Protein AF-I3EE08-F1 (afdb_monomer)

Radius of gyration: 29.26 Å; Cα contacts (8 Å, |Δi|>4): 512; chains: 1; bounding box: 79×59×73 Å

Organism: Nematocida parisii (strain ERTm3) (NCBI:txid935791)

Solvent-accessible surface area (backbone atoms only — not comparable to full-atom values): 28052 Å² total; per-residue (Å²): 80,55,53,71,56,52,55,50,30,56,55,23,62,73,35,81,93,30,45,67,58,19,50,59,48,57,72,55,63,68,26,43,69,60,32,43,51,40,28,57,54,37,52,78,77,47,58,72,72,52,23,36,53,28,29,53,49,34,36,50,27,51,51,53,41,65,31,85,79,43,67,77,59,75,73,58,53,69,58,54,44,51,52,49,45,53,52,62,68,66,50,74,91,80,44,73,71,39,37,51,35,40,48,51,33,45,34,60,51,34,78,73,50,58,69,83,64,45,50,79,67,52,44,68,87,70,58,82,58,95,44,72,66,35,40,51,39,40,45,55,50,29,32,42,38,54,58,49,65,77,52,77,94,45,72,70,54,50,52,51,51,50,53,51,44,72,77,35,48,72,58,53,53,53,50,40,53,46,29,62,75,41,49,80,34,72,62,32,49,53,42,46,39,30,52,49,50,38,51,40,28,48,53,75,78,47,83,54,67,73,54,61,80,42,39,67,62,56,50,59,38,52,61,38,68,75,71,23,67,70,67,78,71,66,48,97,83,44,80,61,48,63,56,52,51,50,37,52,52,45,38,47,55,41,52,38,45,44,51,71,75,42,46,84,80,44,94,64,65,58,70,67,61,75,43,41,66,51,50,50,56,53,22,72,66,70,42,73,70,48,37,34,52,48,51,54,33,50,44,48,53,57,70,70,49,95,80,74,55,74,66,58,49,51,53,50,52,54,55,37,50,63,55,50,53,77,95,70,93,62,64,49,57,67,56,45,48,46,71,66,71,61,57,82,79,39,56,38,43,47,30,27,42,42,54,44,54,36,44,76,70,63,79,41,50,74,67,58,51,47,50,52,46,48,70,65,46,84,70,59,75,66,57,30,53,50,45,46,35,46,50,41,46,42,45,68,62,33,90,69,84,72,65,75,72,62,55,48,57,48,52,50,49,38,51,45,53,53,71,72,36,99,53,62,84,44,68,44,52,53,49,52,54,52,45,46,52,53,51,34,60,75,72,67,60,87,74,66,61,67,65,52,50,48,53,50,53,52,38,49,53,51,52,57,69,67,48,85,59,96,66,81,56,70,42,58,57,52,50,52,55,51,50,55,50,50,54,54,54,49,57,52,53,56,57,56,66,74,73,111

pLDDT: mean 78.21, std 14.84, range [32.47, 97.88]

Foldseek 3Di:
DALVLLVVLLVLVVDPVSVVVNVVSLVVQQLDLRSLVSLLVCLPPHDPSSLLVSLVSNLVSLCNCLPPVNVVPPQPQVSLLVSLLSLLVSLDVPDPNSNVSSLSSLLSSLVSYAPVSCCVSLPCVPPPDLDPNNLSSLSSVLSNLLVLLVDDDDPSSVVRLVVVCVVCVVVLLVLLVVCLVCVQDPSNLSNLLSSLSNVLSSLSHHQDPSCLVVVVSVLSSLLSLLVYPVLVDDDQPDPCLVSSLSSLLSSLSSLLSCLQPVVVSDPDPCSVQVCLLSSCVSQVRRDQQSLLSSLVSVLSNLVSDDDDDPVSVLSLLLSLLVQQQDDDDAADPVNLVCLQVDDCSGSNLSSLVSVLVCCLSVVDDLVRSLVSLLVNDDDDPLSSLVSSLSSLSSNLRRPDDHDLVVNLVSLVSNLCSLQVPPNLADSRSLSSLLSSLLSCLVSVVDDCSVVSLVSSVVSLVVNVVVPPDPDDPPRSVVSVVSSVVSVVVSVVVVVVVVVD

Sequence (500 aa):
MKESEVYELLRAYIDPAKTKEAEILARRINGDTEEITAFVKQLGSSPPKVKEIAALFLRHSLSLSLSHSAIQKGVDTQYYTTIFSHVCQYITQESEITDKLLYESISILSNALTLSDVLPVIELGRITQPDKAAVKTLNLLVRYTQKYRTKEKSDELYLEINHLIEVTKTIFHALVQYIIAHPDTEISLQIYICIYTIIYSILVHDIPDYYEENIEHYTAGLFIPINNNHLKNVHSTDPLVCIIRSAVVIQIQVASILISRYSDAYDSFMPFTSTMDRLYTTSELLDEGIQVEFMNYLQVLLNTHCRLDGQTISTILKMLISKIVVDTDVGTVEYINELLQGDPTLTREISAGILKDLLARGALTLTDLIHHTVQQAHGAPSKLQVSSVYIILYLIRSKYRLASGIYSEYIQHALHTVIKGDITNTHEVLGIAYAILILAVQYNIAGGLEDRAQDIFNAMDHLVTLNESAEVPEYILYISIGLAYTVYVHSKKTFHTLLE

Mean predicted aligned error: 11.99 Å

InterPro domains:
  IPR011989 Armadillo-like helical [G3DSA:1.25.10.10] (117-328)
  IPR013713 Exportin-2, central domain [PF08506] (146-327)
  IPR016024 Armadillo-type fold [SSF48371] (29-438)

Nearest PDB structures (foldseek):
  7abh-assembly1_u  TM=3.963E-01  e=1.121E-02  Homo sapiens
  5ve8-assembly2_B  TM=3.281E-01  e=4.914E-02  Kluyveromyces lactis
  8whh-assembly2_B  TM=5.958E-01  e=1.652E+00  Homo sapiens
  5vch-assembly2_B  TM=2.728E-01  e=8.945E-02  Kluyveromyces lactis
  6r7o-assembly2_B  TM=3.718E-01  e=8.375E-01  Homo sapiens

Secondary structure (DSSP, 8-state):
--HHHHHHHHHHHH-GGGHHHHHHHHTT----HHHHHHHHHHHHHS-HHHHHHHHHHHHHHHHHHTSTTTTTS---HHHHHHHHHHHHHH--SS-HHHHHHHHHHHHHHHTT--HHHHHHHH-GGG--SSSHHHHHHHHHHHHHHGGGGGSPP-HHHHHHHHHHHHHHHHHHHHHHHHHHH-TT-HHHHHHHHHHHHHHHHHHTT---HHHHHTHHHHHHHHTSGGG-GGGGG--TT-THHHHHHHHHHHHHHHHHHHHHHHGGG-S--HHHHHTHHHHHHHHHHH-HHHHHHHHHHHHHHHHH-S---HHHHHHHHHHHHHHH---S----HHHHHHHHH--TTSHHHHHHHHHHHHHHTTSS-HHHHHHHHHHH--S-HHHHHHHHHHHHHHHHHSSSPPPHHHHHHHHHHHHHHHHHSTTTTSHHHHHHHHHHHHHHHHTT--SSHHHHHHHHHHHHHHHHHH--SS---HHHHHHHHHHHHHHHHHHHHHHHHT--

Structure (mmCIF, N/CA/C/O backbone):
data_AF-I3EE08-F1
#
_entry.id   AF-I3EE08-F1
#
loop_
_atom_site.group_PDB
_atom_site.id
_atom_site.type_symbol
_atom_site.label_atom_id
_atom_site.label_alt_id
_atom_site.label_comp_id
_atom_site.label_asym_id
_atom_site.label_entity_id
_atom_site.label_seq_id
_atom_site.pdbx_PDB_ins_code
_atom_site.Cartn_x
_atom_site.Cartn_y
_atom_site.Cartn_z
_atom_site.occupancy
_atom_site.B_iso_or_equiv
_atom_site.auth_seq_id
_atom_site.auth_comp_id
_atom_site.auth_asym_id
_atom_site.auth_atom_id
_atom_site.pdbx_PDB_model_num
ATOM 1 N N . MET A 1 1 ? 1.294 -0.399 36.064 1.00 84.00 1 MET A N 1
ATOM 2 C CA . MET A 1 1 ? 0.981 0.887 36.765 1.00 84.00 1 MET A CA 1
ATOM 3 C C . MET A 1 1 ? -0.447 0.871 37.332 1.00 84.00 1 MET A C 1
ATOM 5 O O . MET A 1 1 ? -1.305 0.242 36.724 1.00 84.00 1 MET A O 1
ATOM 9 N N . LYS A 1 2 ? -0.740 1.523 38.472 1.00 85.94 2 LYS A N 1
ATOM 10 C CA . LYS A 1 2 ? -2.108 1.550 39.055 1.00 85.94 2 LYS A CA 1
ATOM 11 C C . LYS A 1 2 ? -3.010 2.590 38.383 1.00 85.94 2 LYS A C 1
ATOM 13 O O . LYS A 1 2 ? -2.530 3.589 37.856 1.00 85.94 2 LYS A O 1
ATOM 18 N N . GLU A 1 3 ? -4.331 2.423 38.498 1.00 86.69 3 GLU A N 1
ATOM 19 C CA . GLU A 1 3 ? -5.318 3.363 37.935 1.00 86.69 3 GLU A CA 1
ATOM 20 C C . GLU A 1 3 ? -5.083 4.826 38.389 1.00 86.69 3 GLU A C 1
ATOM 22 O O . GLU A 1 3 ? -5.162 5.739 37.571 1.00 86.69 3 GLU A O 1
ATOM 27 N N . SER A 1 4 ? -4.736 5.080 39.657 1.00 87.38 4 SER A N 1
ATOM 28 C CA . SER A 1 4 ? -4.446 6.441 40.149 1.00 87.38 4 SER A CA 1
ATOM 29 C C . SER A 1 4 ? -3.250 7.094 39.448 1.00 87.38 4 SER A C 1
ATOM 31 O O . SER A 1 4 ? -3.302 8.276 39.118 1.00 87.38 4 SER A O 1
ATOM 33 N N . GLU A 1 5 ? -2.202 6.318 39.176 1.00 89.25 5 GLU A N 1
ATOM 34 C CA . GLU A 1 5 ? -0.988 6.785 38.497 1.00 89.25 5 GLU A CA 1
ATOM 35 C C . GLU A 1 5 ? -1.260 7.074 37.011 1.00 89.25 5 GLU A C 1
ATOM 37 O O . GLU A 1 5 ? -0.707 8.020 36.455 1.00 89.25 5 GLU A O 1
ATOM 42 N N . VAL A 1 6 ? -2.177 6.326 36.382 1.00 90.12 6 VAL A N 1
ATOM 43 C CA . VAL A 1 6 ? -2.670 6.611 35.021 1.00 90.12 6 VAL A CA 1
ATOM 44 C C . VAL A 1 6 ? -3.338 7.988 34.965 1.00 90.12 6 VAL A C 1
ATOM 46 O O . VAL A 1 6 ? -3.036 8.786 34.077 1.00 90.12 6 VAL A O 1
ATOM 49 N N . TYR A 1 7 ? -4.217 8.312 35.920 1.00 88.69 7 TYR A N 1
ATOM 50 C CA . TYR A 1 7 ? -4.845 9.639 35.973 1.00 88.69 7 TYR A CA 1
ATOM 51 C C . TYR A 1 7 ? -3.821 10.760 36.182 1.00 88.69 7 TYR A C 1
ATOM 53 O O . TYR A 1 7 ? -3.944 11.826 35.572 1.00 88.69 7 TYR A O 1
ATOM 61 N N . GLU A 1 8 ? -2.828 10.539 37.045 1.00 90.06 8 GLU A N 1
ATOM 62 C CA . GLU A 1 8 ? -1.746 11.496 37.290 1.00 90.06 8 GLU A CA 1
ATOM 63 C C . GLU A 1 8 ? -0.903 11.723 36.035 1.00 90.06 8 GLU A C 1
ATOM 65 O O . GLU A 1 8 ? -0.684 12.876 35.664 1.00 90.06 8 GLU A O 1
ATOM 70 N N . LEU A 1 9 ? -0.530 10.651 35.327 1.00 92.44 9 LEU A N 1
ATOM 71 C CA . LEU A 1 9 ? 0.187 10.721 34.056 1.00 92.44 9 LEU A CA 1
ATOM 72 C C . LEU A 1 9 ? -0.577 11.566 33.032 1.00 92.44 9 LEU A C 1
ATOM 74 O O . LEU A 1 9 ? -0.013 12.492 32.453 1.00 92.44 9 LEU A O 1
ATOM 78 N N . LEU A 1 10 ? -1.864 11.284 32.823 1.00 91.38 10 LEU A N 1
ATOM 79 C CA . LEU A 1 10 ? -2.666 11.991 31.822 1.00 91.38 10 LEU A CA 1
ATOM 80 C C . LEU A 1 10 ? -2.838 13.475 32.156 1.00 91.38 10 LEU A C 1
ATOM 82 O O . LEU A 1 10 ? -2.793 14.315 31.259 1.00 91.38 10 LEU A O 1
ATOM 86 N N . ARG A 1 11 ? -2.998 13.816 33.441 1.00 88.94 11 ARG A N 1
ATOM 87 C CA . ARG A 1 11 ? -3.045 15.216 33.887 1.00 88.94 11 ARG A CA 1
ATOM 88 C C . ARG A 1 11 ? -1.700 15.911 33.706 1.00 88.94 11 ARG A C 1
ATOM 90 O O . ARG A 1 11 ? -1.672 17.039 33.224 1.00 88.94 11 ARG A O 1
ATOM 97 N N . ALA A 1 12 ? -0.605 15.249 34.075 1.00 89.12 12 ALA A N 1
ATOM 98 C CA . ALA A 1 12 ? 0.742 15.791 33.945 1.00 89.12 12 ALA A CA 1
ATOM 99 C C . ALA A 1 12 ? 1.135 16.008 32.476 1.00 89.12 12 ALA A C 1
ATOM 101 O O . ALA A 1 12 ? 1.799 16.988 32.169 1.00 89.12 12 ALA A O 1
ATOM 102 N N . TYR A 1 13 ? 0.691 15.142 31.561 1.00 89.44 13 TYR A N 1
ATOM 103 C CA . TYR A 1 13 ? 1.016 15.238 30.134 1.00 89.44 13 TYR A CA 1
ATOM 104 C C . TYR A 1 13 ? 0.350 16.435 29.433 1.00 89.44 13 TYR A C 1
ATOM 106 O O . TYR A 1 13 ? 0.838 16.912 28.412 1.00 89.44 13 TYR A O 1
ATOM 114 N N . ILE A 1 14 ? -0.767 16.933 29.971 1.00 89.31 14 ILE A N 1
ATOM 115 C CA . ILE A 1 14 ? -1.477 18.106 29.433 1.00 89.31 14 ILE A CA 1
ATOM 116 C C . ILE A 1 14 ? -0.879 19.415 29.963 1.00 89.31 14 ILE A C 1
ATOM 118 O O . ILE A 1 14 ? -1.052 20.462 29.342 1.00 89.31 14 ILE A O 1
ATOM 122 N N . ASP A 1 15 ? -0.175 19.367 31.094 1.00 88.88 15 ASP A N 1
ATOM 123 C CA . ASP A 1 15 ? 0.423 20.530 31.740 1.00 88.88 15 ASP A CA 1
ATOM 124 C C . ASP A 1 15 ? 1.898 20.691 31.316 1.00 88.88 15 ASP A C 1
ATOM 126 O O . ASP A 1 15 ? 2.750 19.902 31.740 1.00 88.88 15 ASP A O 1
ATOM 130 N N . PRO A 1 16 ? 2.256 21.735 30.539 1.00 87.00 16 PRO A N 1
ATOM 131 C CA . PRO A 1 16 ? 3.635 21.964 30.112 1.00 87.00 16 PRO A CA 1
ATOM 132 C C . PRO A 1 16 ? 4.627 22.067 31.279 1.00 87.00 16 PRO A C 1
ATOM 134 O O . PRO A 1 16 ? 5.789 21.671 31.140 1.00 87.00 16 PRO A O 1
ATOM 137 N N . ALA A 1 17 ? 4.186 22.545 32.450 1.00 89.06 17 ALA A N 1
ATOM 138 C CA . ALA A 1 17 ? 5.033 22.653 33.637 1.00 89.06 17 ALA A CA 1
ATOM 139 C C . ALA A 1 17 ? 5.385 21.283 34.244 1.00 89.06 17 ALA A C 1
ATOM 141 O O . ALA A 1 17 ? 6.385 21.162 34.954 1.00 89.06 17 ALA A O 1
ATOM 142 N N . LYS A 1 18 ? 4.605 20.242 33.933 1.00 90.69 18 LYS A N 1
ATOM 143 C CA . LYS A 1 18 ? 4.770 18.877 34.449 1.00 90.69 18 LYS A CA 1
ATOM 144 C C . LYS A 1 18 ? 5.339 17.899 33.430 1.00 90.69 18 LYS A C 1
ATOM 146 O O . LYS A 1 18 ? 5.402 16.705 33.705 1.00 90.69 18 LYS A O 1
ATOM 151 N N . T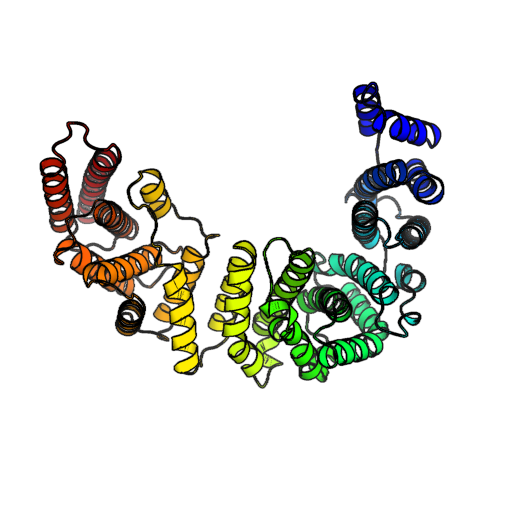HR A 1 19 ? 5.853 18.385 32.300 1.00 86.69 19 THR A N 1
ATOM 152 C CA . THR A 1 19 ? 6.406 17.538 31.228 1.00 86.69 19 THR A CA 1
ATOM 153 C C . THR A 1 19 ? 7.432 16.512 31.737 1.00 86.69 19 THR A C 1
ATOM 155 O O . THR A 1 19 ? 7.369 15.343 31.369 1.00 86.69 19 THR A O 1
ATOM 158 N N . LYS A 1 20 ? 8.340 16.905 32.646 1.00 88.56 20 LYS A N 1
ATOM 159 C CA . LYS A 1 20 ? 9.329 15.980 33.241 1.00 88.56 20 LYS A CA 1
ATOM 160 C C . LYS A 1 20 ? 8.690 14.909 34.130 1.00 88.56 20 LYS A C 1
ATOM 162 O O . LYS A 1 20 ? 9.139 13.770 34.139 1.00 88.56 20 LYS A O 1
ATOM 167 N N . GLU A 1 21 ? 7.663 15.276 34.891 1.00 88.94 21 GLU A N 1
ATOM 168 C CA . GLU A 1 21 ? 6.918 14.346 35.746 1.00 88.94 21 GLU A CA 1
ATOM 169 C C . GLU A 1 21 ? 6.133 13.346 34.887 1.00 88.94 21 GLU A C 1
ATOM 171 O O . GLU A 1 21 ? 6.205 12.141 35.122 1.00 88.94 21 GLU A O 1
ATOM 176 N N . ALA A 1 22 ? 5.479 13.837 33.830 1.00 88.88 22 ALA A N 1
ATOM 177 C CA . ALA A 1 22 ? 4.795 13.013 32.844 1.00 88.88 22 ALA A CA 1
ATOM 178 C C . ALA A 1 22 ? 5.757 12.038 32.149 1.00 88.88 22 ALA A C 1
ATOM 180 O O . ALA A 1 22 ? 5.425 10.870 31.988 1.00 88.88 22 ALA A O 1
ATOM 181 N N . GLU A 1 23 ? 6.969 12.475 31.793 1.00 88.19 23 GLU A N 1
ATOM 182 C CA . GLU A 1 23 ? 7.991 11.604 31.206 1.00 88.19 23 GLU A CA 1
ATOM 183 C C . GLU A 1 23 ? 8.440 10.503 32.181 1.00 88.19 23 GLU A C 1
ATOM 185 O O . GLU A 1 23 ? 8.545 9.336 31.799 1.00 88.19 23 GLU A O 1
ATOM 190 N N . ILE A 1 24 ? 8.665 10.844 33.455 1.00 90.44 24 ILE A N 1
ATOM 191 C CA . ILE A 1 24 ? 9.034 9.868 34.492 1.00 90.44 24 ILE A CA 1
ATOM 192 C C . ILE A 1 24 ? 7.925 8.828 34.681 1.00 90.44 24 ILE A C 1
ATOM 194 O O . ILE A 1 24 ? 8.229 7.640 34.787 1.00 90.44 24 ILE A O 1
ATOM 198 N N . LEU A 1 25 ? 6.661 9.257 34.725 1.00 90.06 25 LEU A N 1
ATOM 199 C CA . LEU A 1 25 ? 5.512 8.360 34.849 1.00 90.06 25 LEU A CA 1
ATOM 200 C C . LEU A 1 25 ? 5.318 7.511 33.586 1.00 90.06 25 LEU A C 1
ATOM 202 O O . LEU A 1 25 ? 5.108 6.307 33.695 1.00 90.06 25 LEU A O 1
ATOM 206 N N . ALA A 1 26 ? 5.481 8.090 32.394 1.00 88.81 26 ALA A N 1
ATOM 207 C CA . ALA A 1 26 ? 5.372 7.372 31.125 1.00 88.81 26 ALA A CA 1
ATOM 208 C C . ALA A 1 26 ? 6.407 6.243 31.009 1.00 88.81 26 ALA A C 1
ATOM 210 O O . ALA A 1 26 ? 6.090 5.171 30.506 1.00 88.81 26 ALA A O 1
ATOM 211 N N . ARG A 1 27 ? 7.624 6.431 31.540 1.00 88.50 27 ARG A N 1
ATOM 212 C CA . ARG A 1 27 ? 8.659 5.379 31.586 1.00 88.50 27 ARG A CA 1
ATOM 213 C C . ARG A 1 27 ? 8.311 4.196 32.499 1.00 88.50 27 ARG A C 1
ATOM 215 O O . ARG A 1 27 ? 9.005 3.186 32.44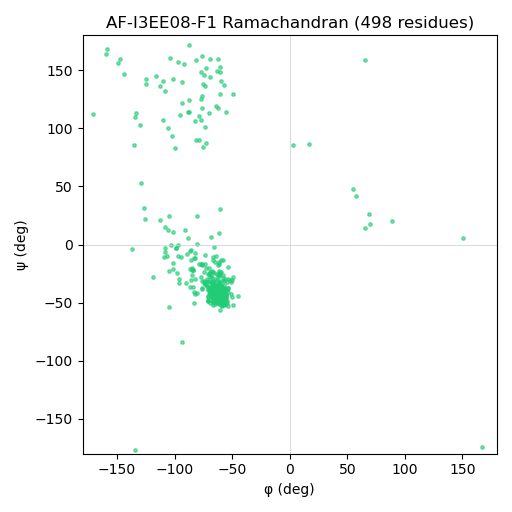7 1.00 88.50 27 ARG A O 1
ATOM 222 N N . ARG A 1 28 ? 7.289 4.315 33.355 1.00 89.81 28 ARG A N 1
ATOM 223 C CA . ARG A 1 28 ? 6.814 3.226 34.230 1.00 89.81 28 ARG A CA 1
ATOM 224 C C . ARG A 1 28 ? 5.749 2.350 33.572 1.00 89.81 28 ARG A C 1
ATOM 226 O O . ARG A 1 28 ? 5.381 1.337 34.161 1.00 89.81 28 ARG A O 1
ATOM 233 N N . ILE A 1 29 ? 5.260 2.738 32.394 1.00 89.81 29 ILE A N 1
ATOM 234 C CA . ILE A 1 29 ? 4.349 1.924 31.589 1.00 89.81 29 ILE A CA 1
ATOM 235 C C . ILE A 1 29 ? 5.053 0.617 31.223 1.00 89.81 29 ILE A C 1
ATOM 237 O O . ILE A 1 29 ? 6.185 0.625 30.740 1.00 89.81 29 ILE A O 1
ATOM 241 N N . ASN A 1 30 ? 4.385 -0.503 31.473 1.00 88.00 30 ASN A N 1
ATOM 242 C CA . ASN A 1 30 ? 4.968 -1.838 31.332 1.00 88.00 30 ASN A CA 1
ATOM 243 C C . ASN A 1 30 ? 4.031 -2.860 30.664 1.00 88.00 30 ASN A C 1
ATOM 245 O O . ASN A 1 30 ? 4.466 -3.980 30.407 1.00 88.00 30 ASN A O 1
ATOM 249 N N . GLY A 1 31 ? 2.786 -2.492 30.350 1.00 86.81 31 GLY A N 1
ATOM 250 C CA . GLY A 1 31 ? 1.808 -3.370 29.708 1.00 86.81 31 GLY A CA 1
ATOM 251 C C . GLY A 1 31 ? 0.956 -4.207 30.669 1.00 86.81 31 GLY A C 1
ATOM 252 O O . GLY A 1 31 ? 0.399 -5.221 30.241 1.00 86.81 31 GLY A O 1
ATOM 253 N N . ASP A 1 32 ? 0.842 -3.809 31.943 1.00 87.44 32 ASP A N 1
ATOM 254 C CA . ASP A 1 32 ? -0.038 -4.477 32.913 1.00 87.44 32 ASP A CA 1
ATOM 255 C C . ASP A 1 32 ? -1.529 -4.375 32.508 1.00 87.44 32 ASP A C 1
ATOM 257 O O . ASP A 1 32 ? -1.994 -3.389 31.930 1.00 87.44 32 ASP A O 1
ATOM 261 N N . THR A 1 33 ? -2.338 -5.374 32.866 1.00 87.56 33 THR A N 1
ATOM 262 C CA . THR A 1 33 ? -3.784 -5.366 32.567 1.00 87.56 33 THR A CA 1
ATOM 263 C C . THR A 1 33 ? -4.535 -4.250 33.308 1.00 87.56 33 THR A C 1
ATOM 265 O O . THR A 1 33 ? -5.466 -3.651 32.763 1.00 87.56 33 THR A O 1
ATOM 268 N N . GLU A 1 34 ? -4.107 -3.902 34.526 1.00 88.19 34 GLU A N 1
ATOM 269 C CA . GLU A 1 34 ? -4.699 -2.811 35.313 1.00 88.19 34 GLU A CA 1
ATOM 270 C C . GLU A 1 34 ? -4.556 -1.447 34.620 1.00 88.19 34 GLU A C 1
ATOM 272 O O . GLU A 1 34 ? -5.528 -0.692 34.539 1.00 88.19 34 GLU A O 1
ATOM 277 N N . GLU A 1 35 ? -3.378 -1.135 34.067 1.00 91.19 35 GLU A N 1
ATOM 278 C CA . GLU A 1 35 ? -3.160 0.137 33.364 1.00 91.19 35 GLU A CA 1
ATOM 279 C C . GLU A 1 35 ? -3.900 0.187 32.026 1.00 91.19 35 GLU A C 1
ATOM 281 O O . GLU A 1 35 ? -4.502 1.211 31.707 1.00 91.19 35 GLU A O 1
ATOM 286 N N . ILE A 1 36 ? -3.934 -0.918 31.271 1.00 92.81 36 ILE A N 1
ATOM 287 C CA . ILE A 1 36 ? -4.683 -1.010 30.009 1.00 92.81 36 ILE A CA 1
ATOM 288 C C . ILE A 1 36 ? -6.168 -0.741 30.273 1.00 92.81 36 ILE A C 1
ATOM 290 O O . ILE A 1 36 ? -6.782 0.092 29.604 1.00 92.81 36 ILE A O 1
ATOM 294 N N . THR A 1 37 ? -6.732 -1.388 31.295 1.00 92.94 37 THR A N 1
ATOM 295 C CA . THR A 1 37 ? -8.128 -1.182 31.706 1.00 92.94 37 THR A CA 1
ATOM 296 C C . THR A 1 37 ? -8.379 0.270 32.117 1.00 92.94 37 THR A C 1
ATOM 298 O O . THR A 1 37 ? -9.387 0.866 31.728 1.00 92.94 37 THR A O 1
ATOM 301 N N . ALA A 1 38 ? -7.450 0.874 32.861 1.00 93.38 38 ALA A N 1
ATOM 302 C CA . ALA A 1 38 ? -7.549 2.267 33.275 1.00 93.38 38 ALA A CA 1
ATOM 303 C C . ALA A 1 38 ? -7.515 3.239 32.083 1.00 93.38 38 ALA A C 1
ATOM 305 O O . ALA A 1 38 ? -8.346 4.148 32.036 1.00 93.38 38 ALA A O 1
ATOM 306 N N . PHE A 1 39 ? -6.631 3.037 31.097 1.00 95.44 39 PHE A N 1
ATOM 307 C CA . PHE A 1 39 ? -6.600 3.853 29.878 1.00 95.44 39 PHE A CA 1
ATOM 308 C C . PHE A 1 39 ? -7.895 3.723 29.070 1.00 95.44 39 PHE A C 1
ATOM 310 O O . PHE A 1 39 ? -8.454 4.739 28.658 1.00 95.44 39 PHE A O 1
ATOM 317 N N . VAL A 1 40 ? -8.431 2.507 28.910 1.00 94.62 40 VAL A N 1
ATOM 318 C CA . VAL A 1 40 ? -9.722 2.283 28.234 1.00 94.62 40 VAL A CA 1
ATOM 319 C C . VAL A 1 40 ? -10.860 3.022 28.940 1.00 94.62 40 VAL A C 1
ATOM 321 O O . VAL A 1 40 ? -11.687 3.651 28.283 1.00 94.62 40 VAL A O 1
ATOM 324 N N . LYS A 1 41 ? -10.886 3.020 30.277 1.00 93.19 41 LYS A N 1
ATOM 325 C CA . LYS A 1 41 ? -11.887 3.764 31.058 1.00 93.19 41 LYS A CA 1
ATOM 326 C C . LYS A 1 41 ? -11.847 5.271 30.772 1.00 93.19 41 LYS A C 1
ATOM 328 O O . LYS A 1 41 ? -12.904 5.898 30.719 1.00 93.19 41 LYS A O 1
ATOM 333 N N . GLN A 1 42 ? -10.665 5.844 30.523 1.00 92.94 42 GLN A N 1
ATOM 334 C CA . GLN A 1 42 ? -10.529 7.271 30.188 1.00 92.94 42 GLN A CA 1
ATOM 335 C C . GLN A 1 42 ? -11.109 7.637 28.826 1.00 92.94 42 GLN A C 1
ATOM 337 O O . GLN A 1 42 ? -11.548 8.771 28.639 1.00 92.94 42 GLN A O 1
ATOM 342 N N . LEU A 1 43 ? -11.153 6.700 27.879 1.00 91.00 43 LEU A N 1
ATOM 343 C CA . LEU A 1 43 ? -11.739 6.952 26.562 1.00 91.00 43 LEU A CA 1
ATOM 344 C C . LEU A 1 43 ? -13.241 7.269 26.651 1.00 91.00 43 LEU A C 1
ATOM 346 O O . LEU A 1 43 ? -13.758 8.057 25.856 1.00 91.00 43 LEU A O 1
ATOM 350 N N . GLY A 1 44 ? -13.940 6.708 27.643 1.00 84.38 44 GLY A N 1
ATOM 351 C CA . GLY A 1 44 ? -15.375 6.922 27.837 1.00 84.38 44 GLY A CA 1
ATOM 352 C C . GLY A 1 44 ? -15.734 8.188 28.609 1.00 84.38 44 GLY A C 1
ATOM 353 O O . GLY A 1 44 ? -16.724 8.838 28.281 1.00 84.38 44 GLY A O 1
ATOM 354 N N . SER A 1 45 ? -14.940 8.560 29.613 1.00 82.75 45 SER A N 1
ATOM 355 C CA . SER A 1 45 ? -15.325 9.572 30.608 1.00 82.75 45 SER A CA 1
ATOM 356 C C . SER A 1 45 ? -14.587 10.908 30.500 1.00 82.75 45 SER A C 1
ATOM 358 O O . SER A 1 45 ? -14.993 11.869 31.158 1.00 82.75 45 SER A O 1
ATOM 360 N N . SER A 1 46 ? -13.528 10.996 29.691 1.00 87.75 46 SER A N 1
ATOM 361 C CA . SER A 1 46 ? -12.622 12.151 29.716 1.00 87.75 46 SER A CA 1
ATOM 362 C C . SER A 1 46 ? -12.802 13.128 28.540 1.00 87.75 46 SER A C 1
ATOM 364 O O . SER A 1 46 ? -13.361 12.763 27.506 1.00 87.75 46 SER A O 1
ATOM 366 N N . PRO A 1 47 ? -12.334 14.388 28.656 1.00 88.00 47 PRO A N 1
ATOM 367 C CA . PRO A 1 47 ? -12.354 15.363 27.560 1.00 88.00 47 PRO A CA 1
ATOM 368 C C . PRO A 1 47 ? -11.514 14.931 26.342 1.00 88.00 47 PRO A C 1
ATOM 370 O O . PRO A 1 47 ? -10.572 14.154 26.512 1.00 88.00 47 PRO A O 1
ATOM 373 N N . PRO A 1 48 ? -11.753 15.489 25.134 1.00 88.12 48 PRO A N 1
ATOM 374 C CA . PRO A 1 48 ? -11.109 15.047 23.890 1.00 88.12 48 PRO A CA 1
ATOM 375 C C . PRO A 1 48 ? -9.582 14.926 23.958 1.00 88.12 48 PRO A C 1
ATOM 377 O O . PRO A 1 48 ? -9.034 13.898 23.574 1.00 88.12 48 PRO A O 1
ATOM 380 N N . LYS A 1 49 ? -8.885 15.920 24.528 1.00 89.00 49 LYS A N 1
ATOM 381 C CA . LYS A 1 49 ? -7.416 15.878 24.625 1.00 89.00 49 LYS A CA 1
ATOM 382 C C . LYS A 1 49 ? -6.909 14.770 25.551 1.00 89.00 49 LYS A C 1
ATOM 384 O O . LYS A 1 49 ? -5.883 14.160 25.275 1.00 89.00 49 LYS A O 1
ATOM 389 N N . VAL A 1 50 ? -7.642 14.478 26.626 1.00 91.00 50 VAL A N 1
ATOM 390 C CA . VAL A 1 50 ? -7.324 13.360 27.525 1.00 91.00 50 VAL A CA 1
ATOM 391 C C . VAL A 1 50 ? -7.581 12.027 26.821 1.00 91.00 50 VAL A C 1
ATOM 393 O O . VAL A 1 50 ? -6.778 11.115 26.984 1.00 91.00 50 VAL A O 1
ATOM 396 N N . LYS A 1 51 ? -8.647 11.913 26.012 1.00 91.69 51 LYS A N 1
ATOM 397 C CA . LYS A 1 51 ? -8.920 10.705 25.211 1.00 91.69 51 LYS A CA 1
ATOM 398 C C . LYS A 1 51 ? -7.809 10.430 24.202 1.00 91.69 51 LYS A C 1
ATOM 400 O O . LYS A 1 51 ? -7.368 9.294 24.101 1.00 91.69 51 LYS A O 1
ATOM 405 N N . GLU A 1 52 ? -7.327 11.461 23.510 1.00 91.81 52 GLU A N 1
ATOM 406 C CA . GLU A 1 52 ? -6.215 11.354 22.557 1.00 91.81 52 GLU A CA 1
ATOM 407 C C . GLU A 1 52 ? -4.947 10.805 23.236 1.00 91.81 52 GLU A C 1
ATOM 409 O O . GLU A 1 52 ? -4.354 9.832 22.774 1.00 91.81 52 GLU A O 1
ATOM 414 N N . ILE A 1 53 ? -4.564 11.379 24.382 1.00 92.12 53 ILE A N 1
ATOM 415 C CA . ILE A 1 53 ? -3.379 10.948 25.140 1.00 92.12 53 ILE A CA 1
ATOM 416 C C . ILE A 1 53 ? -3.590 9.545 25.734 1.00 92.12 53 ILE A C 1
ATOM 418 O O . ILE A 1 53 ? -2.681 8.716 25.710 1.00 92.12 53 ILE A O 1
ATOM 422 N N . ALA A 1 54 ? -4.792 9.244 26.232 1.00 94.31 54 ALA A N 1
ATOM 423 C CA . ALA A 1 54 ? -5.136 7.911 26.715 1.00 94.31 54 ALA A CA 1
ATOM 424 C C . ALA A 1 54 ? -5.063 6.867 25.593 1.00 94.31 54 ALA A C 1
ATOM 426 O O . ALA A 1 54 ? -4.531 5.788 25.825 1.00 94.31 54 ALA A O 1
ATOM 427 N N . ALA A 1 55 ? -5.518 7.186 24.377 1.00 94.94 55 ALA A N 1
ATOM 428 C CA . ALA A 1 55 ? -5.400 6.311 23.211 1.00 94.94 55 ALA A CA 1
ATOM 429 C C . ALA A 1 55 ? -3.929 6.084 22.816 1.00 94.94 55 ALA A C 1
ATOM 431 O O . ALA A 1 55 ? -3.539 4.958 22.508 1.00 94.94 55 ALA A O 1
ATOM 432 N N . LEU A 1 56 ? -3.092 7.127 22.889 1.00 94.56 56 LEU A N 1
ATOM 433 C CA . LEU A 1 56 ? -1.653 7.026 22.634 1.00 94.56 56 LEU A CA 1
ATOM 434 C C . LEU A 1 56 ? -0.968 6.054 23.607 1.00 94.56 56 LEU A C 1
ATOM 436 O O . LEU A 1 56 ? -0.222 5.171 23.175 1.00 94.56 56 LEU A O 1
ATOM 440 N N . PHE A 1 57 ? -1.220 6.206 24.911 1.00 94.88 57 PHE A N 1
ATOM 441 C CA . PHE A 1 57 ? -0.628 5.332 25.924 1.00 94.88 57 PHE A CA 1
ATOM 442 C C . PHE A 1 57 ? -1.249 3.937 25.937 1.00 94.88 57 PHE A C 1
ATOM 444 O O . PHE A 1 57 ? -0.513 2.970 26.101 1.00 94.88 57 PHE A O 1
ATOM 451 N N . LEU A 1 58 ? -2.550 3.803 25.658 1.00 95.75 58 LEU A N 1
ATOM 452 C CA . LEU A 1 58 ? -3.203 2.507 25.473 1.00 95.75 58 LEU A CA 1
ATOM 453 C C . LEU A 1 58 ? -2.506 1.693 24.379 1.00 95.75 58 LEU A C 1
ATOM 455 O O . LEU A 1 58 ? -2.146 0.540 24.610 1.00 95.75 58 LEU A O 1
ATOM 459 N N . ARG A 1 59 ? -2.257 2.305 23.214 1.00 94.88 59 ARG A N 1
ATOM 460 C CA . ARG A 1 59 ? -1.517 1.678 22.110 1.00 94.88 59 ARG A CA 1
ATOM 461 C C . ARG A 1 59 ? -0.141 1.185 22.570 1.00 94.88 59 ARG A C 1
ATOM 463 O O . ARG A 1 59 ? 0.265 0.077 22.227 1.00 94.88 59 ARG A O 1
ATOM 470 N N . HIS A 1 60 ? 0.577 1.995 23.352 1.00 93.69 60 HIS A N 1
ATOM 471 C CA . HIS A 1 60 ? 1.895 1.630 23.872 1.00 93.69 60 HIS A CA 1
ATOM 472 C C . HIS A 1 60 ? 1.829 0.472 24.880 1.00 93.69 60 HIS A C 1
ATOM 474 O O . HIS A 1 60 ? 2.539 -0.518 24.699 1.00 93.69 60 HIS A O 1
ATOM 480 N N . SER A 1 61 ? 0.940 0.544 25.877 1.00 92.94 61 SER A N 1
ATOM 481 C CA . SER A 1 61 ? 0.735 -0.521 26.868 1.00 92.94 61 SER A CA 1
ATOM 482 C C . SER A 1 61 ? 0.333 -1.842 26.212 1.00 92.94 61 SER A C 1
ATOM 484 O O . SER A 1 61 ? 0.881 -2.884 26.560 1.00 92.94 61 SER A O 1
ATOM 486 N N . LEU A 1 62 ? -0.568 -1.818 25.222 1.00 92.12 62 LEU A N 1
ATOM 487 C CA . LEU A 1 62 ? -0.964 -3.014 24.472 1.00 92.12 62 LEU A CA 1
ATOM 488 C C . LEU A 1 62 ? 0.213 -3.645 23.721 1.00 92.12 62 LEU A C 1
ATOM 490 O O . LEU A 1 62 ? 0.363 -4.863 23.743 1.00 92.12 62 LEU A O 1
ATOM 494 N N . SER A 1 63 ? 1.066 -2.829 23.095 1.00 91.00 63 SER A N 1
ATOM 495 C CA . SER A 1 63 ? 2.259 -3.312 22.386 1.00 91.00 63 SER A CA 1
ATOM 496 C C . SER A 1 63 ? 3.249 -4.008 23.326 1.00 91.00 63 SER A C 1
ATOM 498 O O . SER A 1 63 ? 3.761 -5.079 23.005 1.00 91.00 63 SER A O 1
ATOM 500 N N . LEU A 1 64 ? 3.475 -3.449 24.522 1.00 89.31 64 LEU A N 1
ATOM 501 C CA . LEU A 1 64 ? 4.321 -4.082 25.540 1.00 89.31 64 LEU A CA 1
ATOM 502 C C . LEU A 1 64 ? 3.709 -5.396 26.040 1.00 89.31 64 LEU A C 1
ATOM 504 O O . LEU A 1 64 ? 4.398 -6.417 26.091 1.00 89.31 64 LEU A O 1
ATOM 508 N N . SER A 1 65 ? 2.406 -5.372 26.335 1.00 87.06 65 SER A N 1
ATOM 509 C CA . SER A 1 65 ? 1.635 -6.516 26.834 1.00 87.06 65 SER A CA 1
ATOM 510 C C . SER A 1 65 ? 1.642 -7.701 25.863 1.00 87.06 65 SER A C 1
ATOM 512 O O . SER A 1 65 ? 1.752 -8.846 26.289 1.00 87.06 65 SER A O 1
ATOM 514 N N . LEU A 1 66 ? 1.573 -7.429 24.556 1.00 83.00 66 LEU A N 1
ATOM 515 C CA . LEU A 1 66 ? 1.499 -8.439 23.495 1.00 83.00 66 LEU A CA 1
ATOM 516 C C . LEU A 1 66 ? 2.835 -8.689 22.777 1.00 83.00 66 LEU A C 1
ATOM 518 O O . LEU A 1 66 ? 2.869 -9.366 21.750 1.00 83.00 66 LEU A O 1
ATOM 522 N N . SER A 1 67 ? 3.946 -8.169 23.302 1.00 77.56 67 SER A N 1
ATOM 523 C CA . SER A 1 67 ? 5.276 -8.452 22.759 1.00 77.56 67 SER A CA 1
ATOM 524 C C . SER A 1 67 ? 5.602 -9.955 22.829 1.00 77.56 67 SER A C 1
ATOM 526 O O . SER A 1 67 ? 5.157 -10.668 23.729 1.00 77.56 67 SER A O 1
ATOM 528 N N . HIS A 1 68 ? 6.382 -10.459 21.865 1.00 55.78 68 HIS A N 1
ATOM 529 C CA . HIS A 1 68 ? 6.576 -11.898 21.609 1.00 55.78 68 HIS A CA 1
ATOM 530 C C . HIS A 1 68 ? 7.033 -12.755 22.812 1.00 55.78 68 HIS A C 1
ATOM 532 O O . HIS A 1 68 ? 6.842 -13.969 22.787 1.00 55.78 68 HIS A O 1
ATOM 538 N N . SER A 1 69 ? 7.593 -12.167 23.874 1.00 47.38 69 SER A N 1
ATOM 539 C CA . SER A 1 69 ? 7.969 -12.877 25.108 1.00 47.38 69 SER A CA 1
ATOM 540 C C . SER A 1 69 ? 6.818 -13.048 26.113 1.00 47.38 69 SER A C 1
ATOM 542 O O . SER A 1 69 ? 6.863 -13.959 26.939 1.00 47.38 69 SER A O 1
ATOM 544 N N . ALA A 1 70 ? 5.769 -12.222 26.044 1.00 46.03 70 ALA A N 1
ATOM 545 C CA . ALA A 1 70 ? 4.594 -12.294 26.917 1.00 46.03 70 ALA A CA 1
ATOM 546 C C . ALA A 1 70 ? 3.542 -13.306 26.427 1.00 46.03 70 ALA A C 1
ATOM 548 O O . ALA A 1 70 ? 2.802 -13.858 27.237 1.00 46.03 70 ALA A O 1
ATOM 549 N N . ILE A 1 71 ? 3.556 -13.645 25.131 1.00 51.47 71 ILE A N 1
ATOM 550 C CA . ILE A 1 71 ? 2.667 -14.641 24.497 1.00 51.47 71 ILE A CA 1
ATOM 551 C C . ILE A 1 71 ? 2.855 -16.059 25.099 1.00 51.47 71 ILE A C 1
ATOM 553 O O . ILE A 1 71 ? 1.988 -16.917 24.961 1.00 51.47 71 ILE A O 1
ATOM 557 N N . GLN A 1 72 ? 3.936 -16.306 25.854 1.00 44.53 72 GLN A N 1
ATOM 558 C CA . GLN A 1 72 ? 4.154 -17.557 26.599 1.00 44.53 72 GLN A CA 1
ATOM 559 C C . GLN A 1 72 ? 3.468 -17.621 27.978 1.00 44.53 72 GLN A C 1
ATOM 561 O O . GLN A 1 72 ? 3.396 -18.699 28.568 1.00 44.53 72 GLN A O 1
ATOM 566 N N . LYS A 1 73 ? 2.934 -16.513 28.509 1.00 46.25 73 LYS A N 1
ATOM 567 C CA . LYS A 1 73 ? 2.126 -16.520 29.738 1.00 46.25 73 LYS A CA 1
ATOM 568 C C . LYS A 1 73 ? 0.655 -16.423 29.362 1.00 46.25 73 LYS A C 1
ATOM 570 O O . LYS A 1 73 ? 0.163 -15.321 29.183 1.00 46.25 73 LYS A O 1
ATOM 575 N N . GLY A 1 74 ? 0.003 -17.584 29.241 1.00 53.94 74 GLY A N 1
ATOM 576 C CA . GLY A 1 74 ? -1.450 -17.776 29.119 1.00 53.94 74 GLY A CA 1
ATOM 577 C C . GLY A 1 74 ? -2.239 -16.521 28.745 1.00 53.94 74 GLY A C 1
ATOM 578 O O . GLY A 1 74 ? -2.704 -15.811 29.632 1.00 53.94 74 GLY A O 1
ATOM 579 N N . VAL A 1 75 ? -2.351 -16.254 27.442 1.00 61.66 75 VAL A N 1
ATOM 580 C CA . VAL A 1 75 ? -3.139 -15.140 26.903 1.00 61.66 75 VAL A CA 1
ATOM 581 C C . VAL A 1 75 ? -4.571 -15.268 27.425 1.00 61.66 75 VAL A C 1
ATOM 583 O O . VAL A 1 75 ? -5.267 -16.225 27.093 1.00 61.66 75 VAL A O 1
ATOM 586 N N . ASP A 1 76 ? -5.014 -14.318 28.251 1.00 75.56 76 ASP A N 1
ATOM 587 C CA . ASP A 1 76 ? -6.417 -14.216 28.653 1.00 75.56 76 ASP A CA 1
ATOM 588 C C . ASP A 1 76 ? -7.213 -13.643 27.473 1.00 75.56 76 ASP A C 1
ATOM 590 O O . ASP A 1 76 ? -7.425 -12.434 27.345 1.00 75.56 76 ASP A O 1
ATOM 594 N N . THR A 1 77 ? -7.597 -14.527 26.550 1.00 81.56 77 THR A N 1
ATOM 595 C CA . THR A 1 77 ? -8.367 -14.174 25.352 1.00 81.56 77 THR A CA 1
ATOM 596 C C . THR A 1 77 ? -9.641 -13.418 25.723 1.00 81.56 77 THR A C 1
ATOM 598 O O . THR A 1 77 ? -9.987 -12.446 25.061 1.00 81.56 77 THR A O 1
ATOM 601 N N . GLN A 1 78 ? -10.306 -13.781 26.826 1.00 87.31 78 GLN A N 1
ATOM 602 C CA . GLN A 1 78 ? -11.529 -13.113 27.270 1.00 87.31 78 GLN A CA 1
ATOM 603 C C . GLN A 1 78 ? -11.269 -11.658 27.681 1.00 87.31 78 GLN A C 1
ATOM 605 O O . GLN A 1 78 ? -12.049 -10.762 27.327 1.00 87.31 78 GLN A O 1
ATOM 610 N N . TYR A 1 79 ? -10.166 -11.404 28.388 1.00 89.56 79 TYR A N 1
ATOM 611 C CA . TYR A 1 79 ? -9.734 -10.049 28.717 1.00 89.56 79 TYR A CA 1
ATOM 612 C C . TYR A 1 79 ? -9.500 -9.219 27.449 1.00 89.56 79 TYR A C 1
ATOM 614 O O . TYR A 1 79 ? -10.100 -8.152 27.294 1.00 89.56 79 TYR A O 1
ATOM 622 N N . TYR A 1 80 ? -8.701 -9.713 26.499 1.00 90.81 80 TYR A N 1
ATOM 623 C CA . TYR A 1 80 ? -8.396 -8.954 25.282 1.00 90.81 80 TYR A CA 1
ATOM 624 C C . TYR A 1 80 ? -9.609 -8.769 24.363 1.00 90.81 80 TYR A C 1
ATOM 626 O O . TYR A 1 80 ? -9.743 -7.697 23.774 1.00 90.81 80 TYR A O 1
ATOM 634 N N . THR A 1 81 ? -10.540 -9.726 24.300 1.00 91.31 81 THR A N 1
ATOM 635 C CA . THR A 1 81 ? -11.822 -9.560 23.591 1.00 91.31 81 THR A CA 1
ATOM 636 C C . THR A 1 81 ? -12.669 -8.455 24.226 1.00 91.31 81 THR A C 1
ATOM 638 O O . THR A 1 81 ? -13.276 -7.643 23.527 1.00 91.31 81 THR A O 1
ATOM 641 N N . THR A 1 82 ? -12.663 -8.352 25.559 1.00 92.88 82 THR A N 1
ATOM 642 C CA . THR A 1 82 ? -13.362 -7.278 26.283 1.00 92.88 82 THR A CA 1
ATOM 643 C C . THR A 1 82 ? -12.735 -5.912 25.995 1.00 92.88 82 THR A C 1
ATOM 645 O O . THR A 1 82 ? -13.445 -4.948 25.702 1.00 92.88 82 THR A O 1
ATOM 648 N N . ILE A 1 83 ? -11.401 -5.821 26.027 1.00 94.44 83 ILE A N 1
ATOM 649 C CA . ILE A 1 83 ? -10.674 -4.597 25.662 1.00 94.44 83 ILE A CA 1
ATOM 650 C C . ILE A 1 83 ? -10.962 -4.211 24.207 1.00 94.44 83 ILE A C 1
ATOM 652 O O . ILE A 1 83 ? -11.284 -3.054 23.941 1.00 94.44 83 ILE A O 1
ATOM 656 N N . PHE A 1 84 ? -10.931 -5.173 23.283 1.00 94.50 84 PHE A N 1
ATOM 657 C CA . PHE A 1 84 ? -11.275 -4.972 21.875 1.00 94.50 84 PHE A CA 1
ATOM 658 C C . PHE A 1 84 ? -12.685 -4.392 21.711 1.00 94.50 84 PHE A C 1
ATOM 660 O O . PHE A 1 84 ? -12.853 -3.375 21.039 1.00 94.50 84 PHE A O 1
ATOM 667 N N . SER A 1 85 ? -13.683 -4.963 22.394 1.00 94.25 85 SER A N 1
ATOM 668 C CA . SER A 1 85 ? -15.057 -4.449 22.389 1.00 94.25 85 SER A CA 1
ATOM 669 C C . SER A 1 85 ? -15.147 -2.997 22.850 1.00 94.25 85 SER A C 1
ATOM 671 O O . SER A 1 85 ? -15.784 -2.179 22.186 1.00 94.25 85 SER A O 1
ATOM 673 N N . HIS A 1 86 ? -14.490 -2.643 23.955 1.00 94.19 86 HIS A N 1
ATOM 674 C CA . HIS A 1 86 ? -14.504 -1.264 24.440 1.00 94.19 86 HIS A CA 1
ATOM 675 C C . HIS A 1 86 ? -13.817 -0.298 23.466 1.00 94.19 86 HIS A C 1
ATOM 677 O O . HIS A 1 86 ? -14.349 0.776 23.195 1.00 94.19 86 HIS A O 1
ATOM 683 N N . VAL A 1 87 ? -12.672 -0.673 22.888 1.00 94.25 87 VAL A N 1
ATOM 684 C CA . VAL A 1 87 ? -11.978 0.168 21.898 1.00 94.25 87 VAL A CA 1
ATOM 685 C C . VAL A 1 87 ? -12.866 0.413 20.670 1.00 94.25 87 VAL A C 1
ATOM 687 O O . VAL A 1 87 ? -13.000 1.558 20.240 1.00 94.25 87 VAL A O 1
ATOM 690 N N . CYS A 1 88 ? -13.548 -0.617 20.157 1.00 92.75 88 CYS A N 1
ATOM 691 C CA . CYS A 1 88 ? -14.501 -0.492 19.045 1.00 92.75 88 CYS A CA 1
ATOM 692 C C . CYS A 1 88 ? -15.660 0.479 19.343 1.00 92.75 88 CYS A C 1
ATOM 694 O O . CYS A 1 88 ? -16.104 1.224 18.459 1.00 92.75 88 CYS A O 1
ATOM 696 N N . GLN A 1 89 ? -16.156 0.485 20.584 1.00 91.12 89 GLN A N 1
ATOM 697 C CA . GLN A 1 89 ? -17.234 1.379 21.022 1.00 91.12 89 GLN A CA 1
ATOM 698 C C . GLN A 1 89 ? -16.800 2.849 21.049 1.00 91.12 89 GLN A C 1
ATOM 700 O O . GLN A 1 89 ? -17.611 3.719 20.739 1.00 91.12 89 GLN A O 1
ATOM 705 N N . TYR A 1 90 ? -15.533 3.131 21.367 1.00 90.81 90 TYR A N 1
ATOM 706 C CA . TYR A 1 90 ? -15.025 4.502 21.494 1.00 90.81 90 TYR A CA 1
ATOM 707 C C . TYR A 1 90 ? -14.556 5.150 20.191 1.00 90.81 90 TYR A C 1
ATOM 709 O O . TYR A 1 90 ? -14.247 6.338 20.194 1.00 90.81 90 TYR A O 1
ATOM 717 N N . ILE A 1 91 ? -14.547 4.412 19.081 1.00 89.81 91 ILE A N 1
ATOM 718 C CA . ILE A 1 91 ? -14.334 4.984 17.748 1.00 89.81 91 ILE A CA 1
ATOM 719 C C . ILE A 1 91 ? -15.636 5.667 17.312 1.00 89.81 91 ILE A C 1
ATOM 721 O O . ILE A 1 91 ? -16.613 4.981 17.001 1.00 89.81 91 ILE A O 1
ATOM 725 N N . THR A 1 92 ? -15.691 6.999 17.305 1.00 82.31 92 THR A N 1
ATOM 726 C CA . THR A 1 92 ? -16.943 7.746 17.046 1.00 82.31 92 THR A CA 1
ATOM 727 C C . THR A 1 92 ? -17.008 8.410 15.674 1.00 82.31 92 THR A C 1
ATOM 729 O O . THR A 1 92 ? -18.085 8.851 15.287 1.00 82.31 92 THR A O 1
ATOM 732 N N . GLN A 1 93 ? -15.907 8.446 14.913 1.00 77.12 93 GLN A N 1
ATOM 733 C CA . GLN A 1 93 ? -15.758 9.218 13.667 1.00 77.12 93 GLN A CA 1
ATOM 734 C C . GLN A 1 93 ? -15.815 10.743 13.864 1.00 77.12 93 GLN A C 1
ATOM 736 O O . GLN A 1 93 ? -15.955 11.486 12.894 1.00 77.12 93 GLN A O 1
ATOM 741 N N . GLU A 1 94 ? -15.690 11.221 15.106 1.00 73.31 94 GLU A N 1
ATOM 742 C CA . GLU A 1 94 ? -15.700 12.652 15.450 1.00 73.31 94 GLU A CA 1
ATOM 743 C C . GLU A 1 94 ? -14.286 13.235 15.612 1.00 73.31 94 GLU A C 1
ATOM 745 O O . GLU A 1 94 ? -14.091 14.439 15.457 1.00 73.31 94 GLU A O 1
ATOM 750 N N . SER A 1 95 ? -13.289 12.399 15.932 1.00 77.81 95 SER A N 1
ATOM 751 C CA . SER A 1 95 ? -11.895 12.810 16.140 1.00 77.81 95 SER A CA 1
ATOM 752 C C . SER A 1 95 ? -10.952 11.927 15.330 1.00 77.81 95 SER A C 1
ATOM 754 O O . SER A 1 95 ? -10.620 10.820 15.746 1.00 77.81 95 SER A O 1
ATOM 756 N N . GLU A 1 96 ? -10.462 12.448 14.203 1.00 82.31 96 GLU A N 1
ATOM 757 C CA . GLU A 1 96 ? -9.589 11.704 13.284 1.00 82.31 96 GLU A CA 1
ATOM 758 C C . GLU A 1 96 ? -8.312 11.182 13.968 1.00 82.31 96 GLU A C 1
ATOM 760 O O . GLU A 1 96 ? -7.926 10.029 13.781 1.00 82.31 96 GLU A O 1
ATOM 765 N N . ILE A 1 97 ? -7.680 12.000 14.818 1.00 87.25 97 ILE A N 1
ATOM 766 C CA . ILE A 1 97 ? -6.441 11.630 15.523 1.00 87.25 97 ILE A CA 1
ATOM 767 C C . ILE A 1 97 ? -6.701 10.515 16.543 1.00 87.25 97 ILE A C 1
ATOM 769 O O . ILE A 1 97 ? -5.966 9.527 16.577 1.00 87.25 97 ILE A O 1
ATOM 773 N N . THR A 1 98 ? -7.741 10.661 17.369 1.00 90.56 98 THR A N 1
ATOM 774 C CA . THR A 1 98 ? -8.066 9.663 18.398 1.00 90.56 98 THR A CA 1
ATOM 775 C C . THR A 1 98 ? -8.465 8.348 17.741 1.00 90.56 98 THR A C 1
ATOM 777 O O . THR A 1 98 ? -7.910 7.306 18.081 1.00 90.56 98 THR A O 1
ATOM 780 N N . ASP A 1 99 ? -9.350 8.392 16.744 1.00 90.75 99 ASP A N 1
ATOM 781 C CA . ASP A 1 99 ? -9.807 7.198 16.036 1.00 90.75 99 ASP A CA 1
ATOM 782 C C . ASP A 1 99 ? -8.650 6.476 15.344 1.00 90.75 99 ASP A C 1
ATOM 784 O O . ASP A 1 99 ? -8.577 5.250 15.402 1.00 90.75 99 ASP A O 1
ATOM 788 N N . LYS A 1 100 ? -7.693 7.207 14.756 1.00 91.06 100 LYS A N 1
ATOM 789 C CA . LYS A 1 100 ? -6.480 6.611 14.181 1.00 91.06 100 LYS A CA 1
ATOM 790 C C . LYS A 1 100 ? -5.682 5.819 15.222 1.00 91.06 100 LYS A C 1
ATOM 792 O O . LYS A 1 100 ? -5.325 4.671 14.959 1.00 91.06 100 LYS A O 1
ATOM 797 N N . LEU A 1 101 ? -5.454 6.386 16.408 1.00 93.81 101 LEU A N 1
ATOM 798 C CA . LEU A 1 101 ? -4.757 5.700 17.506 1.00 93.81 101 LEU A CA 1
ATOM 799 C C . LEU A 1 101 ? -5.538 4.473 18.009 1.00 93.81 101 LEU A C 1
ATOM 801 O O . LEU A 1 101 ? -4.944 3.439 18.331 1.00 93.81 101 LEU A O 1
ATOM 805 N N . LEU A 1 102 ? -6.870 4.552 18.043 1.00 95.38 102 LEU A N 1
ATOM 806 C CA . LEU A 1 102 ? -7.722 3.426 18.428 1.00 95.38 102 LEU A CA 1
ATOM 807 C C . LEU A 1 102 ? -7.703 2.314 17.371 1.00 95.38 102 LEU A C 1
ATOM 809 O O . LEU A 1 102 ? -7.560 1.148 17.727 1.00 95.38 102 LEU A O 1
ATOM 813 N N . TYR A 1 103 ? -7.744 2.641 16.078 1.00 94.69 103 TYR A N 1
ATOM 814 C CA . TYR A 1 103 ? -7.591 1.663 14.996 1.00 94.69 103 TYR A CA 1
ATOM 815 C C . TYR A 1 103 ? -6.223 0.964 15.015 1.00 94.69 103 TYR A C 1
ATOM 817 O O . TYR A 1 103 ? -6.136 -0.235 14.749 1.00 94.69 103 TYR A O 1
ATOM 825 N N . GLU A 1 104 ? -5.150 1.678 15.352 1.00 93.81 104 GLU A N 1
ATOM 826 C CA . GLU A 1 104 ? -3.837 1.064 15.585 1.00 93.81 104 GLU A CA 1
ATOM 827 C C . GLU A 1 104 ? -3.857 0.129 16.807 1.00 93.81 104 GLU A C 1
ATOM 829 O O . GLU A 1 104 ? -3.294 -0.964 16.756 1.00 93.81 104 GLU A O 1
ATOM 834 N N . SER A 1 105 ? -4.574 0.499 17.873 1.00 95.38 105 SER A N 1
ATOM 835 C CA . SER A 1 105 ? -4.782 -0.372 19.041 1.00 95.38 105 SER A CA 1
ATOM 836 C C . SER A 1 105 ? -5.544 -1.656 18.675 1.00 95.38 105 SER A C 1
ATOM 838 O O . SER A 1 105 ? -5.173 -2.737 19.128 1.00 95.38 105 SER A O 1
ATOM 840 N N . ILE A 1 106 ? -6.559 -1.566 17.803 1.00 95.19 106 ILE A N 1
ATOM 841 C CA . ILE A 1 106 ? -7.279 -2.725 17.244 1.00 95.19 106 ILE A CA 1
ATOM 842 C C . ILE A 1 106 ? -6.329 -3.649 16.473 1.00 95.19 106 ILE A C 1
ATOM 844 O O . ILE A 1 106 ? -6.400 -4.866 16.633 1.00 95.19 106 ILE A O 1
ATOM 848 N N . SER A 1 107 ? -5.416 -3.090 15.674 1.00 93.19 107 SER A N 1
ATOM 849 C CA . SER A 1 107 ? -4.422 -3.884 14.941 1.00 93.19 107 SER A CA 1
ATOM 850 C C . SER A 1 107 ? -3.499 -4.655 15.893 1.00 93.19 107 SER A C 1
ATOM 852 O O . SER A 1 107 ? -3.295 -5.853 15.706 1.00 93.19 107 SER A O 1
ATOM 854 N N . ILE A 1 108 ? -3.032 -4.023 16.975 1.00 91.88 108 ILE A N 1
ATOM 855 C CA . ILE A 1 108 ? -2.217 -4.688 18.006 1.00 91.88 108 ILE A CA 1
ATOM 856 C C . ILE A 1 108 ? -3.004 -5.816 18.692 1.00 91.88 108 ILE A C 1
ATOM 858 O O . ILE A 1 108 ? -2.505 -6.935 18.795 1.00 91.88 108 ILE A O 1
ATOM 862 N N . LEU A 1 109 ? -4.249 -5.551 19.107 1.00 92.12 109 LEU A N 1
ATOM 863 C CA . LEU A 1 109 ? -5.127 -6.545 19.741 1.00 92.12 109 LEU A CA 1
ATOM 864 C C . LEU A 1 109 ? -5.432 -7.733 18.824 1.00 92.12 109 LEU A C 1
ATOM 866 O O . LEU A 1 109 ? -5.528 -8.863 19.295 1.00 92.12 109 LEU A O 1
ATOM 870 N N . SER A 1 110 ? -5.547 -7.502 17.513 1.00 90.50 110 SER A N 1
ATOM 871 C CA . SER A 1 110 ? -5.860 -8.555 16.541 1.00 90.50 110 SER A CA 1
ATOM 872 C C . SER A 1 110 ? -4.834 -9.695 16.517 1.00 90.50 110 SER A C 1
ATOM 874 O O . SER A 1 110 ? -5.188 -10.821 16.162 1.00 90.50 110 SER A O 1
ATOM 876 N N . ASN A 1 111 ? -3.592 -9.436 16.946 1.00 87.44 111 ASN A N 1
ATOM 877 C CA . ASN A 1 111 ? -2.538 -10.447 17.052 1.00 87.44 111 ASN A CA 1
ATOM 878 C C . ASN A 1 111 ? -2.804 -11.474 18.164 1.00 87.44 111 ASN A C 1
ATOM 880 O O . ASN A 1 111 ? -2.298 -12.590 18.085 1.00 87.44 111 ASN A O 1
ATOM 884 N N . ALA A 1 112 ? -3.601 -11.114 19.173 1.00 86.19 112 ALA A N 1
ATOM 885 C CA . ALA A 1 112 ? -3.964 -11.984 20.291 1.00 86.19 112 ALA A CA 1
ATOM 886 C C . ALA A 1 112 ? -5.327 -12.675 20.117 1.00 86.19 112 ALA A C 1
ATOM 888 O O . ALA A 1 112 ? -5.669 -13.550 20.910 1.00 86.19 112 ALA A O 1
ATOM 889 N N . LEU A 1 113 ? -6.114 -12.273 19.113 1.00 89.75 113 LEU A N 1
ATOM 890 C CA . LEU A 1 113 ? -7.513 -12.672 18.952 1.00 89.75 113 LEU A CA 1
ATOM 891 C C . LEU A 1 113 ? -7.737 -13.481 17.673 1.00 89.75 113 LEU A C 1
ATOM 893 O O . LEU A 1 113 ? -7.150 -13.205 16.622 1.00 89.75 113 LEU A O 1
ATOM 897 N N . THR A 1 114 ? -8.641 -14.453 17.743 1.00 90.06 114 THR A N 1
ATOM 898 C CA . THR A 1 114 ? -9.123 -15.220 16.587 1.00 90.06 114 THR A CA 1
ATOM 899 C C . THR A 1 114 ? -10.307 -14.524 15.923 1.00 90.06 114 THR A C 1
ATOM 901 O O . THR A 1 114 ? -10.784 -13.488 16.390 1.00 90.06 114 THR A O 1
ATOM 904 N N . LEU A 1 115 ? -10.745 -15.022 14.765 1.00 91.38 115 LEU A N 1
ATOM 905 C CA . LEU A 1 115 ? -11.817 -14.372 14.006 1.00 91.38 115 LEU A CA 1
ATOM 906 C C . LEU A 1 115 ? -13.149 -14.495 14.750 1.00 91.38 115 LEU A C 1
ATOM 908 O O . LEU A 1 115 ? -13.907 -13.531 14.844 1.00 91.38 115 LEU A O 1
ATOM 912 N N . SER A 1 116 ? -13.370 -15.650 15.371 1.00 89.81 116 SER A N 1
ATOM 913 C CA . SER A 1 116 ? -14.528 -15.934 16.215 1.00 89.81 116 SER A CA 1
ATOM 914 C C . SER A 1 116 ? -14.655 -14.975 17.402 1.00 89.81 116 SER A C 1
ATOM 916 O O . SER A 1 116 ? -15.772 -14.661 17.803 1.00 89.81 116 SER A O 1
ATOM 918 N N . ASP A 1 117 ? -13.534 -14.475 17.934 1.00 90.19 117 ASP A N 1
ATOM 919 C CA . ASP A 1 117 ? -13.532 -13.516 19.046 1.00 90.19 117 ASP A CA 1
ATOM 920 C C . ASP A 1 117 ? -14.009 -12.122 18.612 1.00 90.19 117 ASP A C 1
ATOM 922 O O . ASP A 1 117 ? -14.673 -11.416 19.371 1.00 90.19 117 ASP A O 1
ATOM 926 N N . VAL A 1 118 ? -13.677 -11.711 17.383 1.00 91.81 118 VAL A N 1
ATOM 927 C CA . VAL A 1 118 ? -13.915 -10.339 16.907 1.00 91.81 118 VAL A CA 1
ATOM 928 C C . VAL A 1 118 ? -15.209 -10.181 16.115 1.00 91.81 118 VAL A C 1
ATOM 930 O O . VAL A 1 118 ? -15.806 -9.104 16.145 1.00 91.81 118 VAL A O 1
ATOM 933 N N . LEU A 1 119 ? -15.671 -11.223 15.414 1.00 90.94 119 LEU A N 1
ATOM 934 C CA . LEU A 1 119 ? -16.862 -11.148 14.559 1.00 90.94 119 LEU A CA 1
ATOM 935 C C . LEU A 1 119 ? -18.123 -10.664 15.298 1.00 90.94 119 LEU A C 1
ATOM 937 O O . LEU A 1 119 ? -18.805 -9.788 14.755 1.00 90.94 119 LEU A O 1
ATOM 941 N N . PRO A 1 120 ? -18.428 -11.136 16.528 1.00 89.81 120 PRO A N 1
ATOM 942 C CA . PRO A 1 120 ? -19.585 -10.650 17.279 1.00 89.81 120 PRO A CA 1
ATOM 943 C C . PRO A 1 120 ? -19.516 -9.154 17.612 1.00 89.81 120 PRO A C 1
ATOM 945 O O . PRO A 1 120 ? -20.552 -8.516 17.757 1.00 89.81 120 PRO A O 1
ATOM 948 N N . VAL A 1 121 ? -18.307 -8.593 17.722 1.00 89.19 121 VAL A N 1
ATOM 949 C CA . VAL A 1 121 ? -18.072 -7.184 18.075 1.00 89.19 121 VAL A CA 1
ATOM 950 C C . VAL A 1 121 ? -18.107 -6.271 16.847 1.00 89.19 121 VAL A C 1
ATOM 952 O O . VAL A 1 121 ? -18.565 -5.136 16.938 1.00 89.19 121 VAL A O 1
ATOM 955 N N . ILE A 1 122 ? -17.611 -6.741 15.698 1.00 88.88 122 ILE A N 1
ATOM 956 C CA . ILE A 1 122 ? -17.579 -5.955 14.452 1.00 88.88 122 ILE A CA 1
ATOM 957 C C . ILE A 1 122 ? -19.000 -5.759 13.885 1.00 88.88 122 ILE A C 1
ATOM 959 O O . ILE A 1 122 ? -19.255 -4.764 13.211 1.00 88.88 122 ILE A O 1
ATOM 963 N N . GLU A 1 123 ? -19.940 -6.659 14.200 1.00 83.81 123 GLU A N 1
ATOM 964 C CA . GLU A 1 123 ? -21.365 -6.547 13.846 1.00 83.81 123 GLU A CA 1
ATOM 965 C C . GLU A 1 123 ? -21.614 -6.347 12.337 1.00 83.81 123 GLU A C 1
ATOM 967 O O . GLU A 1 123 ? -22.405 -5.498 11.926 1.00 83.81 123 GLU A O 1
ATOM 972 N N . LEU A 1 124 ? -20.967 -7.160 11.489 1.00 86.62 124 LEU A N 1
ATOM 973 C CA . LEU A 1 124 ? -21.071 -7.080 10.019 1.00 86.62 124 LEU A CA 1
ATOM 974 C C . LEU A 1 124 ? -22.519 -7.059 9.495 1.00 86.62 124 LEU A C 1
ATOM 976 O O . LEU A 1 124 ? -22.806 -6.382 8.511 1.00 86.62 124 LEU A O 1
ATOM 980 N N . GLY A 1 125 ? -23.448 -7.732 10.183 1.00 80.31 125 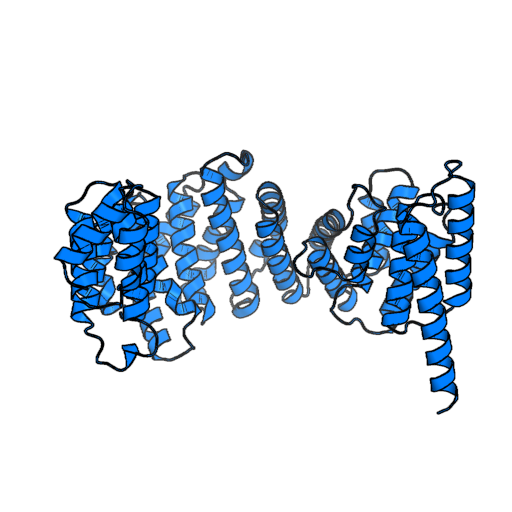GLY A N 1
ATOM 981 C CA . GLY A 1 125 ? -24.875 -7.738 9.840 1.00 80.31 125 GLY A CA 1
ATOM 982 C C . GLY A 1 125 ? -25.578 -6.377 9.946 1.00 80.31 125 GLY A C 1
ATOM 983 O O . GLY A 1 125 ? -26.712 -6.249 9.494 1.00 80.31 125 GLY A O 1
ATOM 984 N N . ARG A 1 126 ? -24.931 -5.349 10.518 1.00 80.19 126 ARG A N 1
ATOM 985 C CA . ARG A 1 126 ? -25.450 -3.971 10.552 1.00 80.19 126 ARG A CA 1
ATOM 986 C C . ARG A 1 126 ? -25.180 -3.187 9.268 1.00 80.19 126 ARG A C 1
ATOM 988 O O . ARG A 1 126 ? -25.774 -2.124 9.086 1.00 80.19 126 ARG A O 1
ATOM 995 N N . ILE A 1 127 ? -24.334 -3.698 8.370 1.00 88.94 127 ILE A N 1
ATOM 996 C CA . ILE A 1 127 ? -24.103 -3.092 7.055 1.00 88.94 127 ILE A CA 1
ATOM 997 C C . ILE A 1 127 ? -25.334 -3.352 6.179 1.00 88.94 127 ILE A C 1
ATOM 999 O O . ILE A 1 127 ? -25.424 -4.345 5.465 1.00 88.94 127 ILE A O 1
ATOM 1003 N N . THR A 1 128 ? -26.306 -2.449 6.273 1.00 83.31 128 THR A N 1
ATOM 1004 C CA . THR A 1 128 ? -27.555 -2.485 5.492 1.00 83.31 128 THR A CA 1
ATOM 1005 C C . THR A 1 128 ? -27.535 -1.509 4.319 1.00 83.31 128 THR A C 1
ATOM 1007 O O . THR A 1 128 ? -28.265 -1.697 3.350 1.00 83.31 128 THR A O 1
ATOM 1010 N N . GLN A 1 129 ? -26.676 -0.490 4.385 1.00 88.75 129 GLN A N 1
ATOM 1011 C CA . GLN A 1 129 ? -26.490 0.525 3.356 1.00 88.75 129 GLN A CA 1
ATOM 1012 C C . GLN A 1 129 ? -25.034 1.035 3.358 1.00 88.75 129 GLN A C 1
ATOM 1014 O O . GLN A 1 129 ? -24.348 0.933 4.378 1.00 88.75 129 GLN A O 1
ATOM 1019 N N . PRO A 1 130 ? -24.546 1.580 2.234 1.00 89.62 130 PRO A N 1
ATOM 1020 C CA . PRO A 1 130 ? -23.201 2.133 2.121 1.00 89.62 130 PRO A CA 1
ATOM 1021 C C . PRO A 1 130 ? -23.142 3.537 2.740 1.00 89.62 130 PRO A C 1
ATOM 1023 O O . PRO A 1 130 ? -23.380 4.543 2.075 1.00 89.62 130 PRO A O 1
ATOM 1026 N N . ASP A 1 131 ? -22.843 3.601 4.037 1.00 91.31 131 ASP A N 1
ATOM 1027 C CA . ASP A 1 131 ? -22.745 4.840 4.812 1.00 91.31 131 ASP A CA 1
ATOM 1028 C C . ASP A 1 131 ? -21.489 4.882 5.707 1.00 91.31 131 ASP A C 1
ATOM 1030 O O . ASP A 1 131 ? -20.636 3.988 5.685 1.00 9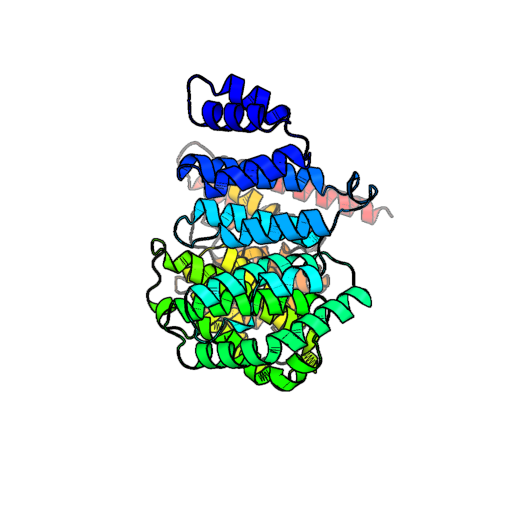1.31 131 ASP A O 1
ATOM 1034 N N . LYS A 1 132 ? -21.345 5.949 6.505 1.00 89.62 132 LYS A N 1
ATOM 1035 C CA . LYS A 1 132 ? -20.193 6.117 7.406 1.00 89.62 132 LYS A CA 1
ATOM 1036 C C . LYS A 1 132 ? -20.090 5.002 8.452 1.00 89.62 132 LYS A C 1
ATOM 1038 O O . LYS A 1 132 ? -18.973 4.637 8.822 1.00 89.62 132 LYS A O 1
ATOM 1043 N N . ALA A 1 133 ? -21.212 4.435 8.900 1.00 89.81 133 ALA A N 1
ATOM 1044 C CA . ALA A 1 133 ? -21.202 3.321 9.842 1.00 89.81 133 ALA A CA 1
ATOM 1045 C C . ALA A 1 133 ? -20.660 2.053 9.170 1.00 89.81 133 ALA A C 1
ATOM 1047 O O . ALA A 1 133 ? -19.812 1.377 9.753 1.00 89.81 133 ALA A O 1
ATOM 1048 N N . ALA A 1 134 ? -21.040 1.792 7.914 1.00 92.69 134 ALA A N 1
ATOM 1049 C CA . ALA A 1 134 ? -20.440 0.724 7.120 1.00 92.69 134 ALA A CA 1
ATOM 1050 C C . ALA A 1 134 ? -18.921 0.912 6.973 1.00 92.69 134 ALA A C 1
ATOM 1052 O O . ALA A 1 134 ? -18.163 -0.025 7.214 1.00 92.69 134 ALA A O 1
ATOM 1053 N N . VAL A 1 135 ? -18.454 2.131 6.674 1.00 92.62 135 VAL A N 1
ATOM 1054 C CA . VAL A 1 135 ? -17.013 2.443 6.606 1.00 92.62 135 VAL A CA 1
ATOM 1055 C C . VAL A 1 135 ? -16.308 2.193 7.940 1.00 92.62 135 VAL A C 1
ATOM 1057 O O . VAL A 1 135 ? -15.211 1.635 7.950 1.00 92.62 135 VAL A O 1
ATOM 1060 N N . LYS A 1 136 ? -16.913 2.564 9.077 1.00 92.06 136 LYS A N 1
ATOM 1061 C CA . LYS A 1 136 ? -16.360 2.263 10.409 1.00 92.06 136 LYS A CA 1
ATOM 1062 C C . LYS A 1 136 ? -16.201 0.754 10.601 1.00 92.06 136 LYS A C 1
ATOM 1064 O O . LYS A 1 136 ? -15.116 0.289 10.943 1.00 92.06 136 LYS A O 1
ATOM 1069 N N . THR A 1 137 ? -17.269 -0.004 10.366 1.00 93.69 137 THR A N 1
ATOM 1070 C CA . THR A 1 137 ? -17.285 -1.462 10.526 1.00 93.69 137 THR A CA 1
ATOM 1071 C C . THR A 1 137 ? -16.247 -2.138 9.631 1.00 93.69 137 THR A C 1
ATOM 1073 O O . THR A 1 137 ? -15.484 -2.986 10.094 1.00 93.69 137 THR A O 1
ATOM 1076 N N . LEU A 1 138 ? -16.152 -1.723 8.368 1.00 95.69 138 LEU A N 1
ATOM 1077 C CA . LEU A 1 138 ? -15.151 -2.243 7.442 1.00 95.69 138 LEU A CA 1
ATOM 1078 C C . LEU A 1 138 ? -13.728 -1.865 7.868 1.00 95.69 138 LEU A C 1
ATOM 1080 O O . LEU A 1 138 ? -12.839 -2.703 7.774 1.00 95.69 138 LEU A O 1
ATOM 1084 N N . ASN A 1 139 ? -13.496 -0.660 8.397 1.00 93.94 139 ASN A N 1
ATOM 1085 C CA . ASN A 1 139 ? -12.184 -0.278 8.924 1.00 93.94 139 ASN A CA 1
ATOM 1086 C C . ASN A 1 139 ? -11.757 -1.144 10.116 1.00 93.94 139 ASN A C 1
ATOM 1088 O O . ASN A 1 139 ? -10.589 -1.515 10.200 1.00 93.94 139 ASN A O 1
ATOM 1092 N N . LEU A 1 140 ? -12.673 -1.517 11.016 1.00 95.06 140 LEU A N 1
ATOM 1093 C CA . LEU A 1 140 ? -12.359 -2.473 12.088 1.00 95.06 140 LEU A CA 1
ATOM 1094 C C . LEU A 1 140 ? -11.876 -3.807 11.506 1.00 95.06 140 LEU A C 1
ATOM 1096 O O . LEU A 1 140 ? -10.856 -4.347 11.941 1.00 95.06 140 LEU A O 1
ATOM 1100 N N . LEU A 1 141 ? -12.560 -4.294 10.469 1.00 96.12 141 LEU A N 1
ATOM 1101 C CA . LEU A 1 141 ? -12.185 -5.524 9.782 1.00 96.12 141 LEU A CA 1
ATOM 1102 C C . LEU A 1 141 ? -10.858 -5.392 9.009 1.00 96.12 141 LEU A C 1
ATOM 1104 O O . LEU A 1 141 ? -10.047 -6.316 9.016 1.00 96.12 141 LEU A O 1
ATOM 1108 N N . VAL A 1 142 ? -10.576 -4.232 8.409 1.00 96.19 142 VAL A N 1
ATOM 1109 C CA . VAL A 1 142 ? -9.266 -3.916 7.812 1.00 96.19 142 VAL A CA 1
ATOM 1110 C C . VAL A 1 142 ? -8.158 -4.067 8.851 1.00 96.19 142 VAL A C 1
ATOM 1112 O O . VAL A 1 142 ? -7.181 -4.771 8.607 1.00 96.19 142 VAL A O 1
ATOM 1115 N N . ARG A 1 143 ? -8.302 -3.436 10.024 1.00 94.94 143 ARG A N 1
ATOM 1116 C CA . ARG A 1 143 ? -7.277 -3.490 11.082 1.00 94.94 143 ARG A CA 1
ATOM 1117 C C . ARG A 1 143 ? -7.061 -4.895 11.610 1.00 94.94 143 ARG A C 1
ATOM 1119 O O . ARG A 1 143 ? -5.926 -5.259 11.898 1.00 94.94 143 ARG A O 1
ATOM 1126 N N . TYR A 1 144 ? -8.131 -5.676 11.685 1.00 94.81 144 TYR A N 1
ATOM 1127 C CA . TYR A 1 144 ? -8.060 -7.074 12.066 1.00 94.81 144 TYR A CA 1
ATOM 1128 C C . TYR A 1 144 ? -7.310 -7.937 11.036 1.00 94.81 144 TYR A C 1
ATOM 1130 O O . TYR A 1 144 ? -6.416 -8.701 11.389 1.00 94.81 144 TYR A O 1
ATOM 1138 N N . THR A 1 145 ? -7.649 -7.804 9.752 1.00 95.69 145 THR A N 1
ATOM 1139 C CA . THR A 1 145 ? -7.114 -8.657 8.673 1.00 95.69 145 THR A CA 1
ATOM 1140 C C . THR A 1 145 ? -5.685 -8.305 8.264 1.00 95.69 145 THR A C 1
ATOM 1142 O O . THR A 1 145 ? -5.001 -9.131 7.665 1.00 95.69 145 THR A O 1
ATOM 1145 N N . GLN A 1 146 ? -5.180 -7.120 8.626 1.00 93.25 146 GLN A N 1
ATOM 1146 C CA . GLN A 1 146 ? -3.791 -6.717 8.366 1.00 93.25 146 GLN A CA 1
ATOM 1147 C C . GLN A 1 146 ? -2.759 -7.721 8.899 1.00 93.25 146 GLN A C 1
ATOM 1149 O O . GLN A 1 146 ? -1.733 -7.923 8.247 1.00 93.25 146 GLN A O 1
ATOM 1154 N N . LYS A 1 147 ? -3.051 -8.408 10.014 1.00 91.62 147 LYS A N 1
ATOM 1155 C CA . LYS A 1 147 ? -2.171 -9.438 10.589 1.00 91.62 147 LYS A CA 1
ATOM 1156 C C . LYS A 1 147 ? -1.913 -10.615 9.644 1.00 91.62 147 LYS A C 1
ATOM 1158 O O . LYS A 1 147 ? -0.891 -11.282 9.770 1.00 91.62 147 LYS A O 1
ATOM 1163 N N . TYR A 1 148 ? -2.817 -10.888 8.697 1.00 94.19 148 TYR A N 1
ATOM 1164 C CA . TYR A 1 148 ? -2.645 -11.994 7.753 1.00 94.19 148 TYR A CA 1
ATOM 1165 C C . TYR A 1 148 ? -1.397 -11.801 6.904 1.00 94.19 148 TYR A C 1
ATOM 1167 O O . TYR A 1 148 ? -0.672 -12.758 6.683 1.00 94.19 148 TYR A O 1
ATOM 1175 N N . ARG A 1 149 ? -1.064 -10.564 6.528 1.00 91.31 149 ARG A N 1
ATOM 1176 C CA . ARG A 1 149 ? 0.080 -10.253 5.656 1.00 91.31 149 ARG A CA 1
ATOM 1177 C C . ARG A 1 149 ? 1.433 -10.678 6.232 1.00 91.31 149 ARG A C 1
ATOM 1179 O O . ARG A 1 149 ? 2.378 -10.850 5.474 1.00 91.31 149 ARG A O 1
ATOM 1186 N N . THR A 1 150 ? 1.533 -10.797 7.555 1.00 88.75 150 THR A N 1
ATOM 1187 C CA . THR A 1 150 ? 2.773 -11.139 8.268 1.00 88.75 150 THR A CA 1
ATOM 1188 C C . THR A 1 150 ? 2.761 -12.545 8.860 1.00 88.75 150 THR A C 1
ATOM 1190 O O . THR A 1 150 ? 3.773 -12.970 9.409 1.00 88.75 150 THR A O 1
ATOM 1193 N N . LYS A 1 151 ? 1.629 -13.258 8.804 1.00 88.31 151 LYS A N 1
ATOM 1194 C CA . LYS A 1 151 ? 1.552 -14.655 9.240 1.00 88.31 151 LYS A CA 1
ATOM 1195 C C . LYS A 1 151 ? 2.165 -15.568 8.178 1.00 88.31 151 LYS A C 1
ATOM 1197 O O . LYS A 1 151 ? 2.075 -15.289 6.987 1.00 88.31 151 LYS A O 1
ATOM 1202 N N . GLU A 1 152 ? 2.760 -16.670 8.616 1.00 89.19 152 GLU A N 1
ATOM 1203 C CA . GLU A 1 152 ? 3.181 -17.739 7.712 1.00 89.19 152 GLU A CA 1
ATOM 1204 C C . GLU A 1 152 ? 1.964 -18.521 7.197 1.00 89.19 152 GLU A C 1
ATOM 1206 O O . GLU A 1 152 ? 0.932 -18.603 7.868 1.00 89.19 152 GLU A O 1
ATOM 1211 N N . LYS A 1 153 ? 2.089 -19.094 5.996 1.00 88.94 153 LYS A N 1
ATOM 1212 C CA . LYS A 1 153 ? 1.054 -19.926 5.372 1.00 88.94 153 LYS A CA 1
ATOM 1213 C C . LYS A 1 153 ? 0.840 -21.190 6.222 1.00 88.94 153 LYS A C 1
ATOM 1215 O O . LYS A 1 153 ? 1.773 -21.972 6.388 1.00 88.94 153 LYS A O 1
ATOM 1220 N N . SER A 1 154 ? -0.371 -21.389 6.750 1.00 92.44 154 SER A N 1
ATOM 1221 C CA . SER A 1 154 ? -0.750 -22.562 7.556 1.00 92.44 154 SER A CA 1
ATOM 1222 C C . SER A 1 154 ? -2.222 -22.936 7.360 1.00 92.44 154 SER A C 1
ATOM 1224 O O . SER A 1 154 ? -3.028 -22.094 6.952 1.00 92.44 154 SER A O 1
ATOM 1226 N N . ASP A 1 155 ? -2.586 -24.180 7.678 1.00 92.44 155 ASP A N 1
ATOM 1227 C CA . ASP A 1 155 ? -3.966 -24.671 7.561 1.00 92.44 155 ASP A CA 1
ATOM 1228 C C . ASP A 1 155 ? -4.930 -23.880 8.459 1.00 92.44 155 ASP A C 1
ATOM 1230 O O . ASP A 1 155 ? -6.046 -23.558 8.052 1.00 92.44 155 ASP A O 1
ATOM 1234 N N . GLU A 1 156 ? -4.495 -23.489 9.661 1.00 90.75 156 GLU A N 1
ATOM 1235 C CA . GLU A 1 156 ? -5.298 -22.671 10.575 1.00 90.75 156 GLU A CA 1
ATOM 1236 C C . GLU A 1 156 ? -5.585 -21.288 9.991 1.00 90.75 156 GLU A C 1
ATOM 1238 O O . GLU A 1 156 ? -6.702 -20.784 10.118 1.00 90.75 156 GLU A O 1
ATOM 1243 N N . LEU A 1 157 ? -4.595 -20.678 9.329 1.00 92.94 157 LEU A N 1
ATOM 1244 C CA . LEU A 1 157 ? -4.783 -19.398 8.656 1.00 92.94 157 LEU A CA 1
ATOM 1245 C C . LEU A 1 157 ? -5.773 -19.526 7.493 1.00 92.94 157 LEU A C 1
ATOM 1247 O O . LEU A 1 157 ? -6.637 -18.664 7.343 1.00 92.94 157 LEU A O 1
ATOM 1251 N N . TYR A 1 158 ? -5.697 -20.604 6.709 1.00 93.19 158 TYR A N 1
ATOM 1252 C CA . TYR A 1 158 ? -6.658 -20.859 5.633 1.00 93.19 158 TYR A CA 1
ATOM 1253 C C . TYR A 1 158 ? -8.077 -21.079 6.140 1.00 93.19 158 TYR A C 1
ATOM 1255 O O . TYR A 1 158 ? -9.017 -20.526 5.572 1.00 93.19 158 TYR A O 1
ATOM 1263 N N . LEU A 1 159 ? -8.251 -21.834 7.227 1.00 94.56 159 LEU A N 1
ATOM 1264 C CA . LEU A 1 159 ? -9.558 -22.006 7.862 1.00 94.56 159 LEU A CA 1
ATOM 1265 C C . LEU A 1 159 ? -10.126 -20.665 8.346 1.00 94.56 159 LEU A C 1
ATOM 1267 O O . LEU A 1 159 ? -11.312 -20.394 8.156 1.00 94.56 159 LEU A O 1
ATOM 1271 N N . GLU A 1 160 ? -9.282 -19.807 8.926 1.00 95.00 160 GLU A N 1
ATOM 1272 C CA . GLU A 1 160 ? -9.669 -18.463 9.365 1.00 95.00 160 GLU A CA 1
ATOM 1273 C C . GLU A 1 160 ? -10.078 -17.572 8.176 1.00 95.00 160 GLU A C 1
ATOM 1275 O O . GLU A 1 160 ? -11.128 -16.929 8.221 1.00 95.00 160 GLU A O 1
ATOM 1280 N N . ILE A 1 161 ? -9.301 -17.580 7.085 1.00 95.88 161 ILE A N 1
ATOM 1281 C CA . ILE A 1 161 ? -9.599 -16.849 5.842 1.00 95.88 161 ILE A CA 1
ATOM 1282 C C . ILE A 1 161 ? -10.910 -17.338 5.214 1.00 95.88 161 ILE A C 1
ATOM 1284 O O . ILE A 1 161 ? -11.762 -16.522 4.868 1.00 95.88 161 ILE A O 1
ATOM 1288 N N . ASN A 1 162 ? -11.116 -18.651 5.109 1.00 95.12 162 ASN A N 1
ATOM 1289 C CA . ASN A 1 162 ? -12.348 -19.212 4.558 1.00 95.12 162 ASN A CA 1
ATOM 1290 C C . ASN A 1 162 ? -13.560 -18.842 5.418 1.00 95.12 162 ASN A C 1
ATOM 1292 O O . ASN A 1 162 ? -14.597 -18.451 4.884 1.00 95.12 162 ASN A O 1
ATOM 1296 N N . HIS A 1 163 ? -13.425 -18.869 6.748 1.00 95.44 163 HIS A N 1
ATOM 1297 C CA . HIS A 1 163 ? -14.492 -18.410 7.634 1.00 95.44 163 HIS A CA 1
ATOM 1298 C C . HIS A 1 163 ? -14.810 -16.919 7.435 1.00 95.44 163 HIS A C 1
ATOM 1300 O O . HIS A 1 163 ? -15.984 -16.549 7.379 1.00 95.44 163 HIS A O 1
ATOM 1306 N N . LEU A 1 164 ? -13.789 -16.069 7.262 1.00 96.25 164 LEU A N 1
ATOM 1307 C CA . LEU A 1 164 ? -13.967 -14.649 6.953 1.00 96.25 164 LEU A CA 1
ATOM 1308 C C . LEU A 1 164 ? -14.737 -14.444 5.645 1.00 96.25 164 LEU A C 1
ATOM 1310 O O . LEU A 1 164 ? -15.640 -13.608 5.583 1.00 96.25 164 LEU A O 1
ATOM 1314 N N . ILE A 1 165 ? -14.387 -15.192 4.603 1.00 96.19 165 ILE A N 1
ATOM 1315 C CA . ILE A 1 165 ? -15.042 -15.102 3.295 1.00 96.19 165 ILE A CA 1
ATOM 1316 C C . ILE A 1 165 ? -16.501 -15.522 3.413 1.00 96.19 165 ILE A C 1
ATOM 1318 O O . ILE A 1 165 ? -17.374 -14.788 2.960 1.00 96.19 165 ILE A O 1
ATOM 1322 N N . GLU A 1 166 ? -16.794 -16.626 4.098 1.00 95.56 166 GLU A N 1
ATOM 1323 C CA . GLU A 1 166 ? -18.170 -17.095 4.275 1.00 95.56 166 GLU A CA 1
ATOM 1324 C C . GLU A 1 166 ? -19.082 -16.047 4.924 1.00 95.56 166 GLU A C 1
ATOM 1326 O O . GLU A 1 166 ? -20.234 -15.896 4.511 1.00 95.56 166 GLU A O 1
ATOM 1331 N N . VAL A 1 167 ? -18.573 -15.275 5.889 1.00 94.56 167 VAL A N 1
ATOM 1332 C CA . VAL A 1 167 ? -19.363 -14.229 6.561 1.00 94.56 167 VAL A CA 1
ATOM 1333 C C . VAL A 1 167 ? -19.385 -12.891 5.813 1.00 94.56 167 VAL A C 1
ATOM 1335 O O . VAL A 1 167 ? -20.282 -12.082 6.046 1.00 94.56 167 VAL A O 1
ATOM 1338 N N . THR A 1 168 ? -18.429 -12.634 4.913 1.00 95.12 168 THR A N 1
ATOM 1339 C CA . THR A 1 168 ? -18.311 -11.348 4.196 1.00 95.12 168 THR A CA 1
ATOM 1340 C C . THR A 1 168 ? -18.765 -11.390 2.742 1.00 95.12 168 THR A C 1
ATOM 1342 O O . THR A 1 168 ? -19.141 -10.340 2.221 1.00 95.12 168 THR A O 1
ATOM 1345 N N . LYS A 1 169 ? -18.791 -12.558 2.088 1.00 94.56 169 LYS A N 1
ATOM 1346 C CA . LYS A 1 169 ? -18.963 -12.703 0.631 1.00 94.56 169 LYS A CA 1
ATOM 1347 C C . LYS A 1 169 ? -20.139 -11.913 0.062 1.00 94.56 169 LYS A C 1
ATOM 1349 O O . LYS A 1 169 ? -19.946 -11.084 -0.826 1.00 94.56 169 LYS A O 1
ATOM 1354 N N . THR A 1 170 ? -21.332 -12.074 0.635 1.00 94.62 170 THR A N 1
ATOM 1355 C CA . THR A 1 170 ? -22.552 -11.385 0.185 1.00 94.62 170 THR A CA 1
ATOM 1356 C C . THR A 1 170 ? -22.461 -9.873 0.386 1.00 94.62 170 THR A C 1
ATOM 1358 O O . THR A 1 170 ? -22.869 -9.103 -0.482 1.00 94.62 170 THR A O 1
ATOM 1361 N N . ILE A 1 171 ? -21.897 -9.440 1.518 1.00 95.69 171 ILE A N 1
ATOM 1362 C CA . ILE A 1 171 ? -21.740 -8.021 1.860 1.00 95.69 171 ILE A CA 1
ATOM 1363 C C . ILE A 1 171 ? -20.743 -7.373 0.898 1.00 95.69 171 ILE A C 1
ATOM 1365 O O . ILE A 1 171 ? -21.036 -6.340 0.305 1.00 95.69 171 ILE A O 1
ATOM 1369 N N . PHE A 1 172 ? -19.577 -7.991 0.702 1.00 96.56 172 PHE A N 1
ATOM 1370 C CA . PHE A 1 172 ? -18.536 -7.457 -0.172 1.00 96.56 172 PHE A CA 1
ATOM 1371 C C . PHE A 1 172 ? -19.000 -7.414 -1.619 1.00 96.56 172 PHE A C 1
ATOM 1373 O O . PHE A 1 172 ? -18.785 -6.406 -2.284 1.00 96.56 172 PHE A O 1
ATOM 1380 N N . HIS A 1 173 ? -19.682 -8.456 -2.095 1.00 96.06 173 HIS A N 1
ATOM 1381 C CA . HIS A 1 173 ? -20.228 -8.471 -3.446 1.00 96.06 173 HIS A CA 1
ATOM 1382 C C . HIS A 1 173 ? -21.205 -7.303 -3.672 1.00 96.06 173 HIS A C 1
ATOM 1384 O O . HIS A 1 173 ? -21.044 -6.547 -4.631 1.00 96.06 173 HIS A O 1
ATOM 1390 N N . ALA A 1 174 ? -22.154 -7.090 -2.752 1.00 95.88 174 ALA A N 1
ATOM 1391 C CA . ALA A 1 174 ? -23.121 -5.994 -2.830 1.00 95.88 174 ALA A CA 1
ATOM 1392 C C . ALA A 1 174 ? -22.467 -4.603 -2.735 1.00 95.88 174 ALA A C 1
ATOM 1394 O O . ALA A 1 174 ? -22.843 -3.684 -3.463 1.00 95.88 174 ALA A O 1
ATOM 1395 N N . LEU A 1 175 ? -21.467 -4.437 -1.868 1.00 96.50 175 LEU A N 1
ATOM 1396 C CA . LEU A 1 175 ? -20.745 -3.172 -1.735 1.00 96.50 175 LEU A CA 1
ATOM 1397 C C . LEU A 1 175 ? -19.864 -2.869 -2.954 1.00 96.50 175 LEU A C 1
ATOM 1399 O O . LEU A 1 175 ? -19.800 -1.718 -3.376 1.00 96.50 175 LEU A O 1
ATOM 1403 N N . VAL A 1 176 ? -19.233 -3.879 -3.561 1.00 96.44 176 VAL A N 1
ATOM 1404 C CA . VAL A 1 176 ? -18.507 -3.710 -4.830 1.00 96.44 176 VAL A CA 1
ATOM 1405 C C . VAL A 1 176 ? -19.469 -3.320 -5.952 1.00 96.44 176 VAL A C 1
ATOM 1407 O O . VAL A 1 176 ? -19.181 -2.378 -6.687 1.00 96.44 176 VAL A O 1
ATOM 1410 N N . GLN A 1 177 ? -20.654 -3.935 -6.021 1.00 95.38 177 GLN A N 1
ATOM 1411 C CA . GLN A 1 177 ? -21.699 -3.519 -6.962 1.00 95.38 177 GLN A CA 1
ATOM 1412 C C . GLN A 1 177 ? -22.101 -2.050 -6.753 1.00 95.38 177 GLN A C 1
ATOM 1414 O O . GLN A 1 177 ? -22.290 -1.309 -7.719 1.00 95.38 177 GLN A O 1
ATOM 1419 N N . TYR A 1 178 ? -22.208 -1.609 -5.497 1.00 94.50 178 TYR A N 1
ATOM 1420 C CA . TYR A 1 178 ? -22.499 -0.214 -5.178 1.00 94.50 178 TYR A CA 1
ATOM 1421 C C . TYR A 1 178 ? -21.386 0.736 -5.639 1.00 94.50 178 TYR A C 1
ATOM 1423 O O . TYR A 1 178 ? -21.707 1.754 -6.251 1.00 94.50 178 TYR A O 1
ATOM 1431 N N . ILE A 1 179 ? -20.113 0.390 -5.404 1.00 93.44 179 ILE A N 1
ATOM 1432 C CA . ILE A 1 179 ? -18.947 1.172 -5.853 1.00 93.44 179 ILE A CA 1
ATOM 1433 C C . ILE A 1 179 ? -18.966 1.344 -7.375 1.00 93.44 179 ILE A C 1
ATOM 1435 O O . ILE A 1 179 ? -18.756 2.449 -7.869 1.00 93.44 179 ILE A O 1
ATOM 1439 N N . ILE A 1 180 ? -19.252 0.267 -8.114 1.00 92.50 180 ILE A N 1
ATOM 1440 C CA . ILE A 1 180 ? -19.344 0.295 -9.580 1.00 92.50 180 ILE A CA 1
ATOM 1441 C C . ILE A 1 180 ? -20.483 1.215 -10.042 1.00 92.50 180 ILE A C 1
ATOM 1443 O O . ILE A 1 180 ? -20.321 1.964 -11.003 1.00 92.50 180 ILE A O 1
ATOM 1447 N N . ALA A 1 181 ? -21.631 1.178 -9.361 1.00 91.88 181 ALA A N 1
ATOM 1448 C CA . ALA A 1 181 ? -22.801 1.976 -9.721 1.00 91.88 181 ALA A CA 1
ATOM 1449 C C . ALA A 1 181 ? -22.698 3.458 -9.308 1.00 91.88 181 ALA A C 1
ATOM 1451 O O . ALA A 1 181 ? -23.302 4.311 -9.957 1.00 91.88 181 ALA A O 1
ATOM 1452 N N . HIS A 1 182 ? -21.948 3.776 -8.248 1.00 90.56 182 HIS A N 1
ATOM 1453 C CA . HIS A 1 182 ? -21.846 5.125 -7.674 1.00 90.56 182 HIS A CA 1
ATOM 1454 C C . HIS A 1 182 ? -20.386 5.574 -7.497 1.00 90.56 182 HIS A C 1
ATOM 1456 O O . HIS A 1 182 ? -20.004 6.009 -6.401 1.00 90.56 182 HIS A O 1
ATOM 1462 N N . PRO A 1 183 ? -19.564 5.511 -8.563 1.00 85.81 183 PRO A N 1
ATOM 1463 C CA . PRO A 1 183 ? -18.122 5.708 -8.463 1.00 85.81 183 PRO A CA 1
ATOM 1464 C C . PRO A 1 183 ? -17.783 7.092 -7.904 1.00 85.81 183 PRO A C 1
ATOM 1466 O O . PRO A 1 183 ? -16.891 7.222 -7.075 1.00 85.81 183 PRO A O 1
ATOM 1469 N N . ASP A 1 184 ? -18.562 8.115 -8.249 1.00 83.00 184 ASP A N 1
ATOM 1470 C CA . ASP A 1 184 ? -18.308 9.518 -7.911 1.00 83.00 184 ASP A CA 1
ATOM 1471 C C . ASP A 1 184 ? -18.725 9.913 -6.478 1.00 83.00 184 ASP A C 1
ATOM 1473 O O . ASP A 1 184 ? -18.995 11.081 -6.198 1.00 83.00 184 ASP A O 1
ATOM 1477 N N . THR A 1 185 ? -18.800 8.977 -5.531 1.00 86.12 185 THR A N 1
ATOM 1478 C CA . THR A 1 185 ? -19.130 9.292 -4.130 1.00 86.12 185 THR A CA 1
ATOM 1479 C C . THR A 1 185 ? -17.933 9.050 -3.215 1.00 86.12 185 THR A C 1
ATOM 1481 O O . THR A 1 185 ? -17.270 8.017 -3.303 1.00 86.12 185 THR A O 1
ATOM 1484 N N . GLU A 1 186 ? -17.669 9.978 -2.286 1.00 86.38 186 GLU A N 1
ATOM 1485 C CA . GLU A 1 186 ? -16.596 9.818 -1.288 1.00 86.38 186 GLU A CA 1
ATOM 1486 C C . GLU A 1 186 ? -16.784 8.525 -0.481 1.00 86.38 186 GLU A C 1
ATOM 1488 O O . GLU A 1 186 ? -15.826 7.800 -0.217 1.00 86.38 186 GLU A O 1
ATOM 1493 N N . ILE A 1 187 ? -18.038 8.188 -0.158 1.00 89.75 187 ILE A N 1
ATOM 1494 C CA . ILE A 1 187 ? -18.357 6.963 0.571 1.00 89.75 187 ILE A CA 1
ATOM 1495 C C . ILE A 1 187 ? -17.980 5.706 -0.217 1.00 89.75 187 ILE A C 1
ATOM 1497 O O . ILE A 1 187 ? -17.425 4.777 0.366 1.00 89.75 187 ILE A O 1
ATOM 1501 N N . SER A 1 188 ? -18.188 5.688 -1.539 1.00 91.12 188 SER A N 1
ATOM 1502 C CA . SER A 1 188 ? -17.745 4.570 -2.376 1.00 91.12 188 SER A CA 1
ATOM 1503 C C . SER A 1 188 ? -16.233 4.433 -2.355 1.00 91.12 188 SER A C 1
ATOM 1505 O O . SER A 1 188 ? -15.738 3.317 -2.251 1.00 91.12 188 SER A O 1
ATOM 1507 N N . LEU A 1 189 ? -15.490 5.542 -2.375 1.00 90.06 189 LEU A N 1
ATOM 1508 C CA . LEU A 1 189 ? -14.030 5.504 -2.316 1.00 90.06 189 LEU A CA 1
ATOM 1509 C C . LEU A 1 189 ? -13.520 4.985 -0.960 1.00 90.06 189 LEU A C 1
ATOM 1511 O O . LEU A 1 189 ? -12.605 4.164 -0.911 1.00 90.06 189 LEU A O 1
ATOM 1515 N N . GLN A 1 190 ? -14.142 5.399 0.145 1.00 92.12 190 GLN A N 1
ATOM 1516 C CA . GLN A 1 190 ? -13.804 4.901 1.482 1.00 92.12 190 GLN A CA 1
ATOM 1517 C C . GLN A 1 190 ? -14.131 3.406 1.644 1.00 92.12 190 GLN A C 1
ATOM 1519 O O . GLN A 1 190 ? -13.314 2.648 2.174 1.00 92.12 190 GLN A O 1
ATOM 1524 N N . ILE A 1 191 ? -15.296 2.959 1.158 1.00 95.12 191 ILE A N 1
ATOM 1525 C CA . ILE A 1 191 ? -15.689 1.539 1.155 1.00 95.12 191 ILE A CA 1
ATOM 1526 C C . ILE A 1 191 ? -14.744 0.727 0.262 1.00 95.12 191 ILE A C 1
ATOM 1528 O O . ILE A 1 191 ? -14.281 -0.335 0.680 1.00 95.12 191 ILE A O 1
ATOM 1532 N N . TYR A 1 192 ? -14.405 1.248 -0.922 1.00 95.62 192 TYR A N 1
ATOM 1533 C CA . TYR A 1 192 ? -13.445 0.659 -1.855 1.00 95.62 192 TYR A CA 1
ATOM 1534 C C . TYR A 1 192 ? -12.110 0.387 -1.159 1.00 95.62 192 TYR A C 1
ATOM 1536 O O . TYR A 1 192 ? -11.648 -0.755 -1.149 1.00 95.62 192 TYR A O 1
ATOM 1544 N N . ILE A 1 193 ? -11.532 1.400 -0.502 1.00 95.12 193 ILE A N 1
ATOM 1545 C CA . ILE A 1 193 ? -10.255 1.252 0.206 1.00 95.12 193 ILE A CA 1
ATOM 1546 C C . ILE A 1 193 ? -10.351 0.118 1.221 1.00 95.12 193 ILE A C 1
ATOM 1548 O O . ILE A 1 193 ? -9.458 -0.725 1.276 1.00 95.12 193 ILE A O 1
ATOM 1552 N N . CYS A 1 194 ? -11.435 0.051 1.996 1.00 96.81 194 CYS A N 1
ATOM 1553 C CA . CYS A 1 194 ? -11.572 -0.978 3.018 1.00 96.81 194 CYS A CA 1
ATOM 1554 C C . CYS A 1 194 ? -11.678 -2.388 2.421 1.00 96.81 194 CYS A C 1
ATOM 1556 O O . CYS A 1 194 ? -10.934 -3.279 2.833 1.00 96.81 194 CYS A O 1
ATOM 1558 N N . ILE A 1 195 ? -12.562 -2.589 1.438 1.00 97.44 195 ILE A N 1
ATOM 1559 C CA . ILE A 1 195 ? -12.787 -3.902 0.816 1.00 97.44 195 ILE A CA 1
ATOM 1560 C C . ILE A 1 195 ? -11.507 -4.405 0.157 1.00 97.44 195 ILE A C 1
ATOM 1562 O O . ILE A 1 195 ? -11.061 -5.510 0.461 1.00 97.44 195 ILE A O 1
ATOM 1566 N N . TYR A 1 196 ? -10.865 -3.589 -0.681 1.00 97.88 196 TYR A N 1
ATOM 1567 C CA . TYR A 1 196 ? -9.655 -4.018 -1.382 1.00 97.88 196 TYR A CA 1
ATOM 1568 C C . TYR A 1 196 ? -8.449 -4.154 -0.451 1.00 97.88 196 TYR A C 1
ATOM 1570 O O . TYR A 1 196 ? -7.586 -4.988 -0.703 1.00 97.88 196 TYR A O 1
ATOM 1578 N N . THR A 1 197 ? -8.413 -3.443 0.682 1.00 97.50 197 THR A N 1
ATOM 1579 C CA . THR A 1 197 ? -7.389 -3.665 1.718 1.00 97.50 197 THR A CA 1
ATOM 1580 C C . THR A 1 197 ? -7.552 -5.023 2.398 1.00 97.50 197 THR A C 1
ATOM 1582 O O . THR A 1 197 ? -6.548 -5.673 2.698 1.00 97.50 197 THR A O 1
ATOM 1585 N N . ILE A 1 198 ? -8.792 -5.464 2.626 1.00 97.25 198 ILE A N 1
ATOM 1586 C CA . ILE A 1 198 ? -9.096 -6.790 3.179 1.00 97.25 198 ILE A CA 1
ATOM 1587 C C . ILE A 1 198 ? -8.788 -7.877 2.147 1.00 97.25 198 ILE A C 1
ATOM 1589 O O . ILE A 1 198 ? -8.068 -8.819 2.471 1.00 97.25 198 ILE A O 1
ATOM 1593 N N . ILE A 1 199 ? -9.258 -7.714 0.905 1.00 96.62 199 ILE A N 1
ATOM 1594 C CA . ILE A 1 199 ? -8.977 -8.643 -0.200 1.00 96.62 199 ILE A CA 1
ATOM 1595 C C . ILE A 1 199 ? -7.466 -8.782 -0.402 1.00 96.62 199 ILE A C 1
ATOM 1597 O O . ILE A 1 199 ? -6.961 -9.897 -0.426 1.00 96.62 199 ILE A O 1
ATOM 1601 N N . TYR A 1 200 ? -6.714 -7.679 -0.437 1.00 96.75 200 TYR A N 1
ATOM 1602 C CA . TYR A 1 200 ? -5.253 -7.727 -0.514 1.00 96.75 200 TYR A CA 1
ATOM 1603 C C . TYR A 1 200 ? -4.636 -8.557 0.619 1.00 96.75 200 TYR A C 1
ATOM 1605 O O . TYR A 1 200 ? -3.764 -9.382 0.372 1.00 96.75 200 TYR A O 1
ATOM 1613 N N . SER A 1 201 ? -5.097 -8.382 1.865 1.00 96.06 201 SER A N 1
ATOM 1614 C CA . SER A 1 201 ? -4.591 -9.159 3.008 1.00 96.06 201 SER A CA 1
ATOM 1615 C C . SER A 1 201 ? -4.835 -10.668 2.872 1.00 96.06 201 SER A C 1
ATOM 1617 O O . SER A 1 201 ? -4.104 -11.444 3.483 1.00 96.06 201 SER A O 1
ATOM 1619 N N . ILE A 1 202 ? -5.842 -11.073 2.092 1.00 95.25 202 ILE A N 1
ATOM 1620 C CA . ILE A 1 202 ? -6.157 -12.471 1.776 1.00 95.25 202 ILE A CA 1
ATOM 1621 C C . ILE A 1 202 ? -5.281 -12.968 0.614 1.00 95.25 202 ILE A C 1
ATOM 1623 O O . ILE A 1 202 ? -4.601 -13.982 0.755 1.00 95.25 202 ILE A O 1
ATOM 1627 N N . LEU A 1 203 ? -5.228 -12.212 -0.490 1.00 93.50 203 LEU A N 1
ATOM 1628 C CA . LEU A 1 203 ? -4.523 -12.586 -1.725 1.00 93.50 203 LEU A CA 1
ATOM 1629 C C . LEU A 1 203 ? -2.997 -12.709 -1.570 1.00 93.50 203 LEU A C 1
ATOM 1631 O O . LEU A 1 203 ? -2.326 -13.295 -2.415 1.00 93.50 203 LEU A O 1
ATOM 1635 N N . VAL A 1 204 ? -2.419 -12.187 -0.484 1.00 91.69 204 VAL A N 1
ATOM 1636 C CA . VAL A 1 204 ? -1.006 -12.429 -0.135 1.00 91.69 204 VAL A CA 1
ATOM 1637 C C . VAL A 1 204 ? -0.720 -13.918 0.142 1.00 91.69 204 VAL A C 1
ATOM 1639 O O . VAL A 1 204 ? 0.443 -14.319 0.082 1.00 91.69 204 VAL A O 1
ATOM 1642 N N . HIS A 1 205 ? -1.734 -14.750 0.402 1.00 90.75 205 HIS A N 1
ATOM 1643 C CA . HIS A 1 205 ? -1.568 -16.185 0.689 1.00 90.75 205 HIS A CA 1
ATOM 1644 C C . HIS A 1 205 ? -1.970 -17.095 -0.459 1.00 90.75 205 HIS A C 1
ATOM 1646 O O . HIS A 1 205 ? -1.203 -17.978 -0.845 1.00 90.75 205 HIS A O 1
ATOM 1652 N N . ASP A 1 206 ? -3.189 -16.913 -0.953 1.00 89.44 206 ASP A N 1
ATOM 1653 C CA . ASP A 1 206 ? -3.741 -17.608 -2.111 1.00 89.44 206 ASP A CA 1
ATOM 1654 C C . ASP A 1 206 ? -4.904 -16.813 -2.705 1.00 89.44 206 ASP A C 1
ATOM 1656 O O . ASP A 1 206 ? -5.400 -15.900 -2.037 1.00 89.44 206 ASP A O 1
ATOM 1660 N N . ILE A 1 207 ? -5.365 -17.180 -3.904 1.00 90.25 207 ILE A N 1
ATOM 1661 C CA . ILE A 1 207 ? -6.689 -16.772 -4.377 1.00 90.25 207 ILE A CA 1
ATOM 1662 C C . ILE A 1 207 ? -7.716 -17.807 -3.889 1.00 90.25 207 ILE A C 1
ATOM 1664 O O . ILE A 1 207 ? -7.640 -18.970 -4.262 1.00 90.25 207 ILE A O 1
ATOM 1668 N N . PRO A 1 208 ? -8.647 -17.441 -2.993 1.00 92.50 208 PRO A N 1
ATOM 1669 C CA . PRO A 1 208 ? -9.715 -18.349 -2.586 1.00 92.50 208 PRO A CA 1
ATOM 1670 C C . PRO A 1 208 ? -10.709 -18.580 -3.725 1.00 92.50 208 PRO A C 1
ATOM 1672 O O . PRO A 1 208 ? -11.080 -17.610 -4.394 1.00 92.50 208 PRO A O 1
ATOM 1675 N N . ASP A 1 209 ? -11.240 -19.802 -3.830 1.00 91.75 209 ASP A N 1
ATOM 1676 C CA . ASP A 1 209 ? -12.194 -20.238 -4.864 1.00 91.75 209 ASP A CA 1
ATOM 1677 C C . ASP A 1 209 ? -13.315 -19.217 -5.108 1.00 91.75 209 ASP A C 1
ATOM 1679 O O . ASP A 1 209 ? -13.608 -18.849 -6.239 1.00 91.75 209 ASP A O 1
ATOM 1683 N N . TYR A 1 210 ? -13.903 -18.664 -4.042 1.00 94.56 210 TYR A N 1
ATOM 1684 C CA . TYR A 1 210 ? -14.972 -17.670 -4.170 1.00 94.56 210 TYR A CA 1
ATOM 1685 C C . TYR A 1 210 ? -14.545 -16.408 -4.943 1.00 94.56 210 TYR A C 1
ATOM 1687 O O . TYR A 1 210 ? -15.325 -15.874 -5.732 1.00 94.56 210 TYR A O 1
ATOM 1695 N N . TYR A 1 211 ? -13.335 -15.892 -4.708 1.00 92.88 211 TYR A N 1
ATOM 1696 C CA . TYR A 1 211 ? -12.847 -14.712 -5.427 1.00 92.88 211 TYR A CA 1
ATOM 1697 C C . TYR A 1 211 ? -12.413 -15.054 -6.850 1.00 92.88 211 TYR A C 1
ATOM 1699 O O . TYR A 1 211 ? -12.573 -14.208 -7.725 1.00 92.88 211 TYR A O 1
ATOM 1707 N N . GLU A 1 212 ? -11.916 -16.268 -7.083 1.00 90.88 212 GLU A N 1
ATOM 1708 C CA . GLU A 1 212 ? -11.590 -16.777 -8.417 1.00 90.88 212 GLU A CA 1
ATOM 1709 C C . GLU A 1 212 ? -12.856 -16.934 -9.279 1.00 90.88 212 GLU A C 1
ATOM 1711 O O . GLU A 1 212 ? -12.938 -16.384 -10.374 1.00 90.88 212 GLU A O 1
ATOM 1716 N N . GLU A 1 213 ? -13.912 -17.554 -8.746 1.00 91.44 213 GLU A N 1
ATOM 1717 C CA . GLU A 1 213 ? -15.208 -17.703 -9.426 1.00 91.44 213 GLU A CA 1
ATOM 1718 C C . GLU A 1 213 ? -15.886 -16.356 -9.741 1.00 91.44 213 GLU A C 1
ATOM 1720 O O . GLU A 1 213 ? -16.687 -16.254 -10.668 1.00 91.44 213 GLU A O 1
ATOM 1725 N N . ASN A 1 214 ? -15.581 -15.311 -8.964 1.00 92.50 214 ASN A N 1
ATOM 1726 C CA . ASN A 1 214 ? -16.180 -13.978 -9.085 1.00 92.50 214 ASN A CA 1
ATOM 1727 C C . ASN A 1 214 ? -15.167 -12.916 -9.544 1.00 92.50 214 ASN A C 1
ATOM 1729 O O . ASN A 1 214 ? -15.370 -11.716 -9.322 1.00 92.50 214 ASN A O 1
ATOM 1733 N N . ILE A 1 215 ? -14.068 -13.338 -10.169 1.00 89.00 215 ILE A N 1
ATOM 1734 C CA . ILE A 1 215 ? -12.909 -12.483 -10.431 1.00 89.00 215 ILE A CA 1
ATOM 1735 C C . ILE A 1 215 ? -13.237 -11.284 -11.327 1.00 89.00 215 ILE A C 1
ATOM 1737 O O . ILE A 1 215 ? -12.721 -10.184 -11.113 1.00 89.00 215 ILE A O 1
ATOM 1741 N N . GLU A 1 216 ? -14.164 -11.442 -12.275 1.00 88.19 216 GLU A N 1
ATOM 1742 C CA . GLU A 1 216 ? -14.639 -10.360 -13.145 1.00 88.19 216 GLU A CA 1
ATOM 1743 C C . GLU A 1 216 ? -15.321 -9.235 -12.354 1.00 88.19 216 GLU A C 1
ATOM 1745 O O . GLU A 1 216 ? -15.060 -8.057 -12.591 1.00 88.19 216 GLU A O 1
ATOM 1750 N N . HIS A 1 217 ? -16.148 -9.580 -11.361 1.00 92.38 217 HIS A N 1
ATOM 1751 C CA . HIS A 1 217 ? -16.853 -8.602 -10.525 1.00 92.38 217 HIS A CA 1
ATOM 1752 C C . HIS A 1 217 ? -15.877 -7.766 -9.696 1.00 92.38 217 HIS A C 1
ATOM 1754 O O . HIS A 1 217 ? -15.936 -6.534 -9.674 1.00 92.38 217 HIS A O 1
ATOM 1760 N N . TYR A 1 218 ? -14.935 -8.442 -9.037 1.00 93.25 218 TYR A N 1
ATOM 1761 C CA . TYR A 1 218 ? -13.941 -7.782 -8.196 1.00 93.25 218 TYR A CA 1
ATOM 1762 C C . TYR A 1 218 ? -12.899 -7.019 -9.018 1.00 93.25 218 TYR A C 1
ATOM 1764 O O . TYR A 1 218 ? -12.419 -5.982 -8.575 1.00 93.25 218 TYR A O 1
ATOM 1772 N N . THR A 1 219 ? -12.578 -7.440 -10.239 1.00 89.69 219 THR A N 1
ATOM 1773 C CA . THR A 1 219 ? -11.708 -6.633 -11.109 1.00 89.69 219 THR A CA 1
ATOM 1774 C C . THR A 1 219 ? -12.413 -5.438 -11.722 1.00 89.69 219 THR A C 1
ATOM 1776 O O . THR A 1 219 ? -11.825 -4.357 -11.761 1.00 89.69 219 THR A O 1
ATOM 1779 N N . ALA A 1 220 ? -13.681 -5.568 -12.117 1.00 89.19 220 ALA A N 1
ATOM 1780 C CA . ALA A 1 220 ? -14.481 -4.423 -12.541 1.00 89.19 220 ALA A CA 1
ATOM 1781 C C . ALA A 1 220 ? -14.532 -3.354 -11.440 1.00 89.19 220 ALA A C 1
ATOM 1783 O O . ALA A 1 220 ? -14.321 -2.175 -11.719 1.00 89.19 220 ALA A O 1
ATOM 1784 N N . GLY A 1 221 ? -14.728 -3.771 -10.184 1.00 91.50 221 GLY A N 1
ATOM 1785 C CA . GLY A 1 221 ? -14.682 -2.883 -9.025 1.00 91.50 221 GLY A CA 1
ATOM 1786 C C . GLY A 1 221 ? -13.292 -2.305 -8.726 1.00 91.50 221 GLY A C 1
ATOM 1787 O O . GLY A 1 221 ? -13.199 -1.141 -8.338 1.00 91.50 221 GLY A O 1
ATOM 1788 N N . LEU A 1 222 ? -12.222 -3.086 -8.916 1.00 92.56 222 LEU A N 1
ATOM 1789 C CA . LEU A 1 222 ? -10.835 -2.687 -8.644 1.00 92.56 222 LEU A CA 1
ATOM 1790 C C . LEU A 1 222 ? -10.421 -1.463 -9.469 1.00 92.56 222 LEU A C 1
ATOM 1792 O O . LEU A 1 222 ? -9.771 -0.557 -8.961 1.00 92.56 222 LEU A O 1
ATOM 1796 N N . PHE A 1 223 ? -10.821 -1.412 -10.739 1.00 88.38 223 PHE A N 1
ATOM 1797 C CA . PHE A 1 223 ? -10.433 -0.344 -11.664 1.00 88.38 223 PHE A CA 1
ATOM 1798 C C . PHE A 1 223 ? -11.407 0.848 -11.685 1.00 88.38 223 PHE A C 1
ATOM 1800 O O . PHE A 1 223 ? -11.310 1.710 -12.559 1.00 88.38 223 PHE A O 1
ATOM 1807 N N . ILE A 1 224 ? -12.338 0.948 -10.729 1.00 83.56 224 ILE A N 1
ATOM 1808 C CA . ILE A 1 224 ? -13.247 2.098 -10.611 1.00 83.56 224 ILE A CA 1
ATOM 1809 C C . ILE A 1 224 ? -12.540 3.414 -10.241 1.00 83.56 224 ILE A C 1
ATOM 1811 O O . ILE A 1 224 ? -12.854 4.418 -10.886 1.00 83.56 224 ILE A O 1
ATOM 1815 N N . PRO A 1 225 ? -11.608 3.478 -9.262 1.00 75.62 225 PRO A N 1
ATOM 1816 C CA . PRO A 1 225 ? -11.062 4.754 -8.798 1.00 75.62 225 PRO A CA 1
ATOM 1817 C C . PRO A 1 225 ? -10.456 5.589 -9.922 1.00 75.62 225 PRO A C 1
ATOM 1819 O O . PRO A 1 225 ? -10.818 6.747 -10.053 1.00 75.62 225 PRO A O 1
ATOM 1822 N N . ILE A 1 226 ? -9.638 4.995 -10.794 1.00 71.75 226 ILE A N 1
ATOM 1823 C CA . ILE A 1 226 ? -9.027 5.657 -11.967 1.00 71.75 226 ILE A CA 1
ATOM 1824 C C . ILE A 1 226 ? -1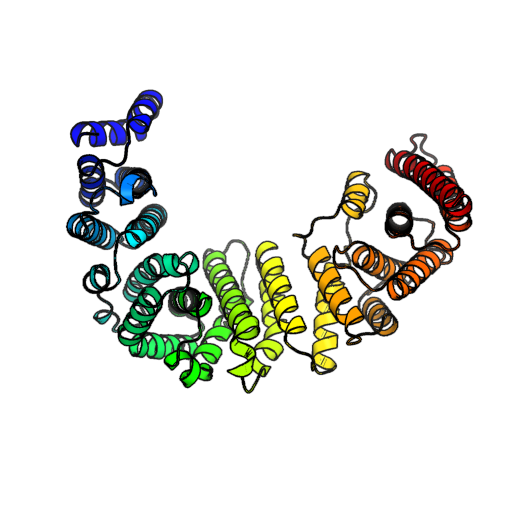0.025 6.202 -13.005 1.00 71.75 226 ILE A C 1
ATOM 1826 O O . ILE A 1 226 ? -9.660 7.012 -13.855 1.00 71.75 226 ILE A O 1
ATOM 1830 N N . ASN A 1 227 ? -11.280 5.752 -12.964 1.00 68.44 227 ASN A N 1
ATOM 1831 C CA . ASN A 1 227 ? -12.351 6.198 -13.856 1.00 68.44 227 ASN A CA 1
ATOM 1832 C C . ASN A 1 227 ? -13.252 7.261 -13.208 1.00 68.44 227 ASN A C 1
ATOM 1834 O O . ASN A 1 227 ? -14.164 7.773 -13.858 1.00 68.44 227 ASN A O 1
ATOM 1838 N N . ASN A 1 228 ? -12.991 7.591 -11.944 1.00 69.00 228 ASN A N 1
ATOM 1839 C CA . ASN A 1 228 ? -13.783 8.495 -11.128 1.00 69.00 228 ASN A CA 1
ATOM 1840 C C . ASN A 1 228 ? -13.562 9.960 -11.524 1.00 69.00 228 ASN A C 1
ATOM 1842 O O . ASN A 1 228 ? -12.431 10.402 -11.745 1.00 69.00 228 ASN A O 1
ATOM 1846 N N . ASN A 1 229 ? -14.639 10.745 -11.571 1.00 63.59 229 ASN A N 1
ATOM 1847 C CA . ASN A 1 229 ? -14.555 12.168 -11.888 1.00 63.59 229 ASN A CA 1
ATOM 1848 C C . ASN A 1 229 ? -13.804 12.978 -10.820 1.00 63.59 229 ASN A C 1
ATOM 1850 O O . ASN A 1 229 ? -13.208 13.999 -11.163 1.00 63.59 229 ASN A O 1
ATOM 1854 N N . HIS A 1 230 ? -13.755 12.504 -9.568 1.00 64.38 230 HIS A N 1
ATOM 1855 C CA . HIS A 1 230 ? -12.972 13.135 -8.495 1.00 64.38 230 HIS A CA 1
ATOM 1856 C C . HIS A 1 230 ? -11.482 13.245 -8.825 1.00 64.38 230 HIS A C 1
ATOM 1858 O O . HIS A 1 230 ? -10.837 14.201 -8.408 1.00 64.38 230 HIS A O 1
ATOM 1864 N N . LEU A 1 231 ? -10.945 12.326 -9.634 1.00 60.91 231 LEU A N 1
ATOM 1865 C CA . LEU A 1 231 ? -9.540 12.351 -10.050 1.00 60.91 231 LEU A CA 1
ATOM 1866 C C . LEU A 1 231 ? -9.208 13.454 -11.059 1.00 60.91 231 LEU A C 1
ATOM 1868 O O . LEU A 1 231 ? -8.046 13.821 -11.204 1.00 60.91 231 LEU A O 1
ATOM 1872 N N . LYS A 1 232 ? -10.208 13.991 -11.765 1.00 62.94 232 LYS A N 1
ATOM 1873 C CA . LYS A 1 232 ? -9.986 14.970 -12.841 1.00 62.94 232 LYS A CA 1
ATOM 1874 C C . LYS A 1 232 ? -9.660 16.373 -12.320 1.00 62.94 232 LYS A C 1
ATOM 1876 O O . LYS A 1 232 ? -9.136 17.175 -13.084 1.00 62.94 232 LYS A O 1
ATOM 1881 N N . ASN A 1 233 ? -9.953 16.657 -11.047 1.00 60.19 233 ASN A N 1
ATOM 1882 C CA . ASN A 1 233 ? -9.832 17.988 -10.437 1.00 60.19 233 ASN A CA 1
ATOM 1883 C C . ASN A 1 233 ? -8.961 17.992 -9.165 1.00 60.19 233 ASN A C 1
ATOM 1885 O O . ASN A 1 233 ? -9.107 18.873 -8.319 1.00 60.19 233 ASN A O 1
ATOM 1889 N N . VAL A 1 234 ? -8.085 16.998 -8.994 1.00 60.31 234 VAL A N 1
ATOM 1890 C CA . VAL A 1 234 ? -7.271 16.860 -7.778 1.00 60.31 234 VAL A CA 1
ATOM 1891 C C . VAL A 1 234 ? -6.224 17.969 -7.724 1.00 60.31 234 VAL A C 1
ATOM 1893 O O . VAL A 1 234 ? -5.291 18.008 -8.523 1.00 60.31 234 VAL A O 1
ATOM 1896 N N . HIS A 1 235 ? -6.369 18.864 -6.751 1.00 59.97 235 HIS A N 1
ATOM 1897 C CA . HIS A 1 235 ? -5.325 19.799 -6.344 1.00 59.97 235 HIS A CA 1
ATOM 1898 C C . HIS A 1 235 ? -4.660 19.277 -5.071 1.00 59.97 235 HIS A C 1
ATOM 1900 O O . HIS A 1 235 ? -5.342 18.766 -4.188 1.00 59.97 235 HIS A O 1
ATOM 1906 N N . SER A 1 236 ? -3.343 19.446 -4.943 1.00 56.41 236 SER A N 1
ATOM 1907 C CA . SER A 1 236 ? -2.522 18.877 -3.858 1.00 56.41 236 SER A CA 1
ATOM 1908 C C . SER A 1 236 ? -2.937 19.274 -2.431 1.00 56.41 236 SER A C 1
ATOM 1910 O O . SER A 1 236 ? -2.487 18.655 -1.471 1.00 56.41 236 SER A O 1
ATOM 1912 N N . THR A 1 237 ? -3.797 20.282 -2.272 1.00 55.72 237 THR A N 1
ATOM 1913 C CA . THR A 1 237 ? -4.297 20.773 -0.978 1.00 55.72 237 THR A CA 1
ATOM 1914 C C . THR A 1 237 ? -5.685 20.251 -0.595 1.00 55.72 237 THR A C 1
ATOM 1916 O O . THR A 1 237 ? -6.183 20.612 0.469 1.00 55.72 237 THR A O 1
ATOM 1919 N N . ASP A 1 238 ? -6.347 19.463 -1.446 1.00 67.50 238 ASP A N 1
ATOM 1920 C CA . ASP A 1 238 ? -7.686 18.937 -1.163 1.00 67.50 238 ASP A CA 1
ATOM 1921 C C . ASP A 1 238 ? -7.607 17.777 -0.142 1.00 67.50 238 ASP A C 1
ATOM 1923 O O . ASP A 1 238 ? -6.849 16.828 -0.363 1.00 67.50 238 ASP A O 1
ATOM 1927 N N . PRO A 1 239 ? -8.375 17.795 0.968 1.00 68.62 239 PRO A N 1
ATOM 1928 C CA . PRO A 1 239 ? -8.483 16.663 1.895 1.00 68.62 239 PRO A CA 1
ATOM 1929 C C . PRO A 1 239 ? -8.772 15.315 1.211 1.00 68.62 239 PRO A C 1
ATOM 1931 O O . PRO A 1 239 ? -8.348 14.263 1.697 1.00 68.62 239 PRO A O 1
ATOM 1934 N N . LEU A 1 240 ? -9.443 15.339 0.055 1.00 76.38 240 LEU A N 1
ATOM 1935 C CA . LEU A 1 240 ? -9.755 14.157 -0.743 1.00 76.38 240 LEU A CA 1
ATOM 1936 C C . LEU A 1 240 ? -8.508 13.491 -1.356 1.00 76.38 240 LEU A C 1
ATOM 1938 O O . LEU A 1 240 ? -8.533 12.286 -1.615 1.00 76.38 240 LEU A O 1
ATOM 1942 N N . VAL A 1 241 ? -7.397 14.225 -1.525 1.00 79.62 241 VAL A N 1
ATOM 1943 C CA . VAL A 1 241 ? -6.121 13.707 -2.061 1.00 79.62 241 VAL A CA 1
ATOM 1944 C C . VAL A 1 241 ? -5.642 12.507 -1.255 1.00 79.62 241 VAL A C 1
ATOM 1946 O O . VAL A 1 241 ? -5.241 11.503 -1.833 1.00 79.62 241 VAL A O 1
ATOM 1949 N N . CYS A 1 242 ? -5.725 12.560 0.077 1.00 81.38 242 CYS A N 1
ATOM 1950 C CA . CYS A 1 242 ? -5.286 11.464 0.944 1.00 81.38 242 CYS A CA 1
ATOM 1951 C C . CYS A 1 242 ? -6.099 10.178 0.722 1.00 81.38 242 CYS A C 1
ATOM 1953 O O . CYS A 1 242 ? -5.545 9.071 0.743 1.00 81.38 242 CYS A O 1
ATOM 1955 N N . ILE A 1 243 ? -7.407 10.317 0.490 1.00 85.19 243 ILE A N 1
ATOM 1956 C CA . ILE A 1 243 ? -8.313 9.194 0.228 1.00 85.19 243 ILE A CA 1
ATOM 1957 C C . ILE A 1 243 ? -8.022 8.624 -1.164 1.00 85.19 243 ILE A C 1
ATOM 1959 O O . ILE A 1 243 ? -7.805 7.423 -1.305 1.00 85.19 243 ILE A O 1
ATOM 1963 N N . ILE A 1 244 ? -7.920 9.487 -2.174 1.00 85.62 244 ILE A N 1
ATOM 1964 C CA . ILE A 1 244 ? -7.558 9.114 -3.547 1.00 85.62 244 ILE A CA 1
ATOM 1965 C C . ILE A 1 244 ? -6.214 8.387 -3.587 1.00 85.62 244 ILE A C 1
ATOM 1967 O O . ILE A 1 244 ? -6.116 7.301 -4.154 1.00 85.62 244 ILE A O 1
ATOM 1971 N N . ARG A 1 245 ? -5.197 8.942 -2.925 1.00 86.62 245 ARG A N 1
ATOM 1972 C CA . ARG A 1 245 ? -3.870 8.343 -2.796 1.00 86.62 245 ARG A CA 1
ATOM 1973 C C . ARG A 1 245 ? -3.966 6.930 -2.232 1.00 86.62 245 ARG A C 1
ATOM 1975 O O . ARG A 1 245 ? -3.418 5.999 -2.809 1.00 86.62 245 ARG A O 1
ATOM 1982 N N . SER A 1 246 ? -4.717 6.753 -1.147 1.00 88.94 246 SER A N 1
ATOM 1983 C CA . SER A 1 246 ? -4.923 5.439 -0.527 1.00 88.94 246 SER A CA 1
ATOM 1984 C C . SER A 1 246 ? -5.642 4.457 -1.461 1.00 88.94 246 SER A C 1
ATOM 1986 O O . SER A 1 246 ? -5.284 3.280 -1.500 1.00 88.94 246 SER A O 1
ATOM 1988 N N . ALA A 1 247 ? -6.619 4.932 -2.240 1.00 90.56 247 ALA A N 1
ATOM 1989 C CA . ALA A 1 247 ? -7.331 4.122 -3.225 1.00 90.56 247 ALA A CA 1
ATOM 1990 C C . ALA A 1 247 ? -6.424 3.673 -4.383 1.00 90.56 247 ALA A C 1
ATOM 1992 O O . ALA A 1 247 ? -6.472 2.511 -4.781 1.00 90.56 247 ALA A O 1
ATOM 1993 N N . VAL A 1 248 ? -5.560 4.559 -4.884 1.00 89.69 248 VAL A N 1
ATOM 1994 C CA . VAL A 1 248 ? -4.594 4.238 -5.944 1.00 89.69 248 VAL A CA 1
ATOM 1995 C C . VAL A 1 248 ? -3.536 3.253 -5.444 1.00 89.69 248 VAL A C 1
ATOM 1997 O O . VAL A 1 248 ? -3.269 2.268 -6.128 1.00 89.69 248 VAL A O 1
ATOM 2000 N N . VAL A 1 249 ? -2.996 3.441 -4.231 1.00 91.69 249 VAL A N 1
ATOM 2001 C CA . VAL A 1 249 ? -2.048 2.480 -3.628 1.00 91.69 249 VAL A CA 1
ATOM 2002 C C . VAL A 1 249 ? -2.663 1.091 -3.561 1.00 91.69 249 VAL A C 1
ATOM 2004 O O . VAL A 1 249 ? -2.054 0.130 -4.028 1.00 91.69 249 VAL A O 1
ATOM 2007 N N . ILE A 1 250 ? -3.872 0.965 -3.004 1.00 94.12 250 ILE A N 1
ATOM 2008 C CA . ILE A 1 250 ? -4.472 -0.362 -2.862 1.00 94.12 250 ILE A CA 1
ATOM 2009 C C . ILE A 1 250 ? -4.846 -0.969 -4.218 1.00 94.12 250 ILE A C 1
ATOM 2011 O O . ILE A 1 250 ? -4.720 -2.179 -4.392 1.00 94.12 250 ILE A O 1
ATOM 2015 N N . GLN A 1 251 ? -5.228 -0.138 -5.197 1.00 92.88 251 GLN A N 1
ATOM 2016 C CA . GLN A 1 251 ? -5.463 -0.580 -6.570 1.00 92.88 251 GLN A CA 1
ATOM 2017 C C . GLN A 1 251 ? -4.206 -1.220 -7.169 1.00 92.88 251 GLN A C 1
ATOM 2019 O O . GLN A 1 251 ? -4.263 -2.346 -7.657 1.00 92.88 251 GLN A O 1
ATOM 2024 N N . ILE A 1 252 ? -3.072 -0.516 -7.088 1.00 92.25 252 ILE A N 1
ATOM 2025 C CA . ILE A 1 252 ? -1.764 -0.974 -7.574 1.00 92.25 252 ILE A CA 1
ATOM 2026 C C . ILE A 1 252 ? -1.359 -2.276 -6.874 1.00 92.25 252 ILE A C 1
ATOM 2028 O O . ILE A 1 252 ? -0.961 -3.238 -7.528 1.00 92.25 252 ILE A O 1
ATOM 2032 N N . GLN A 1 253 ? -1.501 -2.331 -5.550 1.00 92.56 253 GLN A N 1
ATOM 2033 C CA . GLN A 1 253 ? -1.119 -3.486 -4.737 1.00 92.56 253 GLN A CA 1
ATOM 2034 C C . GLN A 1 253 ? -1.929 -4.743 -5.074 1.00 92.56 253 GLN A C 1
ATOM 2036 O O . GLN A 1 253 ? -1.352 -5.814 -5.275 1.00 92.56 253 GLN A O 1
ATOM 2041 N N . VAL A 1 254 ? -3.256 -4.623 -5.167 1.00 93.50 254 VAL A N 1
ATOM 2042 C CA . VAL A 1 254 ? -4.127 -5.748 -5.534 1.00 93.50 254 VAL A CA 1
ATOM 2043 C C . VAL A 1 254 ? -3.868 -6.171 -6.976 1.00 93.50 254 VAL A C 1
ATOM 2045 O O . VAL A 1 254 ? -3.670 -7.358 -7.224 1.00 93.50 254 VAL A O 1
ATOM 2048 N N . ALA A 1 255 ? -3.785 -5.222 -7.914 1.00 91.25 255 ALA A N 1
ATOM 2049 C CA . ALA A 1 255 ? -3.515 -5.533 -9.314 1.00 91.25 255 ALA A CA 1
ATOM 2050 C C . ALA A 1 255 ? -2.168 -6.256 -9.495 1.00 91.25 255 ALA A C 1
ATOM 2052 O O . ALA A 1 255 ? -2.090 -7.244 -10.219 1.00 91.25 255 ALA A O 1
ATOM 2053 N N . SER A 1 256 ? -1.127 -5.815 -8.783 1.00 90.62 256 SER A N 1
ATOM 2054 C CA . SER A 1 256 ? 0.203 -6.433 -8.812 1.00 90.62 256 SER A CA 1
ATOM 2055 C C . SER A 1 256 ? 0.191 -7.885 -8.320 1.00 90.62 256 SER A C 1
ATOM 2057 O O . SER A 1 256 ? 0.786 -8.755 -8.958 1.00 90.62 256 SER A O 1
ATOM 2059 N N . ILE A 1 257 ? -0.516 -8.189 -7.223 1.00 90.31 257 ILE A N 1
ATOM 2060 C CA . ILE A 1 257 ? -0.645 -9.573 -6.732 1.00 90.31 257 ILE A CA 1
ATOM 2061 C C . ILE A 1 257 ? -1.418 -10.442 -7.725 1.00 90.31 257 ILE A C 1
ATOM 2063 O O . ILE A 1 257 ? -0.971 -11.544 -8.039 1.00 90.31 257 ILE A O 1
ATOM 2067 N N . LEU A 1 258 ? -2.541 -9.939 -8.237 1.00 88.81 258 LEU A N 1
ATOM 2068 C CA . LEU A 1 258 ? -3.380 -10.658 -9.194 1.00 88.81 258 LEU A CA 1
ATOM 2069 C C . LEU A 1 258 ? -2.596 -11.046 -10.451 1.00 88.81 258 LEU A C 1
ATOM 2071 O O . LEU A 1 258 ? -2.633 -12.201 -10.858 1.00 88.81 258 LEU A O 1
ATOM 2075 N N . ILE A 1 259 ? -1.810 -10.120 -11.007 1.00 86.06 259 ILE A N 1
ATOM 2076 C CA . ILE A 1 259 ? -0.955 -10.418 -12.159 1.00 86.06 259 ILE A CA 1
ATOM 2077 C C . ILE A 1 259 ? 0.195 -11.350 -11.777 1.00 86.06 259 ILE A C 1
ATOM 2079 O O . ILE A 1 259 ? 0.418 -12.343 -12.454 1.00 86.06 259 ILE A O 1
ATOM 2083 N N . SER A 1 260 ? 0.946 -11.054 -10.714 1.00 84.56 260 SER A N 1
ATOM 2084 C CA . SER A 1 260 ? 2.180 -11.800 -10.417 1.00 84.56 260 SER A CA 1
ATOM 2085 C C . SER A 1 260 ? 1.954 -13.243 -9.971 1.00 84.56 260 SER A C 1
ATOM 2087 O O . SER A 1 260 ? 2.852 -14.066 -10.146 1.00 84.56 260 SER A O 1
ATOM 2089 N N . ARG A 1 261 ? 0.804 -13.547 -9.359 1.00 82.56 261 ARG A N 1
ATOM 2090 C CA . ARG A 1 261 ? 0.547 -14.855 -8.735 1.00 82.56 261 ARG A CA 1
ATOM 2091 C C . ARG A 1 261 ? -0.613 -15.627 -9.334 1.00 82.56 261 ARG A C 1
ATOM 2093 O O . ARG A 1 261 ? -0.573 -16.847 -9.274 1.00 82.56 261 ARG A O 1
ATOM 2100 N N . TYR A 1 262 ? -1.600 -14.933 -9.893 1.00 81.12 262 TYR A N 1
ATOM 2101 C CA . TYR A 1 262 ? -2.862 -15.532 -10.335 1.00 81.12 262 TYR A CA 1
ATOM 2102 C C . TYR A 1 262 ? -3.156 -15.193 -11.794 1.00 81.12 262 TYR A C 1
ATOM 2104 O O . TYR A 1 262 ? -4.305 -15.037 -12.190 1.00 81.12 262 TYR A O 1
ATOM 2112 N N . SER A 1 263 ? -2.105 -15.037 -12.608 1.00 75.25 263 SER A N 1
ATOM 2113 C CA . SER A 1 263 ? -2.239 -14.736 -14.036 1.00 75.25 263 SER A CA 1
ATOM 2114 C C . SER A 1 263 ? -3.067 -15.789 -14.784 1.00 75.25 263 SER A C 1
ATOM 2116 O O . SER A 1 263 ? -3.759 -15.470 -15.738 1.00 75.25 263 SER A O 1
ATOM 2118 N N . ASP A 1 264 ? -3.014 -17.040 -14.344 1.00 74.38 264 ASP A N 1
ATOM 2119 C CA . ASP A 1 264 ? -3.780 -18.165 -14.878 1.00 74.38 264 ASP A CA 1
ATOM 2120 C C . ASP A 1 264 ? -5.288 -18.060 -14.620 1.00 74.38 264 ASP A C 1
ATOM 2122 O O . ASP A 1 264 ? -6.063 -18.515 -15.456 1.00 74.38 264 ASP A O 1
ATOM 2126 N N . ALA A 1 265 ? -5.704 -17.399 -13.536 1.00 68.12 265 ALA A N 1
ATOM 2127 C CA . ALA A 1 265 ? -7.112 -17.106 -13.258 1.00 68.12 265 ALA A CA 1
ATOM 2128 C C . ALA A 1 265 ? -7.689 -15.989 -14.156 1.00 68.12 265 ALA A C 1
ATOM 2130 O O . ALA A 1 265 ? -8.895 -15.738 -14.152 1.00 68.12 265 ALA A O 1
ATOM 2131 N N . TYR A 1 266 ? -6.844 -15.296 -14.929 1.00 69.19 266 TYR A N 1
ATOM 2132 C CA . TYR A 1 266 ? -7.257 -14.240 -15.848 1.00 69.19 266 TYR A CA 1
ATOM 2133 C C . TYR A 1 266 ? -7.194 -14.697 -17.302 1.00 69.19 266 TYR A C 1
ATOM 2135 O O . TYR A 1 266 ? -6.162 -14.590 -17.964 1.00 69.19 266 TYR A O 1
ATOM 2143 N N . ASP A 1 267 ? -8.354 -15.061 -17.849 1.00 60.78 267 ASP A N 1
ATOM 2144 C CA . ASP A 1 267 ? -8.506 -15.319 -19.288 1.00 60.78 267 ASP A CA 1
ATOM 2145 C C . ASP A 1 267 ? -8.231 -14.063 -20.142 1.00 60.78 267 ASP A C 1
ATOM 2147 O O . ASP A 1 267 ? -7.847 -14.152 -21.312 1.00 60.78 267 ASP A O 1
ATOM 2151 N N . SER A 1 268 ? -8.411 -12.867 -19.565 1.00 63.34 268 SER A N 1
ATOM 2152 C CA . SER A 1 268 ? -8.218 -11.577 -20.233 1.00 63.34 268 SER A CA 1
ATOM 2153 C C . SER A 1 268 ? -7.416 -10.601 -19.373 1.00 63.34 268 SER A C 1
ATOM 2155 O O . SER A 1 268 ? -7.900 -10.067 -18.376 1.00 63.34 268 SER A O 1
ATOM 2157 N N . PHE A 1 269 ? -6.207 -10.272 -19.834 1.00 67.50 269 PHE A N 1
ATOM 2158 C CA . PHE A 1 269 ? -5.359 -9.226 -19.245 1.00 67.50 269 PHE A CA 1
ATOM 2159 C C . PHE A 1 269 ? -5.734 -7.800 -19.672 1.00 67.50 269 PHE A C 1
ATOM 2161 O O . PHE A 1 269 ? -5.102 -6.834 -19.239 1.00 67.50 269 PHE A O 1
ATOM 2168 N N . MET A 1 270 ? -6.770 -7.644 -20.505 1.00 70.69 270 MET A N 1
ATOM 2169 C CA . MET A 1 270 ? -7.194 -6.348 -21.046 1.00 70.69 270 MET A CA 1
ATOM 2170 C C . MET A 1 270 ? -7.478 -5.282 -19.976 1.00 70.69 270 MET A C 1
ATOM 2172 O O . MET A 1 270 ? -7.114 -4.129 -20.211 1.00 70.69 270 MET A O 1
ATOM 2176 N N . PRO A 1 271 ? -8.086 -5.585 -18.809 1.00 72.06 271 PRO A N 1
ATOM 2177 C CA . PRO A 1 271 ? -8.306 -4.572 -17.778 1.00 72.06 271 PRO A CA 1
ATOM 2178 C C . PRO A 1 271 ? -6.997 -3.956 -17.271 1.00 72.06 271 PRO A C 1
ATOM 2180 O O . PRO A 1 271 ? -6.915 -2.742 -17.109 1.00 72.06 271 PRO A O 1
ATOM 2183 N N . PHE A 1 272 ? -5.950 -4.762 -17.092 1.00 78.56 272 PHE A N 1
ATOM 2184 C CA . PHE A 1 272 ? -4.661 -4.306 -16.568 1.00 78.56 272 PHE A CA 1
ATOM 2185 C C . PHE A 1 272 ? -3.888 -3.425 -17.557 1.00 78.56 272 PHE A C 1
ATOM 2187 O O . PHE A 1 272 ? -3.272 -2.438 -17.153 1.00 78.56 272 PHE A O 1
ATOM 2194 N N . THR A 1 273 ? -3.939 -3.747 -18.853 1.00 76.25 273 THR A N 1
ATOM 2195 C CA . THR A 1 273 ? -3.249 -2.977 -19.900 1.00 76.25 273 THR A CA 1
ATOM 2196 C C . THR A 1 273 ? -4.041 -1.749 -20.352 1.00 76.25 273 THR A C 1
ATOM 2198 O O . THR A 1 273 ? -3.468 -0.669 -20.482 1.00 76.25 273 THR A O 1
ATOM 2201 N N . SER A 1 274 ? -5.363 -1.860 -20.536 1.00 77.06 274 SER A N 1
ATOM 2202 C CA . SER A 1 274 ? -6.207 -0.747 -21.015 1.00 77.06 274 SER A CA 1
ATOM 2203 C C . SER A 1 274 ? -6.324 0.416 -20.026 1.00 77.06 274 SER A C 1
ATOM 2205 O O . SER A 1 274 ? -6.595 1.548 -20.426 1.00 77.06 274 SER A O 1
ATOM 2207 N N . THR A 1 275 ? -6.109 0.158 -18.737 1.00 79.69 275 THR A N 1
ATOM 2208 C CA . THR A 1 275 ? -6.182 1.161 -17.667 1.00 79.69 275 THR A CA 1
ATOM 2209 C C . THR A 1 275 ? -4.837 1.784 -17.300 1.00 79.69 275 THR A C 1
ATOM 2211 O O . THR A 1 275 ? -4.805 2.790 -16.587 1.00 79.69 275 THR A O 1
ATOM 2214 N N . MET A 1 276 ? -3.735 1.220 -17.800 1.00 84.19 276 MET A N 1
ATOM 2215 C CA . MET A 1 276 ? -2.369 1.580 -17.420 1.00 84.19 276 MET A CA 1
ATOM 2216 C C . MET A 1 276 ? -2.073 3.070 -17.634 1.00 84.19 276 MET A C 1
ATOM 2218 O O . MET A 1 276 ? -1.503 3.706 -16.755 1.00 84.19 276 MET A O 1
ATOM 2222 N N . ASP A 1 277 ? -2.508 3.638 -18.762 1.00 82.56 277 ASP A N 1
ATOM 2223 C CA . ASP A 1 277 ? -2.309 5.057 -19.083 1.00 82.56 277 ASP A CA 1
ATOM 2224 C C . ASP A 1 277 ? -2.992 5.988 -18.079 1.00 82.56 277 ASP A C 1
ATOM 2226 O O . ASP A 1 277 ? -2.373 6.901 -17.538 1.00 82.56 277 ASP A O 1
ATOM 2230 N N . ARG A 1 278 ? -4.241 5.680 -17.715 1.00 82.75 278 ARG A N 1
ATOM 2231 C CA . ARG A 1 278 ? -4.973 6.446 -16.697 1.00 82.75 278 ARG A CA 1
ATOM 2232 C C . ARG A 1 278 ? -4.329 6.330 -15.324 1.00 82.75 278 ARG A C 1
ATOM 2234 O O . ARG A 1 278 ? -4.263 7.320 -14.596 1.00 82.75 278 ARG A O 1
ATOM 2241 N N . LEU A 1 279 ? -3.869 5.134 -14.961 1.00 85.00 279 LEU A N 1
ATOM 2242 C CA . LEU A 1 279 ? -3.204 4.898 -13.683 1.00 85.00 279 LEU A CA 1
ATOM 2243 C C . LEU A 1 279 ? -1.862 5.643 -13.610 1.00 85.00 279 LEU A C 1
ATOM 2245 O O . LEU A 1 279 ? -1.567 6.246 -12.579 1.00 85.00 279 LEU A O 1
ATOM 2249 N N . TYR A 1 280 ? -1.107 5.684 -14.712 1.00 85.62 280 TYR A N 1
ATOM 2250 C CA . TYR A 1 280 ? 0.109 6.485 -14.835 1.00 85.62 280 TYR A CA 1
ATOM 2251 C C . TYR A 1 280 ? -0.181 7.977 -14.646 1.00 85.62 280 TYR A C 1
ATOM 2253 O O . TYR A 1 280 ? 0.350 8.579 -13.716 1.00 85.62 280 TYR A O 1
ATOM 2261 N N . THR A 1 281 ? -1.086 8.556 -15.445 1.00 83.31 281 THR A N 1
ATOM 2262 C CA . THR A 1 281 ? -1.441 9.983 -15.343 1.00 83.31 281 THR A CA 1
ATOM 2263 C C . THR A 1 281 ? -1.943 10.346 -13.946 1.00 83.31 281 THR A C 1
ATOM 2265 O O . THR A 1 281 ? -1.572 11.379 -13.400 1.00 83.31 281 THR A O 1
ATOM 2268 N N . THR A 1 282 ? -2.753 9.482 -13.327 1.00 81.00 282 THR A N 1
ATOM 2269 C CA . THR A 1 282 ? -3.228 9.698 -11.951 1.00 81.00 282 THR A CA 1
ATOM 2270 C C . THR A 1 282 ? -2.066 9.704 -10.960 1.00 81.00 282 THR A C 1
ATOM 2272 O O . THR A 1 282 ? -2.019 10.549 -10.071 1.00 81.00 282 THR A O 1
ATOM 2275 N N . SER A 1 283 ? -1.107 8.792 -11.120 1.00 84.19 283 SER A N 1
ATOM 2276 C CA . SER A 1 283 ? 0.081 8.721 -10.264 1.00 84.19 283 SER A CA 1
ATOM 2277 C C . SER A 1 283 ? 0.956 9.971 -10.402 1.00 84.19 283 SER A C 1
ATOM 2279 O O . SER A 1 283 ? 1.483 10.456 -9.403 1.00 84.19 283 SER A O 1
ATOM 2281 N N . GLU A 1 284 ? 1.068 10.536 -11.611 1.00 81.94 284 GLU A N 1
ATOM 2282 C CA . GLU A 1 284 ? 1.798 11.789 -11.848 1.00 81.94 284 GLU A CA 1
ATOM 2283 C C . GLU A 1 284 ? 1.197 12.990 -11.111 1.00 81.94 284 GLU A C 1
ATOM 2285 O O . GLU A 1 284 ? 1.942 13.854 -10.651 1.00 81.94 284 GLU A O 1
ATOM 2290 N N . LEU A 1 285 ? -0.130 13.035 -10.966 1.00 79.44 285 LEU A N 1
ATOM 2291 C CA . LEU A 1 285 ? -0.843 14.135 -10.308 1.00 79.44 285 LEU A CA 1
ATOM 2292 C C . LEU A 1 285 ? -0.767 14.098 -8.772 1.00 79.44 285 LEU A C 1
ATOM 2294 O O . LEU A 1 285 ? -1.092 15.098 -8.133 1.00 79.44 285 LEU A O 1
ATOM 2298 N N . LEU A 1 286 ? -0.388 12.962 -8.176 1.00 81.19 286 LEU A N 1
ATOM 2299 C CA . LEU A 1 286 ? -0.416 12.758 -6.725 1.00 81.19 286 LEU A CA 1
ATOM 2300 C C . LEU A 1 286 ? 0.923 13.087 -6.058 1.00 81.19 286 LEU A C 1
ATOM 2302 O O . LEU A 1 286 ? 1.092 14.175 -5.512 1.00 81.19 286 LEU A O 1
ATOM 2306 N N . ASP A 1 287 ? 1.861 12.139 -6.057 1.00 82.81 287 ASP A N 1
ATOM 2307 C CA . ASP A 1 287 ? 3.185 12.296 -5.456 1.00 82.81 287 ASP A CA 1
ATOM 2308 C C . ASP A 1 287 ? 4.182 11.273 -6.024 1.00 82.81 287 ASP A C 1
ATOM 2310 O O . ASP A 1 287 ? 3.798 10.283 -6.652 1.00 82.81 287 ASP A O 1
ATOM 2314 N N . GLU A 1 288 ? 5.479 11.512 -5.810 1.00 80.50 288 GLU A N 1
ATOM 2315 C CA . GLU A 1 288 ? 6.553 10.642 -6.306 1.00 80.50 288 GLU A CA 1
ATOM 2316 C C . GLU A 1 288 ? 6.479 9.219 -5.729 1.00 80.50 288 GLU A C 1
ATOM 2318 O O . GLU A 1 288 ? 6.764 8.255 -6.438 1.00 80.50 288 GLU A O 1
ATOM 2323 N N . GLY A 1 289 ? 6.023 9.055 -4.484 1.00 83.44 289 GLY A N 1
ATOM 2324 C CA . GLY A 1 289 ? 5.866 7.740 -3.865 1.00 83.44 289 GLY A CA 1
ATOM 2325 C C . GLY A 1 289 ? 4.849 6.869 -4.605 1.00 83.44 289 GLY A C 1
ATOM 2326 O O . GLY A 1 289 ? 5.096 5.687 -4.829 1.00 83.44 289 GLY A O 1
ATOM 2327 N N . ILE A 1 290 ? 3.738 7.452 -5.065 1.00 87.00 290 ILE A N 1
ATOM 2328 C CA . ILE A 1 290 ? 2.755 6.736 -5.895 1.00 87.00 290 ILE A CA 1
ATOM 2329 C C . ILE A 1 290 ? 3.313 6.407 -7.279 1.00 87.00 290 ILE A C 1
ATOM 2331 O O . ILE A 1 290 ? 3.048 5.326 -7.804 1.00 87.00 290 ILE A O 1
ATOM 2335 N N . GLN A 1 291 ? 4.125 7.293 -7.857 1.00 87.00 291 GLN A N 1
ATOM 2336 C CA . GLN A 1 291 ? 4.801 7.012 -9.126 1.00 87.00 291 GLN A CA 1
ATOM 2337 C C . GLN A 1 291 ? 5.759 5.820 -8.999 1.00 87.00 291 GLN A C 1
ATOM 2339 O O . GLN A 1 291 ? 5.799 4.982 -9.897 1.00 87.00 291 GLN A O 1
ATOM 2344 N N . VAL A 1 292 ? 6.485 5.699 -7.883 1.00 86.81 292 VAL A N 1
ATOM 2345 C CA . VAL A 1 292 ? 7.340 4.536 -7.591 1.00 86.81 292 VAL A CA 1
ATOM 2346 C C . VAL A 1 292 ? 6.515 3.248 -7.500 1.00 86.81 292 VAL A C 1
ATOM 2348 O O . VAL A 1 292 ? 6.854 2.261 -8.154 1.00 86.81 292 VAL A O 1
ATOM 2351 N N . GLU A 1 293 ? 5.405 3.256 -6.756 1.00 88.56 293 GLU A N 1
ATOM 2352 C CA . GLU A 1 293 ? 4.489 2.106 -6.662 1.00 88.56 293 GLU A CA 1
ATOM 2353 C C . GLU A 1 293 ? 3.947 1.694 -8.041 1.00 88.56 293 GLU A C 1
ATOM 2355 O O . GLU A 1 293 ? 3.960 0.511 -8.393 1.00 88.56 293 GLU A O 1
ATOM 2360 N N . PHE A 1 294 ? 3.538 2.666 -8.862 1.00 91.19 294 PHE A N 1
ATOM 2361 C CA . PHE A 1 294 ? 3.086 2.411 -10.229 1.00 91.19 294 PHE A CA 1
ATOM 2362 C C . PHE A 1 294 ? 4.187 1.787 -11.092 1.00 91.19 294 PHE A C 1
ATOM 2364 O O . PHE A 1 294 ? 3.924 0.824 -11.810 1.00 91.19 294 PHE A O 1
ATOM 2371 N N . MET A 1 295 ? 5.417 2.300 -11.021 1.00 89.06 295 MET A N 1
ATOM 2372 C CA . MET A 1 295 ? 6.534 1.770 -11.806 1.00 89.06 295 MET A CA 1
ATOM 2373 C C . MET A 1 295 ? 6.873 0.330 -11.416 1.00 89.06 295 MET A C 1
ATOM 2375 O O . MET A 1 295 ? 7.090 -0.507 -12.291 1.00 89.06 295 MET A O 1
ATOM 2379 N N . ASN A 1 296 ? 6.833 0.002 -10.123 1.00 87.44 296 ASN A N 1
ATOM 2380 C CA . ASN A 1 296 ? 7.007 -1.375 -9.658 1.00 87.44 296 ASN A CA 1
ATOM 2381 C C . ASN A 1 296 ? 5.902 -2.299 -10.198 1.00 87.44 296 ASN A C 1
ATOM 2383 O O . ASN A 1 296 ? 6.184 -3.401 -10.670 1.00 87.44 296 ASN A O 1
ATOM 2387 N N . TYR A 1 297 ? 4.648 -1.840 -10.192 1.00 89.62 297 TYR A N 1
ATOM 2388 C CA . TYR A 1 297 ? 3.536 -2.564 -10.810 1.00 89.62 297 TYR A CA 1
ATOM 2389 C C . TYR A 1 297 ? 3.716 -2.749 -12.319 1.00 89.62 297 TYR A C 1
ATOM 2391 O O . TYR A 1 297 ? 3.519 -3.852 -12.826 1.00 89.62 297 TYR A O 1
ATOM 2399 N N . LEU A 1 298 ? 4.139 -1.707 -13.038 1.00 89.00 298 LEU A N 1
ATOM 2400 C CA . LEU A 1 298 ? 4.411 -1.780 -14.470 1.00 89.00 298 LEU A CA 1
ATOM 2401 C C . LEU A 1 298 ? 5.504 -2.813 -14.765 1.00 89.00 298 LEU A C 1
ATOM 2403 O O . LEU A 1 298 ? 5.358 -3.610 -15.689 1.00 89.00 298 LEU A O 1
ATOM 2407 N N . GLN A 1 299 ? 6.563 -2.858 -13.952 1.00 86.00 299 GLN A N 1
ATOM 2408 C CA . GLN A 1 299 ? 7.603 -3.876 -14.078 1.00 86.00 299 GLN A CA 1
ATOM 2409 C C . GLN A 1 299 ? 7.034 -5.291 -13.898 1.00 86.00 299 GLN A C 1
ATOM 2411 O O . GLN A 1 299 ? 7.341 -6.178 -14.692 1.00 86.00 299 GLN A O 1
ATOM 2416 N N . VAL A 1 300 ? 6.175 -5.513 -12.898 1.00 86.38 300 VAL A N 1
ATOM 2417 C CA . VAL A 1 300 ? 5.500 -6.806 -12.678 1.00 86.38 300 VAL A CA 1
ATOM 2418 C C . VAL A 1 300 ? 4.611 -7.185 -13.866 1.00 86.38 300 VAL A C 1
ATOM 2420 O O . VAL A 1 300 ? 4.689 -8.317 -14.353 1.00 86.38 300 VAL A O 1
ATOM 2423 N N . LEU A 1 301 ? 3.816 -6.240 -14.372 1.00 85.62 301 LEU A N 1
ATOM 2424 C CA . LEU A 1 301 ? 2.936 -6.430 -15.526 1.00 85.62 301 LEU A CA 1
ATOM 2425 C C . LEU A 1 301 ? 3.725 -6.857 -16.771 1.00 85.62 301 LEU A C 1
ATOM 2427 O O . LEU A 1 301 ? 3.409 -7.861 -17.409 1.00 85.62 301 LEU A O 1
ATOM 2431 N N . LEU A 1 302 ? 4.794 -6.124 -17.077 1.00 82.31 302 LEU A N 1
ATOM 2432 C CA . LEU A 1 302 ? 5.689 -6.400 -18.201 1.00 82.31 302 LEU A CA 1
ATOM 2433 C C . LEU A 1 302 ? 6.457 -7.711 -18.030 1.00 82.31 302 LEU A C 1
ATOM 2435 O O . LEU A 1 302 ? 6.750 -8.401 -19.006 1.00 82.31 302 LEU A O 1
ATOM 2439 N N . ASN A 1 303 ? 6.792 -8.070 -16.790 1.00 78.44 303 ASN A N 1
ATOM 2440 C CA . ASN A 1 303 ? 7.538 -9.286 -16.521 1.00 78.44 303 ASN A CA 1
ATOM 2441 C C . ASN A 1 303 ? 6.691 -10.547 -16.688 1.00 78.44 303 ASN A C 1
ATOM 2443 O O . ASN A 1 303 ? 7.235 -11.569 -17.115 1.00 78.44 303 ASN A O 1
ATOM 2447 N N . THR A 1 304 ? 5.396 -10.443 -16.397 1.00 77.25 304 THR A N 1
ATOM 2448 C CA . THR A 1 304 ? 4.429 -11.544 -16.450 1.00 77.25 304 THR A CA 1
ATOM 2449 C C . THR A 1 304 ? 3.858 -11.743 -17.862 1.00 77.25 304 THR A C 1
ATOM 2451 O O . THR A 1 304 ? 3.517 -12.865 -18.238 1.00 77.25 304 THR A O 1
ATOM 2454 N N . HIS A 1 305 ? 3.815 -10.697 -18.700 1.00 67.25 305 HIS A N 1
ATOM 2455 C CA . HIS A 1 305 ? 3.294 -10.783 -20.071 1.00 67.25 305 HIS A CA 1
ATOM 2456 C C . HIS A 1 305 ? 4.356 -10.691 -21.158 1.00 67.25 305 HIS A C 1
ATOM 2458 O O . HIS A 1 305 ? 5.158 -9.768 -21.213 1.00 67.25 305 HIS A O 1
ATOM 2464 N N . CYS A 1 306 ? 4.282 -11.622 -22.111 1.00 52.62 306 CYS A N 1
ATOM 2465 C CA . CYS A 1 306 ? 5.192 -11.686 -23.256 1.00 52.62 306 CYS A CA 1
ATOM 2466 C C . CYS A 1 306 ? 4.564 -11.172 -24.570 1.00 52.62 306 CYS A C 1
ATOM 2468 O O . CYS A 1 306 ? 5.212 -11.188 -25.612 1.00 52.62 306 CYS A O 1
ATOM 2470 N N . ARG A 1 307 ? 3.293 -10.735 -24.568 1.00 59.84 307 ARG A N 1
ATOM 2471 C CA . ARG A 1 307 ? 2.600 -10.247 -25.776 1.00 59.84 307 ARG A CA 1
ATOM 2472 C C . ARG A 1 307 ? 1.827 -8.969 -25.499 1.00 59.84 307 ARG A C 1
ATOM 2474 O O . ARG A 1 307 ? 0.638 -8.998 -25.207 1.0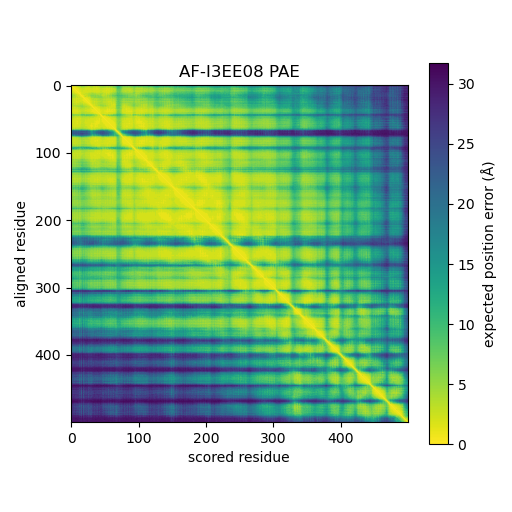0 59.84 307 ARG A O 1
ATOM 2481 N N . LEU A 1 308 ? 2.530 -7.854 -25.608 1.00 67.44 308 LEU A N 1
ATOM 2482 C CA . LEU A 1 308 ? 1.924 -6.532 -25.674 1.00 67.44 308 LEU A CA 1
ATOM 2483 C C . LEU A 1 308 ? 1.757 -6.173 -27.147 1.00 67.44 308 LEU A C 1
ATOM 2485 O O . LEU A 1 308 ? 2.637 -6.469 -27.958 1.00 67.44 308 LEU A O 1
ATOM 2489 N N . ASP A 1 309 ? 0.634 -5.559 -27.505 1.00 73.19 309 ASP A N 1
ATOM 2490 C CA . ASP A 1 309 ? 0.497 -4.996 -28.844 1.00 73.19 309 ASP A CA 1
ATOM 2491 C C . ASP A 1 309 ? 1.425 -3.777 -29.021 1.00 73.19 309 ASP A C 1
ATOM 2493 O O . ASP A 1 309 ? 1.890 -3.158 -28.058 1.00 73.19 309 ASP A O 1
ATOM 2497 N N . GLY A 1 310 ? 1.726 -3.432 -30.276 1.00 71.81 310 GLY A N 1
ATOM 2498 C CA . GLY A 1 310 ? 2.660 -2.343 -30.580 1.00 71.81 310 GLY A CA 1
ATOM 2499 C C . GLY A 1 310 ? 2.202 -0.977 -30.054 1.00 71.81 310 GLY A C 1
ATOM 2500 O O . GLY A 1 310 ? 3.036 -0.131 -29.733 1.00 71.81 310 GLY A O 1
ATOM 2501 N N . GLN A 1 311 ? 0.890 -0.762 -29.913 1.00 76.38 311 GLN A N 1
ATOM 2502 C CA . GLN A 1 311 ? 0.343 0.480 -29.369 1.00 76.38 311 GLN A CA 1
ATOM 2503 C C . GLN A 1 311 ? 0.618 0.591 -27.865 1.00 76.38 311 GLN A C 1
ATOM 2505 O O . GLN A 1 311 ? 1.069 1.636 -27.400 1.00 76.38 311 GLN A O 1
ATOM 2510 N N . THR A 1 312 ? 0.416 -0.497 -27.126 1.00 76.94 312 THR A N 1
ATOM 2511 C CA . THR A 1 312 ? 0.698 -0.599 -25.694 1.00 76.94 312 THR A CA 1
ATOM 2512 C C . THR A 1 312 ? 2.187 -0.407 -25.436 1.00 76.94 312 THR A C 1
ATOM 2514 O O . THR A 1 312 ? 2.549 0.408 -24.592 1.00 76.94 312 THR A O 1
ATOM 2517 N N . ILE A 1 313 ? 3.059 -1.059 -26.218 1.00 77.19 313 ILE A N 1
ATOM 2518 C CA . ILE A 1 313 ? 4.515 -0.855 -26.126 1.00 77.19 313 ILE A CA 1
ATOM 2519 C C . ILE A 1 313 ? 4.864 0.617 -26.360 1.00 77.19 313 ILE A C 1
ATOM 2521 O O . ILE A 1 313 ? 5.580 1.202 -25.554 1.00 77.19 313 ILE A O 1
ATOM 2525 N N . SER A 1 314 ? 4.324 1.249 -27.407 1.00 77.94 314 SER A N 1
ATOM 2526 C CA . SER A 1 314 ? 4.596 2.665 -27.676 1.00 77.94 314 SER A CA 1
ATOM 2527 C C . SER A 1 314 ? 4.189 3.566 -26.506 1.00 77.94 314 SER A C 1
ATOM 2529 O O . SER A 1 314 ? 4.955 4.449 -26.125 1.00 77.94 314 SER A O 1
ATOM 2531 N N . THR A 1 315 ? 3.024 3.332 -25.900 1.00 80.81 315 THR A N 1
ATOM 2532 C CA . THR A 1 315 ? 2.565 4.070 -24.715 1.00 80.81 315 THR A CA 1
ATOM 2533 C C . THR A 1 315 ? 3.500 3.869 -23.518 1.00 80.81 315 THR A C 1
ATOM 2535 O O . THR A 1 315 ? 3.894 4.846 -22.887 1.00 80.81 315 THR A O 1
ATOM 2538 N N . ILE A 1 316 ? 3.934 2.634 -23.253 1.00 82.69 316 ILE A N 1
ATOM 2539 C CA . ILE A 1 316 ? 4.887 2.316 -22.176 1.00 82.69 316 ILE A CA 1
ATOM 2540 C C . ILE A 1 316 ? 6.219 3.032 -22.394 1.00 82.69 316 ILE A C 1
ATOM 2542 O O . ILE A 1 316 ? 6.731 3.674 -21.479 1.00 82.69 316 ILE A O 1
ATOM 2546 N N . LEU A 1 317 ? 6.767 2.982 -23.610 1.00 81.75 317 LEU A N 1
ATOM 2547 C CA . LEU A 1 317 ? 8.019 3.668 -23.933 1.00 81.75 317 LEU A CA 1
ATOM 2548 C C . LEU A 1 317 ? 7.909 5.168 -23.686 1.00 81.75 317 LEU A C 1
ATOM 2550 O O . LEU A 1 317 ? 8.813 5.752 -23.094 1.00 81.75 317 LEU A O 1
ATOM 2554 N N . LYS A 1 318 ? 6.785 5.775 -24.080 1.00 80.00 318 LYS A N 1
ATOM 2555 C CA . LYS A 1 318 ? 6.535 7.199 -23.853 1.00 80.00 318 LYS A CA 1
ATOM 2556 C C . LYS A 1 318 ? 6.556 7.572 -22.370 1.00 80.00 318 LYS A C 1
ATOM 2558 O O . LYS A 1 318 ? 7.115 8.609 -22.021 1.00 80.00 318 LYS A O 1
ATOM 2563 N N . MET A 1 319 ? 5.975 6.733 -21.511 1.00 84.75 319 MET A N 1
ATOM 2564 C CA . MET A 1 319 ? 5.977 6.934 -20.056 1.00 84.75 319 MET A CA 1
ATOM 2565 C C . MET A 1 319 ? 7.391 6.816 -19.485 1.00 84.75 319 MET A C 1
ATOM 2567 O O . MET A 1 319 ? 7.871 7.732 -18.820 1.00 84.75 319 MET A O 1
ATOM 2571 N N . LEU A 1 320 ? 8.088 5.720 -19.797 1.00 85.25 320 LEU A N 1
ATOM 2572 C CA . LEU A 1 320 ? 9.413 5.419 -19.248 1.00 85.25 320 LEU A CA 1
ATOM 2573 C C . LEU A 1 320 ? 10.459 6.462 -19.662 1.00 85.25 320 LEU A C 1
ATOM 2575 O O . LEU A 1 320 ? 11.235 6.924 -18.829 1.00 85.25 320 LEU A O 1
ATOM 2579 N N . ILE A 1 321 ? 10.456 6.870 -20.934 1.00 80.12 321 ILE A N 1
ATOM 2580 C CA . ILE A 1 321 ? 11.378 7.887 -21.457 1.00 80.12 321 ILE A CA 1
ATOM 2581 C C . ILE A 1 321 ? 11.139 9.234 -20.769 1.00 80.12 321 ILE A C 1
ATOM 2583 O O . ILE A 1 321 ? 12.102 9.878 -20.352 1.00 80.12 321 ILE A O 1
ATOM 2587 N N . SER A 1 322 ? 9.876 9.635 -20.582 1.00 78.12 322 SER A N 1
ATOM 2588 C CA . SER A 1 322 ? 9.538 10.919 -19.950 1.00 78.12 322 SER A CA 1
ATOM 2589 C C . SER A 1 322 ? 10.037 11.057 -18.506 1.00 78.12 322 SER A C 1
ATOM 2591 O O . SER A 1 322 ? 10.233 12.174 -18.040 1.00 78.12 322 SER A O 1
ATOM 2593 N N . LYS A 1 323 ? 10.287 9.943 -17.802 1.00 79.19 323 LYS A N 1
ATOM 2594 C CA . LYS A 1 323 ? 10.853 9.954 -16.442 1.00 79.19 323 LYS A CA 1
ATOM 2595 C C . LYS A 1 323 ? 12.373 9.988 -16.396 1.00 79.19 323 LYS A C 1
ATOM 2597 O O . LYS A 1 323 ? 12.935 10.361 -15.372 1.00 79.19 323 LYS A O 1
ATOM 2602 N N . ILE A 1 324 ? 13.040 9.578 -17.470 1.00 74.12 324 ILE A N 1
ATOM 2603 C CA . ILE A 1 324 ? 14.506 9.534 -17.534 1.00 74.12 324 ILE A CA 1
ATOM 2604 C C . ILE A 1 324 ? 15.067 10.855 -18.068 1.00 74.12 324 ILE A C 1
ATOM 2606 O O . ILE A 1 324 ? 16.147 11.280 -17.661 1.00 74.12 324 ILE A O 1
ATOM 2610 N N . VAL A 1 325 ? 14.339 11.516 -18.969 1.00 65.31 325 VAL A N 1
ATOM 2611 C CA . VAL A 1 325 ? 14.744 12.798 -19.550 1.00 65.31 325 VAL A CA 1
ATOM 2612 C C . VAL A 1 325 ? 14.362 13.930 -18.592 1.00 65.31 325 VAL A C 1
ATOM 2614 O O . VAL A 1 325 ? 13.190 14.266 -18.470 1.00 65.31 325 VAL A O 1
ATOM 2617 N N . VAL A 1 326 ? 15.348 14.516 -17.908 1.00 57.50 326 VAL A N 1
ATOM 2618 C CA . VAL A 1 326 ? 15.149 15.628 -16.960 1.00 57.50 326 VAL A CA 1
ATOM 2619 C C . VAL A 1 326 ? 15.730 16.927 -17.531 1.00 57.50 326 VAL A C 1
ATOM 2621 O O . VAL A 1 326 ? 16.793 16.911 -18.143 1.00 57.50 326 VAL A O 1
ATOM 2624 N N . ASP A 1 327 ? 15.022 18.039 -17.314 1.00 51.31 327 ASP A N 1
ATOM 2625 C CA . ASP A 1 327 ? 15.278 19.382 -17.873 1.00 51.31 327 ASP A CA 1
ATOM 2626 C C . ASP A 1 327 ? 15.888 20.362 -16.823 1.00 51.31 327 ASP A C 1
ATOM 2628 O O . ASP A 1 327 ? 15.700 21.570 -16.938 1.00 51.31 327 ASP A O 1
ATOM 2632 N N . THR A 1 328 ? 16.577 19.889 -15.766 1.00 49.00 328 THR A N 1
ATOM 2633 C CA . THR A 1 328 ? 17.049 20.752 -14.646 1.00 49.00 328 THR A CA 1
ATOM 2634 C C . THR A 1 328 ? 18.548 20.690 -14.340 1.00 49.00 328 THR A C 1
ATOM 2636 O O . THR A 1 328 ? 19.112 19.599 -14.272 1.00 49.00 328 THR A O 1
ATOM 2639 N N . ASP A 1 329 ? 19.110 21.886 -14.088 1.00 49.12 329 ASP A N 1
ATOM 2640 C CA . ASP A 1 329 ? 20.465 22.278 -13.649 1.00 49.12 329 ASP A CA 1
ATOM 2641 C C . ASP A 1 329 ? 21.479 21.143 -13.488 1.00 49.12 329 ASP A C 1
ATOM 2643 O O . ASP A 1 329 ? 21.733 20.597 -12.411 1.00 49.12 329 ASP A O 1
ATOM 2647 N N . VAL A 1 330 ? 22.095 20.827 -14.620 1.00 54.59 330 VAL A N 1
ATOM 2648 C CA . VAL A 1 330 ? 23.111 19.803 -14.773 1.00 54.59 330 VAL A CA 1
ATOM 2649 C C . VAL A 1 330 ? 24.485 20.473 -14.626 1.00 54.59 330 VAL A C 1
ATOM 2651 O O . VAL A 1 330 ? 24.815 21.395 -15.365 1.00 54.59 330 VAL A O 1
ATOM 2654 N N . GLY A 1 331 ? 25.313 20.039 -13.666 1.00 53.66 331 GLY A N 1
ATOM 2655 C CA . GLY A 1 331 ? 26.678 20.584 -13.527 1.00 53.66 331 GLY A CA 1
ATOM 2656 C C . GLY A 1 331 ? 27.301 20.615 -12.128 1.00 53.66 331 GLY A C 1
ATOM 2657 O O . GLY A 1 331 ? 28.399 21.147 -11.982 1.00 53.66 331 GLY A O 1
ATOM 2658 N N . THR A 1 332 ? 26.659 20.064 -11.092 1.00 59.19 332 THR A N 1
ATOM 2659 C CA . THR A 1 332 ? 27.267 19.961 -9.752 1.00 59.19 332 THR A CA 1
ATOM 2660 C C . THR A 1 332 ? 27.997 18.628 -9.549 1.00 59.19 332 THR A C 1
ATOM 2662 O O . THR A 1 332 ? 27.688 17.611 -10.175 1.00 59.19 332 THR A O 1
ATOM 2665 N N . VAL A 1 333 ? 28.973 18.604 -8.635 1.00 63.91 333 VAL A N 1
ATOM 2666 C CA . VAL A 1 333 ? 29.655 17.362 -8.218 1.00 63.91 333 VAL A CA 1
ATOM 2667 C C . VAL A 1 333 ? 28.663 16.371 -7.598 1.00 63.91 333 VAL A C 1
ATOM 2669 O O . VAL A 1 333 ? 28.775 15.167 -7.815 1.00 63.91 333 VAL A O 1
ATOM 2672 N N . GLU A 1 334 ? 27.665 16.869 -6.865 1.00 66.62 334 GLU A N 1
ATOM 2673 C CA . GLU A 1 334 ? 26.593 16.058 -6.274 1.00 66.62 334 GLU A CA 1
ATOM 2674 C C . GLU A 1 334 ? 25.774 15.344 -7.344 1.00 66.62 334 GLU A C 1
ATOM 2676 O O . GLU A 1 334 ? 25.503 14.156 -7.203 1.00 66.62 334 GLU A O 1
ATOM 2681 N N . TYR A 1 335 ? 25.469 16.026 -8.448 1.00 68.00 335 TYR A N 1
ATOM 2682 C CA . TYR A 1 335 ? 24.773 15.430 -9.580 1.00 68.00 335 TYR A CA 1
ATOM 2683 C C . TYR A 1 335 ? 25.594 14.314 -10.241 1.00 68.00 335 TYR A C 1
ATOM 2685 O O . TYR A 1 335 ? 25.089 13.224 -10.491 1.00 68.00 335 TYR A O 1
ATOM 2693 N N . ILE A 1 336 ? 26.891 14.535 -10.474 1.00 67.12 336 ILE A N 1
ATOM 2694 C CA . ILE A 1 336 ? 27.784 13.508 -11.038 1.00 67.12 336 ILE A CA 1
ATOM 2695 C C . ILE A 1 336 ? 27.903 12.307 -10.090 1.00 67.12 336 ILE A C 1
ATOM 2697 O O . ILE A 1 336 ? 27.895 11.156 -10.528 1.00 67.12 336 ILE A O 1
ATOM 2701 N N . ASN A 1 337 ? 27.988 12.558 -8.785 1.00 70.38 337 ASN A N 1
ATOM 2702 C CA . ASN A 1 337 ? 28.013 11.501 -7.779 1.00 70.38 337 ASN A CA 1
ATOM 2703 C C . ASN A 1 337 ? 26.696 10.738 -7.723 1.00 70.38 337 ASN A C 1
ATOM 2705 O O . ASN A 1 337 ? 26.721 9.512 -7.637 1.00 70.38 337 ASN A O 1
ATOM 2709 N N . GLU A 1 338 ? 25.566 11.432 -7.841 1.00 70.56 338 GLU A N 1
ATOM 2710 C CA . GLU A 1 338 ? 24.264 10.802 -7.981 1.00 70.56 338 GLU A CA 1
ATOM 2711 C C . GLU A 1 338 ? 24.238 9.908 -9.219 1.00 70.56 338 GLU A C 1
ATOM 2713 O O . GLU A 1 338 ? 23.832 8.755 -9.092 1.00 70.56 338 GLU A O 1
ATOM 2718 N N . LEU A 1 339 ? 24.717 10.383 -10.379 1.00 71.56 339 LEU A N 1
ATOM 2719 C CA . LEU A 1 339 ? 24.818 9.605 -11.619 1.00 71.56 339 LEU A CA 1
ATOM 2720 C C . LEU A 1 339 ? 25.675 8.341 -11.453 1.00 71.56 339 LEU A C 1
ATOM 2722 O O . LEU A 1 339 ? 25.310 7.297 -11.989 1.00 71.56 339 LEU A O 1
ATOM 2726 N N . LEU A 1 340 ? 26.765 8.401 -10.690 1.00 70.31 340 LEU A N 1
ATOM 2727 C CA . LEU A 1 340 ? 27.674 7.270 -10.479 1.00 70.31 340 LEU A CA 1
ATOM 2728 C C . LEU A 1 340 ? 27.186 6.263 -9.426 1.00 70.31 340 LEU A C 1
ATOM 2730 O O . LEU A 1 340 ? 27.342 5.060 -9.621 1.00 70.31 340 LEU A O 1
ATOM 2734 N N . GLN A 1 341 ? 26.639 6.734 -8.303 1.00 71.69 341 GLN A N 1
ATOM 2735 C CA . GLN A 1 341 ? 26.255 5.882 -7.167 1.00 71.69 341 GLN A CA 1
ATOM 2736 C C . GLN A 1 341 ? 24.876 5.252 -7.363 1.00 71.69 341 GLN A C 1
ATOM 2738 O O . GLN A 1 341 ? 24.678 4.071 -7.080 1.00 71.69 341 GLN A O 1
ATOM 2743 N N . GLY A 1 342 ? 23.954 6.050 -7.894 1.00 67.50 342 GLY A N 1
ATOM 2744 C CA . GLY A 1 342 ? 22.561 5.710 -8.102 1.00 67.50 342 GLY A CA 1
ATOM 2745 C C . GLY A 1 342 ? 21.726 5.469 -6.855 1.00 67.50 342 GLY A C 1
ATOM 2746 O O . GLY A 1 342 ? 22.225 5.173 -5.775 1.00 67.50 342 GLY A O 1
ATOM 2747 N N . ASP A 1 343 ? 20.416 5.601 -7.040 1.00 70.50 343 ASP A N 1
ATOM 2748 C CA . ASP A 1 343 ? 19.419 5.328 -6.013 1.00 70.50 343 ASP A CA 1
ATOM 2749 C C . ASP A 1 343 ? 18.282 4.501 -6.637 1.00 70.50 343 ASP A C 1
ATOM 2751 O O . ASP A 1 343 ? 17.522 5.023 -7.458 1.00 70.50 343 ASP A O 1
ATOM 2755 N N . PRO A 1 344 ? 18.161 3.208 -6.273 1.00 68.81 344 PRO A N 1
ATOM 2756 C CA . PRO A 1 344 ? 17.188 2.298 -6.870 1.00 68.81 344 PRO A CA 1
ATOM 2757 C C . PRO A 1 344 ? 15.734 2.669 -6.554 1.00 68.81 344 PRO A C 1
ATOM 2759 O O . PRO A 1 344 ? 14.831 2.072 -7.133 1.00 68.81 344 PRO A O 1
ATOM 2762 N N . THR A 1 345 ? 15.499 3.604 -5.631 1.00 69.19 345 THR A N 1
ATOM 2763 C CA . THR A 1 345 ? 14.155 4.059 -5.264 1.00 69.19 345 THR A CA 1
ATOM 2764 C C . THR A 1 345 ? 13.639 5.176 -6.168 1.00 69.19 345 THR A C 1
ATOM 2766 O O . THR A 1 345 ? 12.441 5.445 -6.180 1.00 69.19 345 THR A O 1
ATOM 2769 N N . LEU A 1 346 ? 14.511 5.787 -6.978 1.00 75.88 346 LEU A N 1
ATOM 2770 C CA . LEU A 1 346 ? 14.127 6.855 -7.890 1.00 75.88 346 LEU A CA 1
ATOM 2771 C C . LEU A 1 346 ? 13.347 6.314 -9.091 1.00 75.88 346 LEU A C 1
ATOM 2773 O O . LEU A 1 346 ? 13.760 5.362 -9.757 1.00 75.88 346 LEU A O 1
ATOM 2777 N N . THR A 1 347 ? 12.271 7.007 -9.453 1.00 78.00 347 THR A N 1
ATOM 2778 C CA . THR A 1 347 ? 11.417 6.663 -10.606 1.00 78.00 347 THR A CA 1
ATOM 2779 C C . THR A 1 347 ? 12.200 6.517 -11.916 1.00 78.00 347 THR A C 1
ATOM 2781 O O . THR A 1 347 ? 11.921 5.608 -12.698 1.00 78.00 347 THR A O 1
ATOM 2784 N N . ARG A 1 348 ? 13.226 7.348 -12.139 1.00 79.31 348 ARG A N 1
ATOM 2785 C CA . ARG A 1 348 ? 14.152 7.262 -13.287 1.00 79.31 348 ARG A CA 1
ATOM 2786 C C . ARG A 1 348 ? 14.983 5.976 -13.321 1.00 79.31 348 ARG A C 1
ATOM 2788 O O . ARG A 1 348 ? 15.143 5.397 -14.393 1.00 79.31 348 ARG A O 1
ATOM 2795 N N . GLU A 1 349 ? 15.447 5.483 -12.171 1.00 77.94 349 GLU A N 1
ATOM 2796 C CA . GLU A 1 349 ? 16.165 4.200 -12.095 1.00 77.94 349 GLU A CA 1
ATOM 2797 C C . GLU A 1 349 ? 15.252 3.022 -12.392 1.00 77.94 349 GLU A C 1
ATOM 2799 O O . GLU A 1 349 ? 15.615 2.136 -13.166 1.00 77.94 349 GLU A O 1
ATOM 2804 N N . ILE A 1 350 ? 14.056 3.024 -11.803 1.00 81.50 350 ILE A N 1
ATOM 2805 C CA . ILE A 1 350 ? 13.075 1.960 -12.023 1.00 81.50 350 ILE A CA 1
ATOM 2806 C C . ILE A 1 350 ? 12.661 1.953 -13.499 1.00 81.50 350 ILE A C 1
ATOM 2808 O O . ILE A 1 350 ? 12.670 0.901 -14.136 1.00 81.50 350 ILE A O 1
ATOM 2812 N N . SER A 1 351 ? 12.410 3.131 -14.082 1.00 85.31 351 SER A N 1
ATOM 2813 C CA . SER A 1 351 ? 12.060 3.273 -15.501 1.00 85.31 351 SER A CA 1
ATOM 2814 C C . SER A 1 351 ? 13.153 2.728 -16.423 1.00 85.31 351 SER A C 1
ATOM 2816 O O . SER A 1 351 ? 12.868 1.999 -17.375 1.00 85.31 351 SER A O 1
ATOM 2818 N N . ALA A 1 352 ? 14.418 3.029 -16.124 1.00 80.19 352 ALA A N 1
ATOM 2819 C CA . ALA A 1 352 ? 15.551 2.504 -16.875 1.00 80.19 352 ALA A CA 1
ATOM 2820 C C . ALA A 1 352 ? 15.719 0.988 -16.702 1.00 80.19 352 ALA A C 1
ATOM 2822 O O . ALA A 1 352 ? 16.013 0.289 -17.671 1.00 80.19 352 ALA A O 1
ATOM 2823 N N . GLY A 1 353 ? 15.482 0.466 -15.495 1.00 80.25 353 GLY A N 1
ATOM 2824 C CA . GLY A 1 353 ? 15.431 -0.971 -15.231 1.00 80.25 353 GLY A CA 1
ATOM 2825 C C . GLY A 1 353 ? 14.376 -1.679 -16.084 1.00 80.25 353 GLY A C 1
ATOM 2826 O O . GLY A 1 353 ? 14.675 -2.691 -16.710 1.00 80.25 353 GLY A O 1
ATOM 2827 N N . ILE A 1 354 ? 13.181 -1.100 -16.205 1.00 84.56 354 ILE A N 1
ATOM 2828 C CA . ILE A 1 354 ? 12.107 -1.6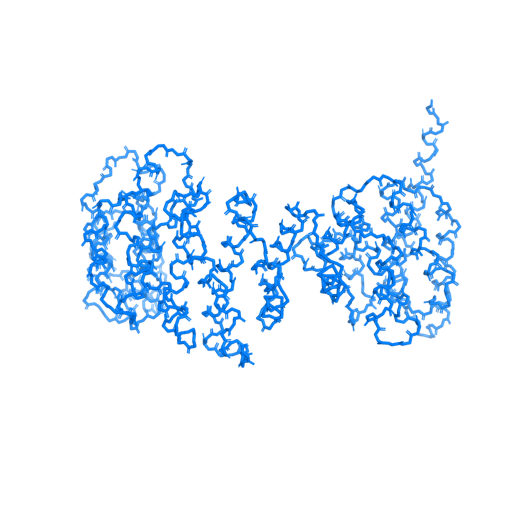40 -17.047 1.00 84.56 354 ILE A CA 1
ATOM 2829 C C . ILE A 1 354 ? 12.502 -1.634 -18.531 1.00 84.56 354 ILE A C 1
ATOM 2831 O O . ILE A 1 354 ? 12.369 -2.654 -19.207 1.00 84.56 354 ILE A O 1
ATOM 2835 N N . LEU A 1 355 ? 13.015 -0.512 -19.053 1.00 83.81 355 LEU A N 1
ATOM 2836 C CA . LEU A 1 355 ? 13.476 -0.431 -20.448 1.00 83.81 355 LEU A CA 1
ATOM 2837 C C . LEU A 1 355 ? 14.535 -1.491 -20.751 1.00 83.81 355 LEU A C 1
ATOM 2839 O O . LEU A 1 355 ? 14.520 -2.124 -21.807 1.00 83.81 355 LEU A O 1
ATOM 2843 N N . LYS A 1 356 ? 15.441 -1.709 -19.803 1.00 78.31 356 LYS A N 1
ATOM 2844 C CA . LYS A 1 356 ? 16.479 -2.723 -19.903 1.00 78.31 356 LYS A CA 1
ATOM 2845 C C . LYS A 1 356 ? 15.924 -4.140 -19.929 1.00 78.31 356 LYS A C 1
ATOM 2847 O O . LYS A 1 356 ? 16.388 -4.934 -20.744 1.00 78.31 356 LYS A O 1
ATOM 2852 N N . ASP A 1 357 ? 14.942 -4.447 -19.086 1.00 79.19 357 ASP A N 1
ATOM 2853 C CA . ASP A 1 357 ? 14.267 -5.746 -19.088 1.00 79.19 357 ASP A CA 1
ATOM 2854 C C . ASP A 1 357 ? 13.576 -6.000 -20.440 1.00 79.19 357 ASP A C 1
ATOM 2856 O O . ASP A 1 357 ? 13.682 -7.097 -20.992 1.00 79.19 357 ASP A O 1
ATOM 2860 N N . LEU A 1 358 ? 12.944 -4.976 -21.030 1.00 79.69 358 LEU A N 1
ATOM 2861 C CA . LEU A 1 358 ? 12.332 -5.061 -22.364 1.00 79.69 358 LEU A CA 1
ATOM 2862 C C . LEU A 1 358 ? 13.369 -5.322 -23.471 1.00 79.69 358 LEU A C 1
ATOM 2864 O O . LEU A 1 358 ? 13.147 -6.181 -24.329 1.00 79.69 358 LEU A O 1
ATOM 2868 N N . LEU A 1 359 ? 14.513 -4.633 -23.429 1.00 77.81 359 LEU A N 1
ATOM 2869 C CA . LEU A 1 359 ? 15.628 -4.831 -24.365 1.00 77.81 359 LEU A CA 1
ATOM 2870 C C . LEU A 1 359 ? 16.249 -6.231 -24.221 1.00 77.81 359 LEU A C 1
ATOM 2872 O O . LEU A 1 359 ? 16.499 -6.904 -25.218 1.00 77.81 359 LEU A O 1
ATOM 2876 N N . ALA A 1 360 ? 16.456 -6.705 -22.988 1.00 74.81 360 ALA A N 1
ATOM 2877 C CA . ALA A 1 360 ? 17.022 -8.026 -22.701 1.00 74.81 360 ALA A CA 1
ATOM 2878 C C . ALA A 1 360 ? 16.150 -9.172 -23.237 1.00 74.81 360 ALA A C 1
ATOM 2880 O O . ALA A 1 360 ? 16.664 -10.205 -23.665 1.00 74.81 360 ALA A O 1
ATOM 2881 N N . ARG A 1 361 ? 14.827 -8.982 -23.214 1.00 74.75 361 ARG A N 1
ATOM 2882 C CA . ARG A 1 361 ? 13.832 -9.942 -23.714 1.00 74.75 361 ARG A CA 1
ATOM 2883 C C . ARG A 1 361 ? 13.632 -9.870 -25.230 1.00 74.75 361 ARG A C 1
ATOM 2885 O O . ARG A 1 361 ? 12.903 -10.693 -25.774 1.00 74.75 361 ARG A O 1
ATOM 2892 N N . GLY A 1 362 ? 14.235 -8.890 -25.907 1.00 74.12 362 GLY A N 1
ATOM 2893 C CA . GLY A 1 362 ? 14.015 -8.636 -27.331 1.00 74.12 362 GLY A CA 1
ATOM 2894 C C . GLY A 1 362 ? 12.619 -8.095 -27.657 1.00 74.12 362 GLY A C 1
ATOM 2895 O O . GLY A 1 362 ? 12.205 -8.155 -28.811 1.00 74.12 362 GLY A O 1
ATOM 2896 N N . ALA A 1 363 ? 11.887 -7.572 -26.663 1.00 74.62 363 ALA A N 1
ATOM 2897 C CA . ALA A 1 363 ? 10.590 -6.919 -26.871 1.00 74.62 363 ALA A CA 1
ATOM 2898 C C . ALA A 1 363 ? 10.732 -5.529 -27.521 1.00 74.62 363 ALA A C 1
ATOM 2900 O O . ALA A 1 363 ? 9.763 -4.974 -28.033 1.00 74.62 363 ALA A O 1
ATOM 2901 N N . LEU A 1 364 ? 11.946 -4.977 -27.486 1.00 74.88 364 LEU A N 1
ATOM 2902 C CA . LEU A 1 364 ? 12.345 -3.700 -28.058 1.00 74.88 364 LEU A CA 1
ATOM 2903 C C . LEU A 1 364 ? 13.772 -3.830 -28.601 1.00 74.88 364 LEU A C 1
ATOM 2905 O O . LEU A 1 364 ? 14.585 -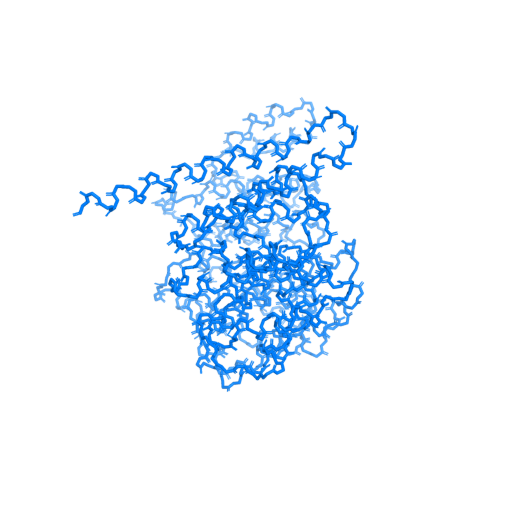4.537 -28.002 1.00 74.88 364 LEU A O 1
ATOM 2909 N N . THR A 1 365 ? 14.108 -3.125 -29.682 1.00 75.44 365 THR A N 1
ATOM 2910 C CA . THR A 1 365 ? 15.509 -2.949 -30.096 1.00 75.44 365 THR A CA 1
ATOM 2911 C C . THR A 1 365 ? 16.074 -1.618 -29.602 1.00 75.44 365 THR A C 1
ATOM 2913 O O . THR A 1 365 ? 15.344 -0.652 -29.377 1.00 75.44 365 THR A O 1
ATOM 2916 N N . LEU A 1 366 ? 17.401 -1.520 -29.476 1.00 71.25 366 LEU A N 1
ATOM 2917 C CA . LEU A 1 366 ? 18.052 -0.246 -29.155 1.00 71.25 366 LEU A CA 1
ATOM 2918 C C . LEU A 1 366 ? 17.707 0.848 -30.186 1.00 71.25 366 LEU A C 1
ATOM 2920 O O . LEU A 1 366 ? 17.532 2.011 -29.827 1.00 71.25 366 LEU A O 1
ATOM 2924 N N . THR A 1 367 ? 17.553 0.474 -31.458 1.00 72.69 367 THR A N 1
ATOM 2925 C CA . THR A 1 367 ? 17.147 1.393 -32.527 1.00 72.69 367 THR A CA 1
ATOM 2926 C C . THR A 1 367 ? 15.737 1.939 -32.310 1.00 72.69 367 THR A C 1
ATOM 2928 O O . THR A 1 367 ? 15.542 3.148 -32.434 1.00 72.69 367 THR A O 1
ATOM 2931 N N . ASP A 1 368 ? 14.780 1.089 -31.930 1.00 72.81 368 ASP A N 1
ATOM 2932 C CA . ASP A 1 368 ? 13.407 1.511 -31.625 1.00 72.81 368 ASP A CA 1
ATOM 2933 C C . ASP A 1 368 ? 13.374 2.451 -30.417 1.00 72.81 368 ASP A C 1
ATOM 2935 O O . ASP A 1 368 ? 12.687 3.474 -30.437 1.00 72.81 368 ASP A O 1
ATOM 2939 N N . LEU A 1 369 ? 14.164 2.140 -29.383 1.00 75.50 369 LEU A N 1
ATOM 2940 C CA . LEU A 1 369 ? 14.281 2.979 -28.195 1.00 75.50 369 LEU A CA 1
ATOM 2941 C C . LEU A 1 369 ? 14.792 4.380 -28.548 1.00 75.50 369 LEU A C 1
ATOM 2943 O O . LEU A 1 369 ? 14.137 5.365 -28.214 1.00 75.50 369 LEU A O 1
ATOM 2947 N N . ILE A 1 370 ? 15.915 4.467 -29.272 1.00 72.44 370 ILE A N 1
ATOM 2948 C CA . ILE A 1 370 ? 16.485 5.747 -29.722 1.00 72.44 370 ILE A CA 1
ATOM 2949 C C . ILE A 1 370 ? 15.472 6.505 -30.579 1.00 72.44 370 ILE A C 1
ATOM 2951 O O . ILE A 1 370 ? 15.289 7.708 -30.398 1.00 72.44 370 ILE A O 1
ATOM 2955 N N . HIS A 1 371 ? 14.789 5.815 -31.496 1.00 74.00 371 HIS A N 1
ATOM 2956 C CA . HIS A 1 371 ? 13.789 6.435 -32.354 1.00 74.00 371 HIS A CA 1
ATOM 2957 C C . HIS A 1 371 ? 12.651 7.064 -31.539 1.00 74.00 371 HIS A C 1
ATOM 2959 O O . HIS A 1 371 ? 12.282 8.212 -31.786 1.00 74.00 371 HIS A O 1
ATOM 2965 N N . HIS A 1 372 ? 12.139 6.360 -30.527 1.00 72.94 372 HIS A N 1
ATOM 2966 C CA . HIS A 1 372 ? 11.101 6.882 -29.639 1.00 72.94 372 HIS A CA 1
ATOM 2967 C C . HIS A 1 372 ? 11.583 8.046 -28.770 1.00 72.94 372 HIS A C 1
ATOM 2969 O O . HIS A 1 372 ? 10.843 9.016 -28.602 1.00 72.94 372 HIS A O 1
ATOM 2975 N N . THR A 1 373 ? 12.824 8.008 -28.280 1.00 69.31 373 THR A N 1
ATOM 2976 C CA . THR A 1 373 ? 13.426 9.137 -27.556 1.00 69.31 373 THR A CA 1
ATOM 2977 C C . THR A 1 373 ? 13.500 10.382 -28.434 1.00 69.31 373 THR A C 1
ATOM 2979 O O . THR A 1 373 ? 13.120 11.470 -28.006 1.00 69.31 373 THR A O 1
ATOM 2982 N N . VAL A 1 374 ? 13.933 10.213 -29.686 1.00 65.62 374 VAL A N 1
ATOM 2983 C CA . VAL A 1 374 ? 14.050 11.301 -30.664 1.00 65.62 374 VAL A CA 1
ATOM 2984 C C . VAL A 1 374 ? 12.675 11.847 -31.068 1.00 65.62 374 VAL A C 1
ATOM 2986 O O . VAL A 1 374 ? 12.525 13.040 -31.299 1.00 65.62 374 VAL A O 1
ATOM 2989 N N . GLN A 1 375 ? 11.639 11.012 -31.133 1.00 65.75 375 GLN A N 1
ATOM 2990 C CA . GLN A 1 375 ? 10.282 11.494 -31.411 1.00 65.75 375 GLN A CA 1
ATOM 2991 C C . GLN A 1 375 ? 9.664 12.275 -30.243 1.00 65.75 375 GLN A C 1
ATOM 2993 O O . GLN A 1 375 ? 8.845 13.164 -30.479 1.00 65.75 375 GLN A O 1
ATOM 2998 N N . GLN A 1 376 ? 10.011 11.935 -28.999 1.00 60.47 376 GLN A N 1
ATOM 2999 C CA . GLN A 1 376 ? 9.426 12.558 -27.810 1.00 60.47 376 GLN A CA 1
ATOM 3000 C C . GLN A 1 376 ? 10.107 13.851 -27.369 1.00 60.47 376 GLN A C 1
ATOM 3002 O O . GLN A 1 376 ? 9.440 14.717 -26.803 1.00 60.47 376 GLN A O 1
ATOM 3007 N N . ALA A 1 377 ? 11.407 14.006 -27.607 1.00 56.06 377 ALA A N 1
ATOM 3008 C CA . ALA A 1 377 ? 12.087 15.251 -27.283 1.00 56.06 377 ALA A CA 1
ATOM 3009 C C . ALA A 1 377 ? 11.682 16.342 -28.293 1.00 56.06 377 ALA A C 1
ATOM 3011 O O . ALA A 1 377 ? 12.153 16.408 -29.423 1.00 56.06 377 ALA A O 1
ATOM 3012 N N . HIS A 1 378 ? 10.777 17.236 -27.904 1.00 47.44 378 HIS A N 1
ATOM 3013 C CA . HIS A 1 378 ? 10.501 18.439 -28.686 1.00 47.44 378 HIS A CA 1
ATOM 3014 C C . HIS A 1 378 ? 11.603 19.475 -28.420 1.00 47.44 378 HIS A C 1
ATOM 3016 O O . HIS A 1 378 ? 11.702 20.015 -27.322 1.00 47.44 378 HIS A O 1
ATOM 3022 N N . GLY A 1 379 ? 12.456 19.756 -29.410 1.00 46.72 379 GLY A N 1
ATOM 3023 C CA . GLY A 1 379 ? 13.535 20.732 -29.243 1.00 46.72 379 GLY A CA 1
ATOM 3024 C C . GLY A 1 379 ? 14.594 20.711 -30.343 1.00 46.72 379 GLY A C 1
ATOM 3025 O O . GLY A 1 379 ? 14.467 20.014 -31.348 1.00 46.72 379 GLY A O 1
ATOM 3026 N N . ALA A 1 380 ? 15.646 21.509 -30.150 1.00 43.19 380 ALA A N 1
ATOM 3027 C CA . ALA A 1 380 ? 16.803 21.549 -31.040 1.00 43.19 380 ALA A CA 1
ATOM 3028 C C . ALA A 1 380 ? 17.518 20.175 -31.106 1.00 43.19 380 ALA A C 1
ATOM 3030 O O . ALA A 1 380 ? 17.487 19.433 -30.120 1.00 43.19 380 ALA A O 1
ATOM 3031 N N . PRO A 1 381 ? 18.215 19.846 -32.215 1.00 47.09 381 PRO A N 1
ATOM 3032 C CA . PRO A 1 381 ? 18.948 18.582 -32.397 1.00 47.09 381 PRO A CA 1
ATOM 3033 C C . PRO A 1 381 ? 19.890 18.209 -31.242 1.00 47.09 381 PRO A C 1
ATOM 3035 O O . PRO A 1 381 ? 20.066 17.030 -30.947 1.00 47.09 381 PRO A O 1
ATOM 3038 N N . SER A 1 382 ? 20.441 19.208 -30.549 1.00 53.34 382 SER A N 1
ATOM 3039 C CA . SER A 1 382 ? 21.293 19.029 -29.372 1.00 53.34 382 SER A CA 1
ATOM 3040 C C . SER A 1 382 ? 20.546 18.437 -28.171 1.00 53.34 382 SER A C 1
ATOM 3042 O O . SER A 1 382 ? 21.056 17.515 -27.541 1.00 53.34 382 SER A O 1
ATOM 3044 N N . LYS A 1 383 ? 19.311 18.879 -27.882 1.00 53.47 383 LYS A N 1
ATOM 3045 C CA . LYS A 1 383 ? 18.490 18.322 -26.786 1.00 53.47 383 LYS A CA 1
ATOM 3046 C C . LYS A 1 383 ? 18.114 16.859 -27.045 1.00 53.47 383 LYS A C 1
ATOM 3048 O O . LYS A 1 383 ? 18.173 16.034 -26.142 1.00 53.47 383 LYS A O 1
ATOM 3053 N N . LEU A 1 384 ? 17.801 16.534 -28.301 1.00 55.19 384 LEU A N 1
ATOM 3054 C CA . LEU A 1 384 ? 17.456 15.184 -28.763 1.00 55.19 384 LEU A CA 1
ATOM 3055 C C . LEU A 1 384 ? 18.588 14.172 -28.544 1.00 55.19 384 LEU A C 1
ATOM 3057 O O . LEU A 1 384 ? 18.366 13.059 -28.062 1.00 55.19 384 LEU A O 1
ATOM 3061 N N . GLN A 1 385 ? 19.811 14.571 -28.888 1.00 60.44 385 GLN A N 1
ATOM 3062 C CA . GLN A 1 385 ? 20.999 13.740 -28.717 1.00 60.44 385 GLN A CA 1
ATOM 3063 C C . GLN A 1 385 ? 21.338 13.558 -27.231 1.00 60.44 385 GLN A C 1
ATOM 3065 O O . GLN A 1 385 ? 21.599 12.435 -26.804 1.00 60.44 385 GLN A O 1
ATOM 3070 N N . VAL A 1 386 ? 21.226 14.613 -26.420 1.00 62.94 386 VAL A N 1
ATOM 3071 C CA . VAL A 1 386 ? 21.455 14.557 -24.966 1.00 62.94 386 VAL A CA 1
ATOM 3072 C C . VAL A 1 386 ? 20.477 13.599 -24.271 1.00 62.94 386 VAL A C 1
ATOM 3074 O O . VAL A 1 386 ? 20.912 12.744 -23.500 1.00 62.94 386 VAL A O 1
ATOM 3077 N N . SER A 1 387 ? 19.181 13.629 -24.605 1.00 64.94 387 SER A N 1
ATOM 3078 C CA . SER A 1 387 ? 18.184 12.695 -24.050 1.00 64.94 387 SER A CA 1
ATOM 3079 C C . SER A 1 387 ? 18.513 11.220 -24.326 1.00 64.94 387 SER A C 1
ATOM 3081 O O . SER A 1 387 ? 18.339 10.373 -23.450 1.00 64.94 387 SER A O 1
ATOM 3083 N N . SER A 1 388 ? 19.022 10.900 -25.522 1.00 66.31 388 SER A N 1
ATOM 3084 C CA . SER A 1 388 ? 19.420 9.525 -25.871 1.00 66.31 388 SER A CA 1
ATOM 3085 C C . SER A 1 388 ? 20.628 9.036 -25.060 1.00 66.31 388 SER A C 1
ATOM 3087 O O . SER A 1 388 ? 20.670 7.884 -24.627 1.00 66.31 388 SER A O 1
ATOM 3089 N N . VAL A 1 389 ? 21.576 9.934 -24.779 1.00 69.06 389 VAL A N 1
ATOM 3090 C CA . VAL A 1 389 ? 22.760 9.657 -23.956 1.00 69.06 389 VAL A CA 1
ATOM 3091 C C . VAL A 1 389 ? 22.360 9.432 -22.497 1.00 69.06 389 VAL A C 1
ATOM 3093 O O . VAL A 1 389 ? 22.855 8.495 -21.872 1.00 69.06 389 VAL A O 1
ATOM 3096 N N . TYR A 1 390 ? 21.423 10.229 -21.973 1.00 71.12 390 TYR A N 1
ATOM 3097 C CA . TYR A 1 390 ? 20.868 10.041 -20.632 1.00 71.12 390 TYR A CA 1
ATOM 3098 C C . TYR A 1 390 ? 20.251 8.661 -20.452 1.00 71.12 390 TYR A C 1
ATOM 3100 O O . TYR A 1 390 ? 20.596 7.944 -19.515 1.00 71.12 390 TYR A O 1
ATOM 3108 N N . ILE A 1 391 ? 19.390 8.250 -21.379 1.00 71.44 391 ILE A N 1
ATOM 3109 C CA . ILE A 1 391 ? 18.767 6.925 -21.325 1.00 71.44 391 ILE A CA 1
ATOM 3110 C C . ILE A 1 391 ? 19.828 5.832 -21.295 1.00 71.44 391 ILE A C 1
ATOM 3112 O O . ILE A 1 391 ? 19.751 4.926 -20.470 1.00 71.44 391 ILE A O 1
ATOM 3116 N N . ILE A 1 392 ? 20.861 5.943 -22.127 1.00 72.62 392 ILE A N 1
ATOM 3117 C CA . ILE A 1 392 ? 21.942 4.961 -22.153 1.00 72.62 392 ILE A CA 1
ATOM 3118 C C . ILE A 1 392 ? 22.730 4.927 -20.840 1.00 72.62 392 ILE A C 1
ATOM 3120 O O . ILE A 1 392 ? 23.002 3.839 -20.335 1.00 72.62 392 ILE A O 1
ATOM 3124 N N . LEU A 1 393 ? 23.071 6.081 -20.264 1.00 72.88 393 LEU A N 1
ATOM 3125 C CA . LEU A 1 393 ? 23.738 6.154 -18.962 1.00 72.88 393 LEU A CA 1
ATOM 3126 C C . LEU A 1 393 ? 22.942 5.382 -17.896 1.00 72.88 393 LEU A C 1
ATOM 3128 O O . LEU A 1 393 ? 23.490 4.520 -17.206 1.00 72.88 393 LEU A O 1
ATOM 3132 N N . TYR A 1 394 ? 21.640 5.650 -17.807 1.00 73.62 394 TYR A N 1
ATOM 3133 C CA . TYR A 1 394 ? 20.735 4.990 -16.869 1.00 73.62 394 TYR A CA 1
ATOM 3134 C C . TYR A 1 394 ? 20.600 3.474 -17.148 1.00 73.62 394 TYR A C 1
ATOM 3136 O O . TYR A 1 394 ? 20.615 2.656 -16.223 1.00 73.62 394 TYR A O 1
ATOM 3144 N N . LEU A 1 395 ? 20.569 3.057 -18.420 1.00 72.38 395 LEU A N 1
ATOM 3145 C CA . LEU A 1 395 ? 20.576 1.638 -18.811 1.00 72.38 395 LEU A CA 1
ATOM 3146 C C . LEU A 1 395 ? 21.867 0.914 -18.391 1.00 72.38 395 LEU A C 1
ATOM 3148 O O . LEU A 1 395 ? 21.810 -0.226 -17.908 1.00 72.38 395 LEU A O 1
ATOM 3152 N N . ILE A 1 396 ? 23.026 1.564 -18.544 1.00 69.25 396 ILE A N 1
ATOM 3153 C CA . ILE A 1 396 ? 24.324 1.024 -18.117 1.00 69.25 396 ILE A CA 1
ATOM 3154 C C . ILE A 1 396 ? 24.354 0.880 -16.591 1.00 69.25 396 ILE A C 1
ATOM 3156 O O . ILE A 1 396 ? 24.784 -0.158 -16.086 1.00 69.25 396 ILE A O 1
ATOM 3160 N N . ARG A 1 397 ? 23.867 1.894 -15.865 1.00 68.81 397 ARG A N 1
ATOM 3161 C CA . ARG A 1 397 ? 23.908 1.948 -14.400 1.00 68.81 397 ARG A CA 1
ATOM 3162 C C . ARG A 1 397 ? 23.014 0.926 -13.715 1.00 68.81 397 ARG A C 1
ATOM 3164 O O . ARG A 1 397 ? 23.437 0.337 -12.722 1.00 68.81 397 ARG A O 1
ATOM 3171 N N . SER A 1 398 ? 21.793 0.737 -14.212 1.00 64.31 398 SER A N 1
ATOM 3172 C CA . SER A 1 398 ? 20.796 -0.100 -13.540 1.00 64.31 398 SER A CA 1
ATOM 3173 C C . SER A 1 398 ? 21.371 -1.477 -13.151 1.00 64.31 398 SER A C 1
ATOM 3175 O O . SER A 1 398 ? 21.970 -2.188 -13.962 1.00 64.31 398 SER A O 1
ATOM 3177 N N . LYS A 1 399 ? 21.186 -1.858 -11.882 1.00 52.69 399 LYS A N 1
ATOM 3178 C CA . LYS A 1 399 ? 21.846 -2.985 -11.182 1.00 52.69 399 LYS A CA 1
ATOM 3179 C C . LYS A 1 399 ? 21.614 -4.379 -11.797 1.00 52.69 399 LYS A C 1
ATOM 3181 O O . LYS A 1 399 ? 22.292 -5.344 -11.439 1.00 52.69 399 LYS A O 1
ATOM 3186 N N . TYR A 1 400 ? 20.655 -4.510 -12.706 1.00 50.28 400 TYR A N 1
ATOM 3187 C CA . TYR A 1 400 ? 20.304 -5.765 -13.367 1.00 50.28 400 TYR A CA 1
ATOM 3188 C C . TYR A 1 400 ? 21.339 -6.088 -14.454 1.00 50.28 400 TYR A C 1
ATOM 3190 O O . TYR A 1 400 ? 21.645 -5.250 -15.287 1.00 50.28 400 TYR A O 1
ATOM 3198 N N . ARG A 1 401 ? 21.964 -7.265 -14.449 1.00 48.12 401 ARG A N 1
ATOM 3199 C CA . ARG A 1 401 ? 23.047 -7.584 -15.401 1.00 48.12 401 ARG A CA 1
ATOM 3200 C C . ARG A 1 401 ? 22.468 -7.897 -16.789 1.00 48.12 401 ARG A C 1
ATOM 3202 O O . ARG A 1 401 ? 21.768 -8.895 -16.917 1.00 48.12 401 ARG A O 1
ATOM 3209 N N . LEU A 1 402 ? 22.784 -7.114 -17.827 1.00 48.75 402 LEU A N 1
ATOM 3210 C CA . LEU A 1 402 ? 22.641 -7.597 -19.214 1.00 48.75 402 LEU A CA 1
ATOM 3211 C C . LEU A 1 402 ? 23.781 -8.566 -19.561 1.00 48.75 402 LEU A C 1
ATOM 3213 O O . LEU A 1 402 ? 24.841 -8.572 -18.928 1.00 48.75 402 LEU A O 1
ATOM 3217 N N . ALA A 1 403 ? 23.579 -9.352 -20.618 1.00 51.38 403 ALA A N 1
ATOM 3218 C CA . ALA A 1 403 ? 24.669 -10.044 -21.292 1.00 51.38 403 ALA A CA 1
ATOM 3219 C C . ALA A 1 403 ? 25.702 -9.025 -21.819 1.00 51.38 403 ALA A C 1
ATOM 3221 O O . ALA A 1 403 ? 25.340 -7.966 -22.336 1.00 51.38 403 ALA A O 1
ATOM 3222 N N . SER A 1 404 ? 26.990 -9.356 -21.706 1.00 52.09 404 SER A N 1
ATOM 3223 C CA . SER A 1 404 ? 28.126 -8.461 -21.992 1.00 52.09 404 SER A CA 1
ATOM 3224 C C . SER A 1 404 ? 28.110 -7.816 -23.386 1.00 52.09 404 SER A C 1
ATOM 3226 O O . SER A 1 404 ? 28.593 -6.696 -23.536 1.00 52.09 404 SER A O 1
ATOM 3228 N N . GLY A 1 405 ? 27.532 -8.480 -24.394 1.00 55.38 405 GLY A N 1
ATOM 3229 C CA . GLY A 1 405 ? 27.481 -7.976 -25.772 1.00 55.38 405 GLY A CA 1
ATOM 3230 C C . GLY A 1 405 ? 26.602 -6.736 -25.957 1.00 55.38 405 GLY A C 1
ATOM 3231 O O . GLY A 1 405 ? 26.993 -5.811 -26.663 1.00 55.38 405 GLY A O 1
ATOM 3232 N N . ILE A 1 406 ? 25.462 -6.671 -25.266 1.00 57.28 406 ILE A N 1
ATOM 3233 C CA . ILE A 1 406 ? 24.477 -5.592 -25.431 1.00 57.28 406 ILE A CA 1
ATOM 3234 C C . ILE A 1 406 ? 24.999 -4.276 -24.816 1.00 57.28 406 ILE A C 1
ATOM 3236 O O . ILE A 1 406 ? 24.791 -3.194 -25.361 1.00 57.28 406 ILE A O 1
ATOM 3240 N N . TYR A 1 407 ? 25.747 -4.347 -23.708 1.00 58.06 407 TYR A N 1
ATOM 3241 C CA . TYR A 1 407 ? 26.339 -3.149 -23.107 1.00 58.06 407 TYR A CA 1
ATOM 3242 C C . TYR A 1 407 ? 27.387 -2.469 -24.001 1.00 58.06 407 TYR A C 1
ATOM 3244 O O . TYR A 1 407 ? 27.539 -1.250 -23.932 1.00 58.06 407 TYR A O 1
ATOM 3252 N N . SER A 1 408 ? 28.091 -3.232 -24.846 1.00 60.97 408 SER A N 1
ATOM 3253 C CA . SER A 1 408 ? 29.061 -2.680 -25.799 1.00 60.97 408 SER A CA 1
ATOM 3254 C C . SER A 1 408 ? 28.387 -1.745 -26.805 1.00 60.97 408 SER A C 1
ATOM 3256 O O . SER A 1 408 ? 28.886 -0.648 -27.044 1.00 60.97 408 SER A O 1
ATOM 3258 N N . GLU A 1 409 ? 27.219 -2.122 -27.330 1.00 64.50 409 GLU A N 1
ATOM 3259 C CA . GLU A 1 409 ? 26.463 -1.310 -28.293 1.00 64.50 409 GLU A CA 1
ATOM 3260 C C . GLU A 1 409 ? 25.932 -0.015 -27.664 1.00 64.50 409 GLU A C 1
ATOM 3262 O O . GLU A 1 409 ? 26.090 1.059 -28.247 1.00 64.50 409 GLU A O 1
ATOM 3267 N N . TYR A 1 410 ? 25.387 -0.089 -26.442 1.00 64.75 410 TYR A N 1
ATOM 3268 C CA . TYR A 1 410 ? 24.941 1.089 -25.690 1.00 64.75 410 TYR A CA 1
ATOM 3269 C C . TYR A 1 410 ? 26.088 2.075 -25.454 1.00 64.75 410 TYR A C 1
ATOM 3271 O O . TYR A 1 410 ? 25.994 3.251 -25.800 1.00 64.75 410 TYR A O 1
ATOM 3279 N N . ILE A 1 411 ? 27.203 1.586 -24.911 1.00 61.75 411 ILE A N 1
ATOM 3280 C CA . ILE A 1 411 ? 28.370 2.410 -24.585 1.00 61.75 411 ILE A CA 1
ATOM 3281 C C . ILE A 1 411 ? 29.002 2.995 -25.851 1.00 61.75 411 ILE A C 1
ATOM 3283 O O . ILE A 1 411 ? 29.378 4.166 -25.856 1.00 61.75 411 ILE A O 1
ATOM 3287 N N . GLN A 1 412 ? 29.093 2.227 -26.941 1.00 64.88 412 GLN A N 1
ATOM 3288 C CA . GLN A 1 412 ? 29.580 2.736 -28.224 1.00 64.88 412 GLN A CA 1
ATOM 3289 C C . GLN A 1 412 ? 28.670 3.823 -28.793 1.00 64.88 412 GLN A C 1
ATOM 3291 O O . GLN A 1 412 ? 29.192 4.830 -29.265 1.00 64.88 412 GLN A O 1
ATOM 3296 N N . HIS A 1 413 ? 27.347 3.660 -28.722 1.00 65.81 413 HIS A N 1
ATOM 3297 C CA . HIS A 1 413 ? 26.407 4.687 -29.161 1.00 65.81 413 HIS A CA 1
ATOM 3298 C C . HIS A 1 413 ? 26.541 5.962 -28.324 1.00 65.81 413 HIS A C 1
ATOM 3300 O O . HIS A 1 413 ? 26.717 7.036 -28.889 1.00 65.81 413 HIS A O 1
ATOM 3306 N N . ALA A 1 414 ? 26.518 5.864 -26.992 1.00 63.84 414 ALA A N 1
ATOM 3307 C CA . ALA A 1 414 ? 26.614 7.045 -26.138 1.00 63.84 414 ALA A CA 1
ATOM 3308 C C . ALA A 1 414 ? 27.957 7.764 -26.298 1.00 63.84 414 ALA A C 1
ATOM 3310 O O . ALA A 1 414 ? 27.980 8.982 -26.436 1.00 63.84 414 ALA A O 1
ATOM 3311 N N . LEU A 1 415 ? 29.068 7.026 -26.376 1.00 60.75 415 LEU A N 1
ATOM 3312 C CA . LEU A 1 415 ? 30.380 7.626 -26.616 1.00 60.75 415 LEU A CA 1
ATOM 3313 C C . LEU A 1 415 ? 30.476 8.228 -28.023 1.00 60.75 415 LEU A C 1
ATOM 3315 O O . LEU A 1 415 ? 31.022 9.311 -28.168 1.00 60.75 415 LEU A O 1
ATOM 3319 N N . HIS A 1 416 ? 29.899 7.600 -29.053 1.00 64.69 416 HIS A N 1
ATOM 3320 C CA . HIS A 1 416 ? 29.833 8.188 -30.394 1.00 64.69 416 HIS A CA 1
ATOM 3321 C C . HIS A 1 416 ? 29.022 9.492 -30.410 1.00 64.69 416 HIS A C 1
ATOM 3323 O O . HIS A 1 416 ? 29.488 10.490 -30.952 1.00 64.69 416 HIS A O 1
ATOM 3329 N N . THR A 1 417 ? 27.839 9.502 -29.796 1.00 62.06 417 THR A N 1
ATOM 3330 C CA . THR A 1 417 ? 26.932 10.658 -29.770 1.00 62.06 417 THR A CA 1
ATOM 3331 C C . THR A 1 417 ? 27.507 11.824 -28.963 1.00 62.06 417 THR A C 1
ATOM 3333 O O . THR A 1 417 ? 27.389 12.967 -29.392 1.00 62.06 417 THR A O 1
ATOM 3336 N N . VAL A 1 418 ? 28.179 11.547 -27.841 1.00 58.06 418 VAL A N 1
ATOM 3337 C CA . VAL A 1 418 ? 28.789 12.563 -26.964 1.00 58.06 418 VAL A CA 1
ATOM 3338 C C . VAL A 1 418 ? 30.095 13.129 -27.527 1.00 58.06 418 VAL A C 1
ATOM 3340 O O . VAL A 1 418 ? 30.354 14.315 -27.362 1.00 58.06 418 VAL A O 1
ATOM 3343 N N . ILE A 1 419 ? 30.917 12.295 -28.176 1.00 54.91 419 ILE A N 1
ATOM 3344 C CA . ILE A 1 419 ? 32.283 12.665 -28.586 1.00 54.91 419 ILE A CA 1
ATOM 3345 C C . ILE A 1 419 ? 32.351 13.143 -30.045 1.00 54.91 419 ILE A C 1
ATOM 3347 O O . ILE A 1 419 ? 33.163 14.007 -30.363 1.00 54.91 419 ILE A O 1
ATOM 3351 N N . LYS A 1 420 ? 31.523 12.599 -30.953 1.00 53.91 420 LYS A N 1
ATOM 3352 C CA . LYS A 1 420 ? 31.520 12.985 -32.381 1.00 53.91 420 LYS A CA 1
ATOM 3353 C C . LYS A 1 420 ? 30.393 13.931 -32.786 1.00 53.91 420 LYS A C 1
ATOM 3355 O O . LYS A 1 420 ? 30.470 14.499 -33.872 1.00 53.91 420 LYS A O 1
ATOM 3360 N N . GLY A 1 421 ? 29.344 14.077 -31.978 1.00 50.12 421 GLY A N 1
ATOM 3361 C CA . GLY A 1 421 ? 28.371 15.150 -32.178 1.00 50.12 421 GLY A CA 1
ATOM 3362 C C . GLY A 1 421 ? 28.976 16.484 -31.738 1.00 50.12 421 GLY A C 1
ATOM 3363 O O . GLY A 1 421 ? 29.713 16.506 -30.759 1.00 50.12 421 GLY A O 1
ATOM 3364 N N . ASP A 1 422 ? 28.638 17.590 -32.406 1.00 48.41 422 ASP A N 1
ATOM 3365 C CA . ASP A 1 422 ? 28.969 18.990 -32.039 1.00 48.41 422 ASP A CA 1
ATOM 3366 C C . ASP A 1 422 ? 28.391 19.432 -30.657 1.00 48.41 422 ASP A C 1
ATOM 3368 O O . ASP A 1 422 ? 28.028 20.587 -30.440 1.00 48.41 422 ASP A O 1
ATOM 3372 N N . ILE A 1 423 ? 28.238 18.509 -29.705 1.00 50.50 423 ILE A N 1
ATOM 3373 C CA . ILE A 1 423 ? 27.576 18.670 -28.402 1.00 50.50 423 ILE A CA 1
ATOM 3374 C C . ILE A 1 423 ? 28.605 18.951 -27.286 1.00 50.50 423 ILE A C 1
ATOM 3376 O O . ILE A 1 423 ? 28.246 19.163 -26.133 1.00 50.50 423 ILE A O 1
ATOM 3380 N N . THR A 1 424 ? 29.898 19.005 -27.603 1.00 51.34 424 THR A N 1
ATOM 3381 C CA . THR A 1 424 ? 31.018 19.133 -26.650 1.00 51.34 424 THR A CA 1
ATOM 3382 C C . THR A 1 424 ? 31.124 20.478 -25.915 1.00 51.34 424 THR A C 1
ATOM 3384 O O . THR A 1 424 ? 32.060 20.673 -25.145 1.00 51.34 424 THR A O 1
ATOM 3387 N N . ASN A 1 425 ? 30.161 21.390 -26.072 1.00 52.34 425 ASN A N 1
ATOM 3388 C CA . ASN A 1 425 ? 30.267 22.766 -25.578 1.00 52.34 425 ASN A CA 1
ATOM 3389 C C . ASN A 1 425 ? 29.382 23.100 -24.362 1.00 52.34 425 ASN A C 1
ATOM 3391 O O . ASN A 1 425 ? 29.209 24.278 -24.056 1.00 52.34 425 ASN A O 1
ATOM 3395 N N . THR A 1 426 ? 28.831 22.113 -23.642 1.00 57.75 426 THR A N 1
ATOM 3396 C CA . THR A 1 426 ? 28.113 22.370 -22.376 1.00 57.75 426 THR A CA 1
ATOM 3397 C C . THR A 1 426 ? 28.670 21.551 -21.210 1.00 57.75 426 THR A C 1
ATOM 3399 O O . THR A 1 426 ? 29.046 20.386 -21.351 1.00 57.75 426 THR A O 1
ATOM 3402 N N . HIS A 1 427 ? 28.715 22.166 -20.024 1.00 59.31 427 HIS A N 1
ATOM 3403 C CA . HIS A 1 427 ? 29.192 21.551 -18.776 1.00 59.31 427 HIS A CA 1
ATOM 3404 C C . HIS A 1 427 ? 28.419 20.272 -18.395 1.00 59.31 427 HIS A C 1
ATOM 3406 O O . HIS A 1 427 ? 28.962 19.363 -17.768 1.00 59.31 427 HIS A O 1
ATOM 3412 N N . GLU A 1 428 ? 27.171 20.185 -18.843 1.00 59.28 428 GLU A N 1
ATOM 3413 C CA . GLU A 1 428 ? 26.232 19.086 -18.629 1.00 59.28 428 GLU A CA 1
ATOM 3414 C C . GLU A 1 428 ? 26.707 17.776 -19.272 1.00 59.28 428 GLU A C 1
ATOM 3416 O O . GLU A 1 428 ? 26.757 16.716 -18.646 1.00 59.28 428 GLU A O 1
ATOM 3421 N N . VAL A 1 429 ? 27.126 17.874 -20.533 1.00 62.22 429 VAL A N 1
ATOM 3422 C CA . VAL A 1 429 ? 27.524 16.743 -21.379 1.00 62.22 429 VAL A CA 1
ATOM 3423 C C . VAL A 1 429 ? 28.817 16.119 -20.864 1.00 62.22 429 VAL A C 1
ATOM 3425 O O . VAL A 1 429 ? 28.989 14.902 -20.925 1.00 62.22 429 VAL A O 1
ATOM 3428 N N . LEU A 1 430 ? 29.691 16.938 -20.273 1.00 65.31 430 LEU A N 1
ATOM 3429 C CA . LEU A 1 430 ? 30.964 16.514 -19.705 1.00 65.31 430 LEU A CA 1
ATOM 3430 C C . LEU A 1 430 ? 30.794 15.576 -18.496 1.00 65.31 430 LEU A C 1
ATOM 3432 O O . LEU A 1 430 ? 31.451 14.536 -18.421 1.00 65.31 430 LEU A O 1
ATOM 3436 N N . GLY A 1 431 ? 29.892 15.912 -17.567 1.00 66.38 431 GLY A N 1
ATOM 3437 C CA . GLY A 1 431 ? 29.602 15.071 -16.400 1.00 66.38 431 GLY A CA 1
ATOM 3438 C C . GLY A 1 431 ? 29.022 13.706 -16.788 1.00 66.38 431 GLY A C 1
ATOM 3439 O O . GLY A 1 431 ? 29.382 12.682 -16.205 1.00 66.38 431 GLY A O 1
ATOM 3440 N N . ILE A 1 432 ? 28.184 13.674 -17.828 1.00 66.12 432 ILE A N 1
ATOM 3441 C CA . ILE A 1 432 ? 27.591 12.444 -18.370 1.00 66.12 432 ILE A CA 1
ATOM 3442 C C . ILE A 1 432 ? 28.648 11.598 -19.091 1.00 66.12 432 ILE A C 1
ATOM 3444 O O . ILE A 1 432 ? 28.731 10.392 -18.863 1.00 66.12 432 ILE A O 1
ATOM 3448 N N . ALA A 1 433 ? 29.484 12.223 -19.927 1.00 67.50 433 ALA A N 1
ATOM 3449 C CA . ALA A 1 433 ? 30.581 11.568 -20.639 1.00 67.50 433 ALA A CA 1
ATOM 3450 C C . ALA A 1 433 ? 31.538 10.863 -19.667 1.00 67.50 433 ALA A C 1
ATOM 3452 O O . ALA A 1 433 ? 31.887 9.692 -19.843 1.00 67.50 433 ALA A O 1
ATOM 3453 N N . TYR A 1 434 ? 31.904 11.573 -18.598 1.00 71.81 434 TYR A N 1
ATOM 3454 C CA . TYR A 1 434 ? 32.707 11.054 -17.501 1.00 71.81 434 TYR A CA 1
ATOM 3455 C C . TYR A 1 434 ? 32.053 9.844 -16.823 1.00 71.81 434 TYR A C 1
ATOM 3457 O O . TYR A 1 434 ? 32.694 8.801 -16.667 1.00 71.81 434 TYR A O 1
ATOM 3465 N N . ALA A 1 435 ? 30.769 9.949 -16.469 1.00 71.62 435 ALA A N 1
ATOM 3466 C CA . ALA A 1 435 ? 30.046 8.862 -15.823 1.00 71.62 435 ALA A CA 1
ATOM 3467 C C . ALA A 1 435 ? 29.943 7.612 -16.719 1.00 71.62 435 ALA A C 1
ATOM 3469 O O . ALA A 1 435 ? 30.164 6.498 -16.240 1.00 71.62 435 ALA A O 1
ATOM 3470 N N . ILE A 1 436 ? 29.709 7.779 -18.028 1.00 70.31 436 ILE A N 1
ATOM 3471 C CA . ILE A 1 436 ? 29.707 6.674 -19.003 1.00 70.31 436 ILE A CA 1
ATOM 3472 C C . ILE A 1 436 ? 31.063 5.963 -19.031 1.00 70.31 436 ILE A C 1
ATOM 3474 O O . ILE A 1 436 ? 31.098 4.732 -19.008 1.00 70.31 436 ILE A O 1
ATOM 3478 N N . LEU A 1 437 ? 32.178 6.704 -19.065 1.00 69.62 437 LEU A N 1
ATOM 3479 C CA . LEU A 1 437 ? 33.515 6.102 -19.088 1.00 69.62 437 LEU A CA 1
ATOM 3480 C C . LEU A 1 437 ? 33.831 5.328 -17.806 1.00 69.62 437 LEU A C 1
ATOM 3482 O O . LEU A 1 437 ? 34.351 4.213 -17.886 1.00 69.62 437 LEU A O 1
ATOM 3486 N N . ILE A 1 438 ? 33.496 5.872 -16.632 1.00 71.44 438 ILE A N 1
ATOM 3487 C CA . ILE A 1 438 ? 33.687 5.153 -15.365 1.00 71.44 438 ILE A CA 1
ATOM 3488 C C . ILE A 1 438 ? 32.886 3.858 -15.357 1.00 71.44 438 ILE A C 1
ATOM 3490 O O . ILE A 1 438 ? 33.438 2.801 -15.043 1.00 71.44 438 ILE A O 1
ATOM 3494 N N . LEU A 1 439 ? 31.608 3.920 -15.728 1.00 68.12 439 LEU A N 1
ATOM 3495 C CA . LEU A 1 439 ? 30.756 2.737 -15.772 1.00 68.12 439 LEU A CA 1
ATOM 3496 C C . LEU A 1 439 ? 31.288 1.713 -16.791 1.00 68.12 439 LEU A C 1
ATOM 3498 O O . LEU A 1 439 ? 31.348 0.524 -16.486 1.00 68.12 439 LEU A O 1
ATOM 3502 N N . ALA A 1 440 ? 31.766 2.151 -17.960 1.00 67.25 440 ALA A N 1
ATOM 3503 C CA . ALA A 1 440 ? 32.374 1.270 -18.961 1.00 67.25 440 ALA A CA 1
ATOM 3504 C C . ALA A 1 440 ? 33.595 0.506 -18.418 1.00 67.25 440 ALA A C 1
ATOM 3506 O O . ALA A 1 440 ? 33.739 -0.696 -18.665 1.00 67.25 440 ALA A O 1
ATOM 3507 N N . VAL A 1 441 ? 34.446 1.176 -17.632 1.00 66.31 441 VAL A N 1
ATOM 3508 C CA . VAL A 1 441 ? 35.598 0.549 -16.964 1.00 66.31 441 VAL A CA 1
ATOM 3509 C C . VAL A 1 441 ? 35.159 -0.385 -15.839 1.00 66.31 441 VAL A C 1
ATOM 3511 O O . VAL A 1 441 ? 35.693 -1.490 -15.722 1.00 66.31 441 VAL A O 1
ATOM 3514 N N . GLN A 1 442 ? 34.182 0.018 -15.022 1.00 66.81 442 GLN A N 1
ATOM 3515 C CA . GLN A 1 442 ? 33.640 -0.816 -13.944 1.00 66.81 442 GLN A CA 1
ATOM 3516 C C . GLN A 1 442 ? 33.050 -2.127 -14.477 1.00 66.81 442 GLN A C 1
ATOM 3518 O O . GLN A 1 442 ? 33.285 -3.184 -13.890 1.00 66.81 442 GLN A O 1
ATOM 3523 N N . TYR A 1 443 ? 32.346 -2.072 -15.608 1.00 63.41 443 TYR A N 1
ATOM 3524 C CA . TYR A 1 443 ? 31.727 -3.236 -16.243 1.00 63.41 443 TYR A CA 1
ATOM 3525 C C . TYR A 1 443 ? 32.646 -3.981 -17.230 1.00 63.41 443 TYR A C 1
ATOM 3527 O O . TYR A 1 443 ? 32.214 -4.956 -17.840 1.00 63.41 443 TYR A O 1
ATOM 3535 N N . ASN A 1 444 ? 33.923 -3.589 -17.334 1.00 60.50 444 ASN A N 1
ATOM 3536 C CA . ASN A 1 444 ? 34.962 -4.233 -18.148 1.00 60.50 444 ASN A CA 1
ATOM 3537 C C . ASN A 1 444 ? 34.627 -4.341 -19.649 1.00 60.50 444 ASN A C 1
ATOM 3539 O O . ASN A 1 444 ? 34.866 -5.366 -20.289 1.00 60.50 444 ASN A O 1
ATOM 3543 N N . ILE A 1 445 ? 34.063 -3.279 -20.218 1.00 59.47 445 ILE A N 1
ATOM 3544 C CA . ILE A 1 445 ? 33.672 -3.229 -21.630 1.00 59.47 445 ILE A CA 1
ATOM 3545 C C . ILE A 1 445 ? 34.770 -2.468 -22.371 1.00 59.47 445 ILE A C 1
ATOM 3547 O O . ILE A 1 445 ? 34.735 -1.251 -22.534 1.00 59.47 445 ILE A O 1
ATOM 3551 N N . ALA A 1 446 ? 35.829 -3.200 -22.713 1.00 52.03 446 ALA A N 1
ATOM 3552 C CA . ALA A 1 446 ? 37.079 -2.640 -23.204 1.00 52.03 446 ALA A CA 1
ATOM 3553 C C . ALA A 1 446 ? 37.069 -2.468 -24.733 1.00 52.03 446 ALA A C 1
ATOM 3555 O O . ALA A 1 446 ? 37.073 -3.439 -25.486 1.00 52.03 446 ALA A O 1
ATOM 3556 N N . GLY A 1 447 ? 37.106 -1.215 -25.189 1.00 53.41 447 GLY A N 1
ATOM 3557 C CA . GLY A 1 447 ? 37.436 -0.852 -26.567 1.00 53.41 447 GLY A CA 1
ATOM 3558 C C . GLY A 1 447 ? 37.608 0.662 -26.724 1.00 53.41 447 GLY A C 1
ATOM 3559 O O . GLY A 1 447 ? 36.633 1.400 -26.595 1.00 53.41 447 GLY A O 1
ATOM 3560 N N . GLY A 1 448 ? 38.837 1.124 -26.995 1.00 57.00 448 GLY A N 1
ATOM 3561 C CA . GLY A 1 448 ? 39.151 2.536 -27.283 1.00 57.00 448 GLY A CA 1
ATOM 3562 C C . GLY A 1 448 ? 39.008 3.505 -26.100 1.00 57.00 448 GLY A C 1
ATOM 3563 O O . GLY A 1 448 ? 38.717 4.676 -26.311 1.00 57.00 448 GLY A O 1
ATOM 3564 N N . LEU A 1 449 ? 39.153 3.029 -24.857 1.00 60.69 449 LEU A N 1
ATOM 3565 C CA . LEU A 1 449 ? 38.991 3.842 -23.638 1.00 60.69 449 LEU A CA 1
ATOM 3566 C C . LEU A 1 449 ? 40.010 4.990 -23.531 1.00 60.69 449 LEU A C 1
ATOM 3568 O O . LEU A 1 449 ? 39.652 6.061 -23.055 1.00 60.69 449 LEU A O 1
ATOM 3572 N N . GLU A 1 450 ? 41.249 4.776 -23.979 1.00 62.47 450 GLU A N 1
ATOM 3573 C CA . GLU A 1 450 ? 42.330 5.773 -23.914 1.00 62.47 450 GLU A CA 1
ATOM 3574 C C . GLU A 1 450 ? 42.096 6.930 -24.893 1.00 62.47 450 GLU A C 1
ATOM 3576 O O . GLU A 1 450 ? 42.098 8.086 -24.474 1.00 62.47 450 GLU A O 1
ATOM 3581 N N . ASP A 1 451 ? 41.778 6.621 -26.156 1.00 63.94 451 ASP A N 1
ATOM 3582 C CA . ASP A 1 451 ? 41.432 7.626 -27.173 1.00 63.94 451 ASP A CA 1
ATOM 3583 C C . ASP A 1 451 ? 40.223 8.469 -26.730 1.00 63.94 451 ASP A C 1
ATOM 3585 O O . ASP A 1 451 ? 40.220 9.692 -26.835 1.00 63.94 451 ASP A O 1
ATOM 3589 N N . ARG A 1 452 ? 39.214 7.822 -26.136 1.00 64.00 452 ARG A N 1
ATOM 3590 C CA . ARG A 1 452 ? 37.986 8.490 -25.678 1.00 64.00 452 ARG A CA 1
ATOM 3591 C C . ARG A 1 452 ? 38.182 9.313 -24.408 1.00 64.00 452 ARG A C 1
ATOM 3593 O O . ARG A 1 452 ? 37.526 10.337 -24.245 1.00 64.00 452 ARG A O 1
ATOM 3600 N N . ALA A 1 453 ? 39.065 8.889 -23.503 1.00 64.69 453 ALA A N 1
ATOM 3601 C CA . ALA A 1 453 ? 39.446 9.701 -22.350 1.00 64.69 453 ALA A CA 1
ATOM 3602 C C . ALA A 1 453 ? 40.178 10.974 -22.801 1.00 64.69 453 ALA A C 1
ATOM 3604 O O . ALA A 1 453 ? 39.922 12.048 -22.258 1.00 64.69 453 ALA A O 1
ATOM 3605 N N . GLN A 1 454 ? 41.028 10.867 -23.829 1.00 66.06 454 GLN A N 1
ATOM 3606 C CA . GLN A 1 454 ? 41.710 12.012 -24.427 1.00 66.06 454 GLN A CA 1
ATOM 3607 C C . GLN A 1 454 ? 40.725 13.006 -25.056 1.00 66.06 454 GLN A C 1
ATOM 3609 O O . GLN A 1 454 ? 40.884 14.211 -24.868 1.00 66.06 454 GLN A O 1
ATOM 3614 N N . ASP A 1 455 ? 39.681 12.526 -25.733 1.00 64.44 455 ASP A N 1
ATOM 3615 C CA . ASP A 1 455 ? 38.640 13.392 -26.295 1.00 64.44 455 ASP A CA 1
ATOM 3616 C C . ASP A 1 455 ? 37.892 14.195 -25.214 1.00 64.44 455 ASP A C 1
ATOM 3618 O O . ASP A 1 455 ? 37.629 15.385 -25.398 1.00 64.44 455 ASP A O 1
ATOM 3622 N N . ILE A 1 456 ? 37.611 13.588 -24.052 1.00 63.41 456 ILE A N 1
ATOM 3623 C CA . ILE A 1 456 ? 37.013 14.311 -22.917 1.00 63.41 456 ILE A CA 1
ATOM 3624 C C . ILE A 1 456 ? 37.993 15.341 -22.351 1.00 63.41 456 ILE A C 1
ATOM 3626 O O . ILE A 1 456 ? 37.591 16.479 -22.127 1.00 63.41 456 ILE A O 1
ATOM 3630 N N . PHE A 1 457 ? 39.274 14.997 -22.174 1.00 67.88 457 PHE A N 1
ATOM 3631 C CA . PHE A 1 457 ? 40.284 15.970 -21.737 1.00 67.88 457 PHE A CA 1
ATOM 3632 C C . PHE A 1 457 ? 40.382 17.171 -22.689 1.00 67.88 457 PHE A C 1
ATOM 3634 O O . PHE A 1 457 ? 40.447 18.308 -22.225 1.00 67.88 457 PHE A O 1
ATOM 3641 N N . ASN A 1 458 ? 40.318 16.940 -24.003 1.00 68.44 458 ASN A N 1
ATOM 3642 C CA . ASN A 1 458 ? 40.339 18.007 -25.006 1.00 68.44 458 ASN A CA 1
ATOM 3643 C C . ASN A 1 458 ? 39.090 18.911 -24.915 1.00 68.44 458 ASN A C 1
ATOM 3645 O O . ASN A 1 458 ? 39.202 20.131 -25.033 1.00 68.44 458 ASN A O 1
ATOM 3649 N N . ALA A 1 459 ? 37.905 18.343 -24.663 1.00 63.12 459 ALA A N 1
ATOM 3650 C CA . ALA A 1 459 ? 36.674 19.115 -24.457 1.00 63.12 459 ALA A CA 1
ATOM 3651 C C . ALA A 1 459 ? 36.705 19.940 -23.154 1.00 63.12 459 ALA A C 1
ATOM 3653 O O . ALA A 1 459 ? 36.230 21.075 -23.120 1.00 63.12 459 ALA A O 1
ATOM 3654 N N . MET A 1 460 ? 37.309 19.407 -22.085 1.00 65.38 460 MET A N 1
ATOM 3655 C CA . MET A 1 460 ? 37.519 20.140 -20.829 1.00 65.38 460 MET A CA 1
ATOM 3656 C C . MET A 1 460 ? 38.443 21.335 -21.020 1.00 65.38 460 MET A C 1
ATOM 3658 O O . MET A 1 460 ? 38.133 22.421 -20.538 1.00 65.38 460 MET A O 1
ATOM 3662 N N . ASP A 1 461 ? 39.546 21.141 -21.744 1.00 66.44 461 ASP A N 1
ATOM 3663 C CA . ASP A 1 461 ? 40.494 22.208 -22.067 1.00 66.44 461 ASP A CA 1
ATOM 3664 C C . ASP A 1 461 ? 39.806 23.323 -22.874 1.00 66.44 461 ASP A C 1
ATOM 3666 O O . ASP A 1 461 ? 39.982 24.514 -22.605 1.00 66.44 461 ASP A O 1
ATOM 3670 N N . HIS A 1 462 ? 38.899 22.954 -23.787 1.00 66.19 462 HIS A N 1
ATOM 3671 C CA . HIS A 1 462 ? 38.084 23.923 -24.516 1.00 66.19 462 HIS A CA 1
ATOM 3672 C C . HIS A 1 462 ? 37.111 24.711 -23.613 1.00 66.19 462 HIS A C 1
ATOM 3674 O O . HIS A 1 462 ? 36.989 25.926 -23.745 1.00 66.19 462 HIS A O 1
ATOM 3680 N N . LEU A 1 463 ? 36.447 24.058 -22.655 1.00 60.81 463 LEU A N 1
ATOM 3681 C CA . LEU A 1 463 ? 35.523 24.722 -21.722 1.00 60.81 463 LEU A CA 1
ATOM 3682 C C . LEU A 1 463 ? 36.242 25.627 -20.711 1.00 60.81 463 LEU A C 1
ATOM 3684 O O . LEU A 1 463 ? 35.736 26.696 -20.373 1.00 60.81 463 LEU A O 1
ATOM 3688 N N . VAL A 1 464 ? 37.425 25.222 -20.243 1.00 63.19 464 VAL A N 1
ATOM 3689 C CA . VAL A 1 464 ? 38.281 26.043 -19.372 1.00 63.19 464 VAL A CA 1
ATOM 3690 C C . VAL A 1 464 ? 38.795 27.272 -20.120 1.00 63.19 464 VAL A C 1
ATOM 3692 O O . VAL A 1 464 ? 38.853 28.352 -19.544 1.00 63.19 464 VAL A O 1
ATOM 3695 N N . THR A 1 465 ? 39.122 27.135 -21.408 1.00 64.38 465 THR A N 1
ATOM 3696 C CA . THR A 1 465 ? 39.558 28.269 -22.241 1.00 64.38 465 THR A CA 1
ATOM 3697 C C . THR A 1 465 ? 38.417 29.212 -22.639 1.00 64.38 465 THR A C 1
ATOM 3699 O O . THR A 1 465 ? 38.680 30.384 -22.892 1.00 64.38 465 THR A O 1
ATOM 3702 N N . LEU A 1 466 ? 37.163 28.740 -22.660 1.00 59.47 466 LEU A N 1
ATOM 3703 C CA . LEU A 1 466 ? 35.961 29.551 -22.916 1.00 59.47 466 LEU A CA 1
ATOM 3704 C C . LEU A 1 466 ? 35.440 30.301 -21.673 1.00 59.47 466 LEU A C 1
ATOM 3706 O O . LEU A 1 466 ? 34.849 31.372 -21.816 1.00 59.47 466 LEU A O 1
ATOM 3710 N N . ASN A 1 467 ? 35.647 29.774 -20.461 1.00 54.62 467 ASN A N 1
ATOM 3711 C CA . ASN A 1 467 ? 35.305 30.462 -19.212 1.00 54.62 467 ASN A CA 1
ATOM 3712 C C . ASN A 1 467 ? 36.414 31.462 -18.835 1.00 54.62 467 ASN A C 1
ATOM 3714 O O . ASN A 1 467 ? 37.345 31.139 -18.106 1.00 54.62 467 ASN A O 1
ATOM 3718 N N . GLU A 1 468 ? 36.302 32.710 -19.301 1.00 49.06 468 GLU A N 1
ATOM 3719 C CA . GLU A 1 468 ? 37.255 33.800 -19.003 1.00 49.06 468 GLU A CA 1
ATOM 3720 C C . GLU A 1 468 ? 37.292 34.237 -17.514 1.00 49.06 468 GLU A C 1
ATOM 3722 O O . GLU A 1 468 ? 38.079 35.109 -17.137 1.00 49.06 468 GLU A O 1
ATOM 3727 N N . SER A 1 469 ? 36.468 33.653 -16.635 1.00 46.81 469 SER A N 1
ATOM 3728 C CA . SER A 1 469 ? 36.521 33.884 -15.186 1.00 46.81 469 SER A CA 1
ATOM 3729 C C . SER A 1 469 ? 37.514 32.931 -14.512 1.00 46.81 469 SER A C 1
ATOM 3731 O O . SER A 1 469 ? 37.374 31.718 -14.612 1.00 46.81 469 SER A O 1
ATOM 3733 N N . ALA A 1 470 ? 38.479 33.485 -13.775 1.00 47.06 470 ALA A N 1
ATOM 3734 C CA . ALA A 1 470 ? 39.650 32.821 -13.185 1.00 47.06 470 ALA A CA 1
ATOM 3735 C C . ALA A 1 470 ? 39.402 31.689 -12.153 1.00 47.06 470 ALA A C 1
ATOM 3737 O O . ALA A 1 470 ? 40.351 31.237 -11.513 1.00 47.06 470 ALA A O 1
ATOM 3738 N N . GLU A 1 471 ? 38.171 31.211 -11.983 1.00 50.66 471 GLU A N 1
ATOM 3739 C CA . GLU A 1 471 ? 37.851 30.063 -11.135 1.00 50.66 471 GLU A CA 1
ATOM 3740 C C . GLU A 1 471 ? 37.443 28.886 -12.019 1.00 50.66 471 GLU A C 1
ATOM 3742 O O . GLU A 1 471 ? 36.362 28.873 -12.604 1.00 50.66 471 GLU A O 1
ATOM 3747 N N . VAL A 1 472 ? 38.326 27.886 -12.121 1.00 56.47 472 VAL A N 1
ATOM 3748 C CA . VAL A 1 472 ? 37.966 26.577 -12.676 1.00 56.47 472 VAL A CA 1
ATOM 3749 C C . VAL A 1 472 ? 36.897 25.992 -11.755 1.00 56.47 472 VAL A C 1
ATOM 3751 O O . VAL A 1 472 ? 37.199 25.751 -10.583 1.00 56.47 472 VAL A O 1
ATOM 3754 N N . PRO A 1 473 ? 35.667 25.750 -12.235 1.00 62.97 473 PRO A N 1
ATOM 3755 C CA . PRO A 1 473 ? 34.627 25.191 -11.389 1.00 62.97 473 PRO A CA 1
ATOM 3756 C C . PRO A 1 473 ? 35.068 23.854 -10.779 1.00 62.97 473 PRO A C 1
ATOM 3758 O O . PRO A 1 473 ? 35.629 23.005 -11.477 1.00 62.97 473 PRO A O 1
ATOM 3761 N N . GLU A 1 474 ? 34.792 23.641 -9.490 1.00 65.31 474 GLU A N 1
ATOM 3762 C CA . GLU A 1 474 ? 35.234 22.457 -8.729 1.00 65.31 474 GLU A CA 1
ATOM 3763 C C . GLU A 1 474 ? 34.879 21.122 -9.412 1.00 65.31 474 GLU A C 1
ATOM 3765 O O . GLU A 1 474 ? 35.631 20.148 -9.319 1.00 65.31 474 GLU A O 1
ATOM 3770 N N . TYR A 1 475 ? 33.778 21.078 -10.172 1.00 64.50 475 TYR A N 1
ATOM 3771 C CA . TYR A 1 475 ? 33.365 19.888 -10.916 1.00 64.50 475 TYR A CA 1
ATOM 3772 C C . TYR A 1 475 ? 34.322 19.516 -12.066 1.00 64.50 475 TYR A C 1
ATOM 3774 O O . TYR A 1 475 ? 34.494 18.329 -12.337 1.00 64.50 475 TYR A O 1
ATOM 3782 N N . ILE A 1 476 ? 34.987 20.482 -12.719 1.00 67.06 476 ILE A N 1
ATOM 3783 C CA . ILE A 1 476 ? 35.974 20.205 -13.780 1.00 67.06 476 ILE A CA 1
ATOM 3784 C C . ILE A 1 476 ? 37.189 19.511 -13.165 1.00 67.06 476 ILE A C 1
ATOM 3786 O O . ILE A 1 476 ? 37.670 18.506 -13.686 1.00 67.06 476 ILE A O 1
ATOM 3790 N N . LEU A 1 477 ? 37.668 20.003 -12.020 1.00 70.31 477 LEU A N 1
ATOM 3791 C CA . LEU A 1 477 ? 38.781 19.377 -11.309 1.00 70.31 477 LEU A CA 1
ATOM 3792 C C . LEU A 1 477 ? 38.413 17.963 -10.836 1.00 70.31 477 LEU A C 1
ATOM 3794 O O . LEU A 1 477 ? 39.207 17.033 -10.993 1.00 70.31 477 LEU A O 1
ATOM 3798 N N . TYR A 1 478 ? 37.196 17.795 -10.315 1.00 70.62 478 TYR A N 1
ATOM 3799 C CA . TYR A 1 478 ? 36.663 16.501 -9.894 1.00 70.62 478 TYR A CA 1
ATOM 3800 C C . TYR A 1 478 ? 36.653 15.471 -11.036 1.00 70.62 478 TYR A C 1
ATOM 3802 O O . TYR A 1 478 ? 37.188 14.369 -10.880 1.00 70.62 478 TYR A O 1
ATOM 3810 N N . ILE A 1 479 ? 36.116 15.847 -12.203 1.00 67.88 479 ILE A N 1
ATOM 3811 C CA . ILE A 1 479 ? 36.080 14.996 -13.401 1.00 67.88 479 ILE A CA 1
ATOM 3812 C C . ILE A 1 479 ? 37.503 14.653 -13.871 1.00 67.88 479 ILE A C 1
ATOM 3814 O O . ILE A 1 479 ? 37.795 13.484 -14.118 1.00 67.88 479 ILE A O 1
ATOM 3818 N N . SER A 1 480 ? 38.412 15.633 -13.938 1.00 68.12 480 SER A N 1
ATOM 3819 C CA . SER A 1 480 ? 39.797 15.435 -14.400 1.00 68.12 480 SER A CA 1
ATOM 3820 C C . SER A 1 480 ? 40.564 14.422 -13.554 1.00 68.12 480 SER A C 1
ATOM 3822 O O . SER A 1 480 ? 41.198 13.507 -14.085 1.00 68.12 480 SER A O 1
ATOM 3824 N N . ILE A 1 481 ? 40.502 14.573 -12.226 1.00 71.50 481 ILE A N 1
ATOM 3825 C CA . ILE A 1 481 ? 41.185 13.673 -11.288 1.00 71.50 481 ILE A CA 1
ATOM 3826 C C . ILE A 1 481 ? 40.600 12.262 -11.404 1.00 71.50 481 ILE A C 1
ATOM 3828 O O . ILE A 1 481 ? 41.343 11.280 -11.472 1.00 71.50 481 ILE A O 1
ATOM 3832 N N . GLY A 1 482 ? 39.272 12.160 -11.472 1.00 70.38 482 GLY A N 1
ATOM 3833 C CA . GLY A 1 482 ? 38.579 10.888 -11.617 1.00 70.38 482 GLY A CA 1
ATOM 3834 C C . GLY A 1 482 ? 38.880 10.166 -12.932 1.00 70.38 482 GLY A C 1
ATOM 3835 O O . GLY A 1 482 ? 39.113 8.954 -12.923 1.00 70.38 482 GLY A O 1
ATOM 3836 N N . LEU A 1 483 ? 38.940 10.888 -14.057 1.00 69.88 483 LEU A N 1
ATOM 3837 C CA . LEU A 1 483 ? 39.306 10.343 -15.371 1.00 69.88 483 LEU A CA 1
ATOM 3838 C C . LEU A 1 483 ? 40.734 9.806 -15.369 1.00 69.88 483 LEU A C 1
ATOM 3840 O O . LEU A 1 483 ? 40.955 8.653 -15.742 1.00 69.88 483 LEU A O 1
ATOM 3844 N N . ALA A 1 484 ? 41.692 10.607 -14.894 1.00 69.44 484 ALA A N 1
ATOM 3845 C CA . ALA A 1 484 ? 43.096 10.210 -14.821 1.00 69.44 484 ALA A CA 1
ATOM 3846 C C . ALA A 1 484 ? 43.281 8.954 -13.952 1.00 69.44 484 ALA A C 1
ATOM 3848 O O . ALA A 1 484 ? 43.979 8.015 -14.342 1.00 69.44 484 ALA A O 1
ATOM 3849 N N . TYR A 1 485 ? 42.599 8.897 -12.803 1.00 71.69 485 TYR A N 1
ATOM 3850 C CA . TYR A 1 485 ? 42.600 7.719 -11.940 1.00 71.69 485 TYR A CA 1
ATOM 3851 C C . TYR A 1 485 ? 41.979 6.491 -12.624 1.00 71.69 485 TYR A C 1
ATOM 3853 O O . TYR A 1 485 ? 42.527 5.392 -12.549 1.00 71.69 485 TYR A O 1
ATOM 3861 N N . THR A 1 486 ? 40.864 6.667 -13.331 1.00 68.00 486 THR A N 1
ATOM 3862 C CA . THR A 1 486 ? 40.156 5.581 -14.023 1.00 68.00 486 THR A CA 1
ATOM 3863 C C . THR A 1 486 ? 41.005 4.970 -15.143 1.00 68.00 486 THR A C 1
ATOM 3865 O O . THR A 1 486 ? 41.134 3.745 -15.215 1.00 68.00 486 THR A O 1
ATOM 3868 N N . VAL A 1 487 ? 41.658 5.805 -15.961 1.00 68.12 487 VAL A N 1
ATOM 3869 C CA . VAL A 1 487 ? 42.610 5.369 -17.002 1.00 68.12 487 VAL A CA 1
ATOM 3870 C C . VAL A 1 487 ? 43.805 4.640 -16.379 1.00 68.12 487 VAL A C 1
ATOM 3872 O O . VAL A 1 487 ? 44.199 3.568 -16.846 1.00 68.12 487 VAL A O 1
ATOM 3875 N N . TYR A 1 488 ? 44.350 5.163 -15.276 1.00 68.81 488 TYR A N 1
ATOM 3876 C CA . TYR A 1 488 ? 45.447 4.524 -14.545 1.00 68.81 488 TYR A CA 1
ATOM 3877 C C . TYR A 1 488 ? 45.073 3.134 -14.000 1.00 68.81 488 TYR A C 1
ATOM 3879 O O . TYR A 1 488 ? 45.840 2.180 -14.131 1.00 68.81 488 TYR A O 1
ATOM 3887 N N . VAL A 1 489 ? 43.888 2.982 -13.401 1.00 66.81 489 VAL A N 1
ATOM 3888 C CA . VAL A 1 489 ? 43.424 1.688 -12.873 1.00 66.81 489 VAL A CA 1
ATOM 3889 C C . VAL A 1 489 ? 43.151 0.688 -13.999 1.00 66.81 489 VAL A C 1
ATOM 3891 O O . VAL A 1 489 ? 43.505 -0.486 -13.861 1.00 66.81 489 VAL A O 1
ATOM 3894 N N . HIS A 1 490 ? 42.544 1.125 -15.107 1.00 64.75 490 HIS A N 1
ATOM 3895 C CA . HIS A 1 490 ? 42.261 0.252 -16.247 1.00 64.75 490 HIS A CA 1
ATOM 3896 C C . HIS A 1 490 ? 43.550 -0.260 -16.900 1.00 64.75 490 HIS A C 1
ATOM 3898 O O . HIS A 1 490 ? 43.73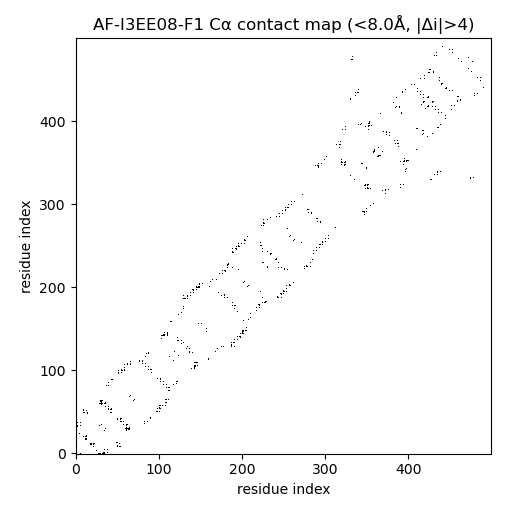5 -1.471 -17.002 1.00 64.75 490 HIS A O 1
ATOM 3904 N N . SER A 1 491 ? 44.482 0.639 -17.233 1.00 66.44 491 SER A N 1
ATOM 3905 C CA . SER A 1 491 ? 45.786 0.277 -17.810 1.00 66.44 491 SER A CA 1
ATOM 3906 C C . SER A 1 491 ? 46.569 -0.703 -16.922 1.00 66.44 491 SER A C 1
ATOM 3908 O O . SER A 1 491 ? 47.152 -1.664 -17.425 1.00 66.44 491 SER A O 1
ATOM 3910 N N . LYS A 1 492 ? 46.502 -0.557 -15.590 1.00 62.09 492 LYS A N 1
ATOM 3911 C CA . LYS A 1 492 ? 47.077 -1.533 -14.644 1.00 62.09 492 LYS A CA 1
ATOM 3912 C C . LYS A 1 492 ? 46.400 -2.908 -14.666 1.00 62.09 492 LYS A C 1
ATOM 3914 O O . LYS A 1 492 ? 47.098 -3.917 -14.563 1.00 62.09 492 LYS A O 1
ATOM 3919 N N . LYS A 1 493 ? 45.066 -2.976 -14.764 1.00 56.03 493 LYS A N 1
ATOM 3920 C CA . LYS A 1 493 ? 44.325 -4.252 -14.828 1.00 56.03 493 LYS A CA 1
ATOM 3921 C C . LYS A 1 493 ? 44.665 -5.044 -16.091 1.00 56.03 493 LYS A C 1
ATOM 3923 O O . LYS A 1 493 ? 44.855 -6.256 -15.999 1.00 56.03 493 LYS A O 1
ATOM 3928 N N . THR A 1 494 ? 44.800 -4.366 -17.229 1.00 52.06 494 THR A N 1
ATOM 3929 C CA . THR A 1 494 ? 45.170 -4.977 -18.516 1.00 52.06 494 THR A CA 1
ATOM 3930 C C . THR A 1 494 ? 46.599 -5.527 -18.492 1.00 52.06 494 THR A C 1
ATOM 3932 O O . THR A 1 494 ? 46.852 -6.618 -18.993 1.00 52.06 494 THR A O 1
ATOM 3935 N N . PHE A 1 495 ? 47.530 -4.832 -17.826 1.00 42.28 495 PHE A N 1
ATOM 3936 C CA . PHE A 1 495 ? 48.898 -5.328 -17.625 1.00 42.28 495 PHE A CA 1
ATOM 3937 C C . PHE A 1 495 ? 48.958 -6.616 -16.791 1.00 42.28 495 PHE A C 1
ATOM 3939 O O . PHE A 1 495 ? 49.769 -7.488 -17.085 1.00 42.28 495 PHE A O 1
ATOM 3946 N N . HIS A 1 496 ? 48.102 -6.762 -15.775 1.00 37.41 496 HIS A N 1
ATOM 3947 C CA . HIS A 1 496 ? 48.066 -7.976 -14.953 1.00 37.41 496 HIS A CA 1
ATOM 3948 C C . HIS A 1 496 ? 47.424 -9.180 -15.656 1.00 37.41 496 HIS A C 1
ATOM 3950 O O . HIS A 1 496 ? 47.851 -10.299 -15.405 1.00 37.41 496 HIS A O 1
ATOM 3956 N N . THR A 1 497 ? 46.456 -8.971 -16.555 1.00 40.25 497 THR A N 1
ATOM 3957 C CA . THR A 1 497 ? 45.822 -10.058 -17.335 1.00 40.25 497 THR A CA 1
ATOM 3958 C C . THR A 1 497 ? 46.666 -10.538 -18.519 1.00 40.25 497 THR A C 1
ATOM 3960 O O . THR A 1 497 ? 46.416 -11.615 -19.036 1.00 40.25 497 THR A O 1
ATOM 3963 N N . LEU A 1 498 ? 47.667 -9.761 -18.945 1.00 37.19 498 LEU A N 1
ATOM 3964 C CA . LEU A 1 498 ? 48.660 -10.155 -19.957 1.00 37.19 498 LEU A CA 1
ATOM 3965 C C . LEU A 1 498 ? 49.868 -10.912 -19.366 1.00 37.19 498 LEU A C 1
ATOM 3967 O O . LEU A 1 498 ? 50.741 -11.342 -20.118 1.00 37.19 498 LEU A O 1
ATOM 3971 N N . LEU A 1 499 ? 49.948 -11.021 -18.035 1.00 36.03 499 LEU A N 1
ATOM 3972 C CA . LEU A 1 499 ? 51.033 -11.679 -17.295 1.00 36.03 499 LEU A CA 1
ATOM 3973 C C . LEU A 1 499 ? 50.621 -13.026 -16.663 1.00 36.03 499 LEU A C 1
ATOM 3975 O O . LEU A 1 499 ? 51.479 -13.686 -16.074 1.00 36.03 499 LEU A O 1
ATOM 3979 N N . GLU A 1 500 ? 49.353 -13.426 -16.796 1.00 32.47 500 GLU A N 1
ATOM 3980 C CA . GLU A 1 500 ? 48.862 -14.804 -16.604 1.00 32.47 500 GLU A CA 1
ATOM 3981 C C . GLU A 1 500 ? 48.755 -15.502 -17.964 1.00 32.47 500 GLU A C 1
ATOM 3983 O O . GLU A 1 500 ? 49.086 -16.710 -18.027 1.00 32.47 500 GLU A O 1
#